Protein AF-A0A914G201-F1 (afdb_monomer_lite)

Foldseek 3Di:
DVVCVVVVVQQAAPAEAEQAAAFADCPDALQQAFPVRHHFAQAEAEPPCLQKWFQQDKDAADPQCWDQAPLRFIARDDPPQFFPVSIKRKTKDQQCSVFVLPPPPPPPVPVVPPPPPDDDDPPPPVVVVVVVVVVVVVVVVVVVLVLLLVLQFLFKKKKFQADQPPDDPVLVQVVLVVQAAWLKKKDFANGRIIITGGALRAPNSLVSSQCVQQVHPDPPDPPQWDWHADPNTIMIMGGDHDPRSVVVSCCLQVVVPDPPRQLGIQMDGPVDRPPPPDDDDVVVVVVCVVVPPDDRNVVSVVVSCSNSSSQMWMKIWHDSVPFIKIWTPLVSHDSYCPPTDIATRCSPPVDWDDNVVPKIWHWYADDNNRMIRIRIDDDCPSNVVSQQAARDDPPCRVSHHSRSNYHYHYYHPRD

pLDDT: mean 70.23, std 22.64, range [26.36, 98.56]

Sequence (415 aa):
AKFIKENPKFDGRGLIIAILDDVVDVSCPGMQKTSTGIPKILDCFDFTGAGNVDTSTIKEADKNNTVIGLSGRTLKIPSTWRNPSGQWHLGKKSFHELIQTYKRDEHCIMLNNKNWAKRDIVKNKERKDAEKALEEKDKWHNDYIHVATDLFKDHIMHVTGLPTNDFSSDLFEKYFNKYSPVAYIVYKQNLTEAYIRFHLTEKNVAIKVLNKMNGSLFENAKKRYGRIQFQGQEIQCKVLEGEEEDKFWAEVLEGEKEENYCANLIINNNNNKLAMGIQNNETFLKSLKGISENTNSKCCEDLMKAGLNNLFVDCIVWFDGNKWQACIDLSFSKEDLENAKVLTNFRDEHEYAFIKDKISYCITVHENGNLLEIFISYVEHGTLIAHIAAGNFPEEPERNGLAPGAQIISMNVIS

Secondary structure (DSSP, 8-state):
-HHHHH-TT-S-TT-EEEEEES---TTSTTSSB-TTSSBSEEEEEETT-TTEEE--EEEE--TTSEEE-TTS-EEE--TTS--TT-EEEEEEEEHHHHH-TTTT-TTHHHHSTTS-----S-TTHHHHHHHHHHHHHHHHHHHHHHHHHHHSTT-EEEEE---SSS--HHHHHHHHTTTS-EEEEEEETTSSEEEEEEPSSSTTHHHHHHHHHTT---TT----EEEEEETTEEEEEEE--HHHHHHHHHHHHHTTS-TTTGGGEEEEBTTB---------HHHHHHHTTSTTSSSHHHHHHHHHHHHHT-EEEEEEEE-SSSEEEEE---SS-SB-TTPPEEE-HHHH---EEETTTEEEEEEEEGGGTEEEEEEE--SHHHHHHHHHH---SS-GGG--S-TT-EEEEEE---

Radius of gyration: 25.64 Å; chains: 1; bounding box: 74×37×77 Å

Structure (mmCIF, N/CA/C/O backbone):
data_AF-A0A914G201-F1
#
_entry.id   AF-A0A914G201-F1
#
loop_
_atom_site.group_PDB
_atom_site.id
_atom_site.type_symbol
_atom_site.label_atom_id
_atom_site.label_alt_id
_atom_site.label_comp_id
_atom_site.label_asym_id
_atom_site.label_entity_id
_atom_site.label_seq_id
_atom_site.pdbx_PDB_ins_code
_atom_site.Cartn_x
_atom_site.Cartn_y
_atom_site.Cartn_z
_atom_site.occupancy
_atom_site.B_iso_or_equiv
_atom_site.auth_seq_id
_atom_site.auth_comp_id
_atom_site.auth_asym_id
_atom_site.auth_atom_id
_atom_site.pdbx_PDB_model_num
ATOM 1 N N . ALA A 1 1 ? 29.584 5.974 -19.068 1.00 58.50 1 ALA A N 1
ATOM 2 C CA . ALA A 1 1 ? 29.233 7.180 -19.857 1.00 58.50 1 ALA A CA 1
ATOM 3 C C . ALA A 1 1 ? 29.843 7.230 -21.273 1.00 58.50 1 ALA A C 1
ATOM 5 O O . ALA A 1 1 ? 29.083 7.417 -22.213 1.00 58.50 1 ALA A O 1
ATOM 6 N N . LYS A 1 2 ? 31.168 7.070 -21.478 1.00 68.31 2 LYS A N 1
ATOM 7 C CA . LYS A 1 2 ? 31.800 7.227 -22.815 1.00 68.31 2 LYS A CA 1
ATOM 8 C C . LYS A 1 2 ? 31.254 6.264 -23.891 1.00 68.31 2 LYS A C 1
ATOM 10 O O . LYS A 1 2 ? 30.917 6.710 -24.978 1.00 68.31 2 LYS A O 1
ATOM 15 N N . PHE A 1 3 ? 31.061 4.988 -23.544 1.00 74.06 3 PHE A N 1
ATOM 16 C CA . PHE A 1 3 ? 30.558 3.962 -24.468 1.00 74.06 3 PHE A CA 1
ATOM 17 C C . PHE A 1 3 ? 29.167 4.269 -25.049 1.00 74.06 3 PHE A C 1
ATOM 19 O O . PHE A 1 3 ? 28.991 4.181 -26.258 1.00 74.06 3 PHE A O 1
ATOM 26 N N . ILE A 1 4 ? 28.196 4.674 -24.217 1.00 72.88 4 ILE A N 1
ATOM 27 C CA . ILE A 1 4 ? 26.833 5.004 -24.677 1.00 72.88 4 ILE A CA 1
ATOM 28 C C . ILE A 1 4 ? 26.821 6.264 -25.546 1.00 72.88 4 ILE A C 1
ATOM 30 O O . ILE A 1 4 ? 26.088 6.312 -26.527 1.00 72.88 4 ILE A O 1
ATOM 34 N N . LYS A 1 5 ? 27.659 7.267 -25.240 1.00 74.56 5 LYS A N 1
ATOM 35 C CA . LYS A 1 5 ? 27.792 8.453 -26.105 1.00 74.56 5 LYS A CA 1
ATOM 36 C C . LYS A 1 5 ? 28.283 8.082 -27.508 1.00 74.56 5 LYS A C 1
ATOM 38 O O . LYS A 1 5 ? 27.818 8.658 -28.483 1.00 74.56 5 LYS A O 1
ATOM 43 N N . GLU A 1 6 ? 29.194 7.117 -27.603 1.00 84.50 6 GLU A N 1
ATOM 44 C CA . GLU A 1 6 ? 29.730 6.614 -28.876 1.00 84.50 6 GLU A CA 1
ATOM 45 C C . GLU A 1 6 ? 28.786 5.606 -29.557 1.00 84.50 6 GLU A C 1
ATOM 47 O O . GLU A 1 6 ? 28.799 5.472 -30.778 1.00 84.50 6 GLU A O 1
ATOM 52 N N . ASN A 1 7 ? 27.924 4.935 -28.786 1.00 85.62 7 ASN A N 1
ATOM 53 C CA . ASN A 1 7 ? 27.006 3.894 -29.247 1.00 85.62 7 ASN A CA 1
ATOM 54 C C . ASN A 1 7 ? 25.581 4.146 -28.717 1.00 85.62 7 ASN A C 1
ATOM 56 O O . ASN A 1 7 ? 25.066 3.356 -27.924 1.00 85.62 7 ASN A O 1
ATOM 60 N N . PRO A 1 8 ? 24.889 5.209 -29.166 1.00 82.88 8 PRO A N 1
ATOM 61 C CA . PRO A 1 8 ? 23.622 5.660 -28.573 1.00 82.88 8 PRO A CA 1
ATOM 62 C C . PRO A 1 8 ? 22.457 4.670 -28.725 1.00 82.88 8 PRO A C 1
ATOM 64 O O . PRO A 1 8 ? 21.420 4.831 -28.093 1.00 82.88 8 PRO A O 1
ATOM 67 N N . LYS A 1 9 ? 22.606 3.642 -29.571 1.00 87.50 9 LYS A N 1
ATOM 68 C CA . LYS A 1 9 ? 21.628 2.552 -29.731 1.00 87.50 9 LYS A CA 1
ATOM 69 C C . LYS A 1 9 ? 21.899 1.344 -28.824 1.00 87.50 9 LYS A C 1
ATOM 71 O O . LYS A 1 9 ? 21.073 0.442 -28.774 1.00 87.50 9 LYS A O 1
ATOM 76 N N . PHE A 1 10 ? 23.039 1.321 -28.136 1.00 90.19 10 PHE A N 1
ATOM 77 C CA . PHE A 1 10 ? 23.509 0.222 -27.289 1.00 90.19 10 PHE A CA 1
ATOM 78 C C . PHE A 1 10 ? 23.349 0.611 -25.815 1.00 90.19 10 PHE A C 1
ATOM 80 O O . PHE A 1 10 ? 24.289 0.575 -25.028 1.00 90.19 10 PHE A O 1
ATOM 87 N N . ASP A 1 11 ? 22.138 1.039 -25.468 1.00 91.62 11 ASP A N 1
ATOM 88 C CA . ASP A 1 11 ? 21.742 1.532 -24.147 1.00 91.62 11 ASP A CA 1
ATOM 89 C C . ASP A 1 11 ? 20.891 0.516 -23.366 1.00 91.62 11 ASP A C 1
ATOM 91 O O . ASP A 1 11 ? 20.321 0.855 -22.335 1.00 91.62 11 ASP A O 1
ATOM 95 N N . GLY A 1 12 ? 20.787 -0.723 -23.856 1.00 94.25 12 GLY A N 1
ATOM 96 C CA . GLY A 1 12 ? 20.001 -1.794 -23.240 1.00 94.25 12 GLY A CA 1
ATOM 97 C C . GLY A 1 12 ? 18.538 -1.864 -23.679 1.00 94.25 12 GLY A C 1
ATOM 98 O O . GLY A 1 12 ? 17.783 -2.650 -23.114 1.00 94.25 12 GLY A O 1
ATOM 99 N N . ARG A 1 13 ? 18.114 -1.084 -24.684 1.00 95.50 13 ARG A N 1
ATOM 100 C CA . ARG A 1 13 ? 16.765 -1.202 -25.267 1.00 95.50 13 ARG A CA 1
ATOM 101 C C . ARG A 1 13 ? 16.429 -2.643 -25.669 1.00 95.50 13 ARG A C 1
ATOM 103 O O . ARG A 1 13 ? 17.237 -3.321 -26.301 1.00 95.50 13 ARG A O 1
ATOM 110 N N . GLY A 1 14 ? 15.222 -3.087 -25.322 1.00 93.62 14 GLY A N 1
ATOM 111 C CA . GLY A 1 14 ? 14.757 -4.455 -25.572 1.00 93.62 14 GLY A CA 1
ATOM 112 C C . GLY A 1 14 ? 15.288 -5.506 -24.589 1.00 93.62 14 GLY A C 1
ATOM 113 O O . GLY A 1 14 ? 14.969 -6.680 -24.752 1.00 93.62 14 GLY A O 1
ATOM 114 N N . LEU A 1 15 ? 16.073 -5.111 -23.579 1.00 96.00 15 LEU A N 1
ATOM 115 C CA . LEU A 1 15 ? 16.475 -5.984 -22.477 1.00 96.00 15 LEU A CA 1
ATOM 116 C C . LEU A 1 15 ? 15.577 -5.770 -21.258 1.00 96.00 15 LEU A C 1
ATOM 118 O O . LEU A 1 15 ? 15.143 -4.651 -20.979 1.00 96.00 15 LEU A O 1
ATOM 122 N N . ILE A 1 16 ? 15.362 -6.851 -20.513 1.00 97.25 16 ILE A N 1
ATOM 123 C CA . ILE A 1 16 ? 14.688 -6.850 -19.215 1.00 97.25 16 ILE A CA 1
ATOM 124 C C . ILE A 1 16 ? 15.701 -7.320 -18.172 1.00 97.25 16 ILE A C 1
ATOM 126 O O . ILE A 1 16 ? 16.353 -8.348 -18.358 1.00 97.25 16 ILE A O 1
ATOM 130 N N . ILE A 1 17 ? 15.838 -6.561 -17.091 1.00 94.75 17 ILE A N 1
ATOM 131 C CA . ILE A 1 17 ? 16.701 -6.859 -15.950 1.00 94.75 17 ILE A CA 1
ATOM 132 C C . ILE A 1 17 ? 15.800 -7.226 -14.773 1.00 94.75 17 ILE A C 1
ATOM 134 O O . ILE A 1 17 ? 14.921 -6.454 -14.407 1.00 94.75 17 ILE A O 1
ATOM 138 N N . ALA A 1 18 ? 16.014 -8.391 -14.169 1.00 94.19 18 ALA A N 1
ATOM 139 C CA . ALA A 1 18 ? 15.379 -8.725 -12.900 1.00 94.19 18 ALA A CA 1
ATOM 140 C C . ALA A 1 18 ? 16.281 -8.259 -11.750 1.00 94.19 18 ALA A C 1
ATOM 142 O O . ALA A 1 18 ? 17.464 -8.604 -11.722 1.00 94.19 18 ALA A O 1
ATOM 143 N N . ILE A 1 19 ? 15.729 -7.474 -10.828 1.00 87.19 19 ILE A N 1
ATOM 144 C CA . ILE A 1 19 ? 16.397 -7.066 -9.590 1.00 87.19 19 ILE A CA 1
ATOM 145 C C . ILE A 1 19 ? 15.857 -7.959 -8.478 1.00 87.19 19 ILE A C 1
ATOM 147 O O . ILE A 1 19 ? 14.699 -7.821 -8.094 1.00 87.19 19 ILE A O 1
ATOM 151 N N . LEU A 1 20 ? 16.688 -8.905 -8.038 1.00 90.25 20 LEU A N 1
ATOM 152 C CA . LEU A 1 20 ? 16.410 -9.799 -6.915 1.00 90.25 20 LEU A CA 1
ATOM 153 C C . LEU A 1 20 ? 17.118 -9.219 -5.696 1.00 90.25 20 LEU A C 1
ATOM 155 O O . LEU A 1 20 ? 18.304 -9.480 -5.492 1.00 90.25 20 LEU A O 1
ATOM 159 N N . ASP A 1 21 ? 16.410 -8.386 -4.953 1.00 83.44 21 ASP A N 1
ATOM 160 C CA . ASP A 1 21 ? 16.930 -7.681 -3.783 1.00 83.44 21 ASP A CA 1
ATOM 161 C C . ASP A 1 21 ? 15.751 -7.371 -2.847 1.00 83.44 21 ASP A C 1
ATOM 163 O O . ASP A 1 21 ? 14.759 -8.105 -2.853 1.00 83.44 21 ASP A O 1
ATOM 167 N N . ASP A 1 22 ? 15.839 -6.305 -2.061 1.00 75.44 22 ASP A N 1
ATOM 168 C CA . ASP A 1 22 ? 14.660 -5.636 -1.535 1.00 75.44 22 ASP A CA 1
ATOM 169 C C . ASP A 1 22 ? 13.845 -4.958 -2.667 1.00 75.44 22 ASP A C 1
ATOM 171 O O . ASP A 1 22 ? 14.020 -5.181 -3.873 1.00 75.44 22 ASP A O 1
ATOM 175 N N . VAL A 1 23 ? 12.884 -4.137 -2.266 1.00 78.50 23 VAL A N 1
ATOM 176 C CA . VAL A 1 23 ? 11.958 -3.456 -3.161 1.00 78.50 23 VAL A CA 1
ATOM 177 C C . VAL A 1 23 ? 12.625 -2.313 -3.953 1.00 78.50 23 VAL A C 1
ATOM 179 O O . VAL A 1 23 ? 13.241 -1.414 -3.387 1.00 78.50 23 VAL A O 1
ATOM 182 N N . VAL A 1 24 ? 12.372 -2.249 -5.269 1.00 83.75 24 VAL A N 1
ATOM 183 C CA . VAL A 1 24 ? 12.660 -1.053 -6.084 1.00 83.75 24 VAL A CA 1
ATOM 184 C C . VAL A 1 24 ? 11.523 -0.034 -5.946 1.00 83.75 24 VAL A C 1
ATOM 186 O O . VAL A 1 24 ? 10.371 -0.337 -6.258 1.00 83.75 24 VAL A O 1
ATOM 189 N N . ASP A 1 25 ? 11.849 1.195 -5.544 1.00 84.19 25 ASP A N 1
ATOM 190 C CA . ASP A 1 25 ? 10.903 2.308 -5.469 1.00 84.19 25 ASP A CA 1
ATOM 191 C C . ASP A 1 25 ? 10.484 2.794 -6.859 1.00 84.19 25 ASP A C 1
ATOM 193 O O . ASP A 1 25 ? 11.224 3.472 -7.579 1.00 84.19 25 ASP A O 1
ATOM 197 N N . VAL A 1 26 ? 9.237 2.475 -7.205 1.00 87.69 26 VAL A N 1
ATOM 198 C CA . VAL A 1 26 ? 8.596 2.847 -8.472 1.00 87.69 26 VAL A CA 1
ATOM 199 C C . VAL A 1 26 ? 8.418 4.357 -8.642 1.00 87.69 26 VAL A C 1
ATOM 201 O O . VAL A 1 26 ? 8.333 4.861 -9.767 1.00 87.69 26 VAL A O 1
ATOM 204 N N . SER A 1 27 ? 8.399 5.099 -7.535 1.00 85.00 27 SER A N 1
ATOM 205 C CA . SER A 1 27 ? 8.248 6.551 -7.525 1.00 85.00 27 SER A CA 1
ATOM 206 C C . SER A 1 27 ? 9.573 7.300 -7.671 1.00 85.00 27 SER A C 1
ATOM 208 O O . SER A 1 27 ? 9.574 8.490 -7.998 1.00 85.00 27 SER A O 1
ATOM 210 N N . CYS A 1 28 ? 10.705 6.613 -7.487 1.00 81.62 28 CYS A N 1
ATOM 211 C CA . CYS A 1 28 ? 12.008 7.257 -7.430 1.00 81.62 28 CYS A CA 1
ATOM 212 C C . CYS A 1 28 ? 12.407 7.853 -8.796 1.00 81.62 28 CYS A C 1
ATOM 214 O O . CYS A 1 28 ? 12.282 7.173 -9.823 1.00 81.62 28 CYS A O 1
ATOM 216 N N . PRO A 1 29 ? 12.907 9.103 -8.868 1.00 81.44 29 PRO A N 1
ATOM 217 C CA . PRO A 1 29 ? 13.283 9.730 -10.132 1.00 81.44 29 PRO A CA 1
ATOM 218 C C . PRO A 1 29 ? 14.230 8.868 -10.968 1.00 81.44 29 PRO A C 1
ATOM 220 O O . PRO A 1 29 ? 15.251 8.395 -10.480 1.00 81.44 29 PRO A O 1
ATOM 223 N N . GLY A 1 30 ? 13.909 8.682 -12.244 1.00 80.62 30 GLY A N 1
ATOM 224 C CA . GLY A 1 30 ? 14.689 7.855 -13.168 1.00 80.62 30 GLY A CA 1
ATOM 225 C C . GLY A 1 30 ? 14.231 6.397 -13.258 1.00 80.62 30 GLY A C 1
ATOM 226 O O . GLY A 1 30 ? 14.746 5.659 -14.105 1.00 80.62 30 GLY A O 1
ATOM 227 N N . MET A 1 31 ? 13.228 6.014 -12.458 1.00 87.19 31 MET A N 1
ATOM 228 C CA . MET A 1 31 ? 12.526 4.725 -12.519 1.00 87.19 31 MET A CA 1
ATOM 229 C C . MET A 1 31 ? 11.192 4.776 -13.276 1.00 87.19 31 MET A C 1
ATOM 231 O O . MET A 1 31 ? 10.458 3.795 -13.305 1.00 87.19 31 MET A O 1
ATOM 235 N N . GLN A 1 32 ? 10.870 5.891 -13.940 1.00 90.38 32 GLN A N 1
ATOM 236 C CA . GLN A 1 32 ? 9.574 6.054 -14.613 1.00 90.38 32 GLN A CA 1
ATOM 237 C C . GLN A 1 32 ? 9.595 5.496 -16.040 1.00 90.38 32 GLN A C 1
ATOM 239 O O . GLN A 1 32 ? 8.723 4.725 -16.437 1.00 90.38 32 GLN A O 1
ATOM 244 N N . LYS A 1 33 ? 10.591 5.887 -16.844 1.00 95.62 33 LYS A N 1
ATOM 245 C CA . LYS A 1 33 ? 10.643 5.570 -18.280 1.00 95.62 33 LYS A CA 1
ATOM 246 C C . LYS A 1 33 ? 12.042 5.179 -18.721 1.00 95.62 33 LYS A C 1
ATOM 248 O O . LYS A 1 33 ? 13.028 5.695 -18.206 1.00 95.62 33 LYS A O 1
ATOM 253 N N . THR A 1 34 ? 12.137 4.293 -19.703 1.00 96.38 34 THR A N 1
ATOM 254 C CA . THR A 1 34 ? 13.392 4.011 -20.413 1.00 96.38 34 THR A CA 1
ATOM 255 C C . THR A 1 34 ? 13.790 5.173 -21.326 1.00 96.38 34 THR A C 1
ATOM 257 O O . THR A 1 34 ? 12.987 6.071 -21.592 1.00 96.38 34 THR A O 1
ATOM 260 N N . SER A 1 35 ? 15.003 5.126 -21.880 1.00 94.31 35 SER A N 1
ATOM 261 C CA . SER A 1 35 ? 15.483 6.068 -22.905 1.00 94.31 35 SER A CA 1
ATOM 262 C C . SER A 1 35 ? 14.599 6.124 -24.162 1.00 94.31 35 SER A C 1
ATOM 264 O O . SER A 1 35 ? 14.694 7.068 -24.942 1.00 94.31 35 SER A O 1
ATOM 266 N N . THR A 1 36 ? 13.724 5.131 -24.362 1.00 94.31 36 THR A N 1
ATOM 267 C CA . THR A 1 36 ? 12.764 5.070 -25.478 1.00 94.31 36 THR A CA 1
ATOM 268 C C . THR A 1 36 ? 11.346 5.507 -25.095 1.00 94.31 36 THR A C 1
ATOM 270 O O . THR A 1 36 ? 10.450 5.487 -25.933 1.00 94.31 36 THR A O 1
ATOM 273 N N . GLY A 1 37 ? 11.128 5.918 -23.842 1.00 95.19 37 GLY A N 1
ATOM 274 C CA . GLY A 1 37 ? 9.854 6.461 -23.363 1.00 95.19 37 GLY A CA 1
ATOM 275 C C . GLY A 1 37 ? 8.838 5.427 -22.867 1.00 95.19 37 GLY A C 1
ATOM 276 O O . GLY A 1 37 ? 7.813 5.831 -22.321 1.00 95.19 37 GLY A O 1
ATOM 277 N N . ILE A 1 38 ? 9.116 4.126 -23.006 1.00 95.88 38 ILE A N 1
ATOM 278 C CA . ILE A 1 38 ? 8.281 3.052 -22.432 1.00 95.88 38 ILE A CA 1
ATOM 279 C C . ILE A 1 38 ? 8.515 2.911 -20.915 1.00 95.88 38 ILE A C 1
ATOM 281 O O . ILE A 1 38 ? 9.581 3.335 -20.450 1.00 95.88 38 ILE A O 1
ATOM 285 N N . PRO A 1 39 ? 7.579 2.313 -20.147 1.00 97.06 39 PRO A N 1
ATOM 286 C CA . PRO A 1 39 ? 7.732 2.117 -18.704 1.00 97.06 39 PRO A CA 1
ATOM 287 C C . PRO A 1 39 ? 9.048 1.430 -18.338 1.00 97.06 39 PRO A C 1
ATOM 289 O O . PRO A 1 39 ? 9.450 0.454 -18.976 1.00 97.06 39 PRO A O 1
ATOM 292 N N . LYS A 1 40 ? 9.744 1.973 -17.335 1.00 95.69 40 LYS A N 1
ATOM 293 C CA . LYS A 1 40 ? 11.032 1.442 -16.871 1.00 95.69 40 LYS A CA 1
ATOM 294 C C . LYS A 1 40 ? 10.840 0.183 -16.039 1.00 95.69 40 LYS A C 1
ATOM 296 O O . LYS A 1 40 ? 11.474 -0.815 -16.348 1.00 95.69 40 LYS A O 1
ATOM 301 N N . ILE A 1 41 ? 9.991 0.233 -15.019 1.00 95.50 41 ILE A N 1
ATOM 302 C CA . ILE A 1 41 ? 9.630 -0.938 -14.220 1.00 95.50 41 ILE A CA 1
ATOM 303 C C . ILE A 1 41 ? 8.406 -1.563 -14.875 1.00 95.50 41 ILE A C 1
ATOM 305 O O . ILE A 1 41 ? 7.425 -0.872 -15.112 1.00 95.50 41 ILE A O 1
ATOM 309 N N . LEU A 1 42 ? 8.510 -2.838 -15.228 1.00 96.12 42 LEU A N 1
ATOM 310 C CA . LEU A 1 42 ? 7.466 -3.606 -15.894 1.00 96.12 42 LEU A CA 1
ATOM 311 C C . LEU A 1 42 ? 6.486 -4.202 -14.883 1.00 96.12 42 LEU A C 1
ATOM 313 O O . LEU A 1 42 ? 5.284 -4.202 -15.119 1.00 96.12 42 LEU A O 1
ATOM 317 N N . ASP A 1 43 ? 7.016 -4.755 -13.794 1.00 95.00 43 ASP A N 1
ATOM 318 C CA . ASP A 1 43 ? 6.223 -5.398 -12.754 1.00 95.00 43 ASP A CA 1
ATOM 319 C C . ASP A 1 43 ? 7.007 -5.479 -11.439 1.00 95.00 43 ASP A C 1
ATOM 321 O O . ASP A 1 43 ? 8.245 -5.381 -11.437 1.00 95.00 43 ASP A O 1
ATOM 325 N N . CYS A 1 44 ? 6.277 -5.689 -10.347 1.00 92.12 44 CYS A N 1
ATOM 326 C CA . CYS A 1 44 ? 6.810 -5.840 -8.999 1.00 92.12 44 CYS A CA 1
ATOM 327 C C . CYS A 1 44 ? 6.224 -7.093 -8.343 1.00 92.12 44 CYS A C 1
ATOM 329 O O . CYS A 1 44 ? 5.010 -7.278 -8.339 1.00 92.12 44 CYS A O 1
ATOM 331 N N . PHE A 1 45 ? 7.084 -7.926 -7.762 1.00 89.62 45 PHE A N 1
ATOM 332 C CA . PHE A 1 45 ? 6.694 -9.148 -7.059 1.00 89.62 45 PHE A CA 1
ATOM 333 C C . PHE A 1 45 ? 7.299 -9.169 -5.660 1.00 89.62 45 PHE A C 1
ATOM 335 O O . PHE A 1 45 ? 8.489 -8.884 -5.509 1.00 89.62 45 PHE A O 1
ATOM 342 N N . ASP A 1 46 ? 6.515 -9.550 -4.657 1.00 87.69 46 ASP A N 1
ATOM 343 C CA . ASP A 1 46 ? 6.971 -9.791 -3.293 1.00 87.69 46 ASP A CA 1
ATOM 344 C C . ASP A 1 46 ? 6.929 -11.285 -2.951 1.00 87.69 46 ASP A C 1
ATOM 346 O O . ASP A 1 46 ? 5.918 -11.847 -2.529 1.00 87.69 46 ASP A O 1
ATOM 350 N N . PHE A 1 47 ? 8.079 -11.950 -3.070 1.00 86.81 47 PHE A N 1
ATOM 351 C CA . PHE A 1 47 ? 8.198 -13.372 -2.741 1.00 86.81 47 PHE A CA 1
ATOM 352 C C . PHE A 1 47 ? 8.282 -13.642 -1.236 1.00 86.81 47 PHE A C 1
ATOM 354 O O . PHE A 1 47 ? 8.268 -14.804 -0.824 1.00 86.81 47 PHE A O 1
ATOM 361 N N . THR A 1 48 ? 8.353 -12.602 -0.403 1.00 82.50 48 THR A N 1
ATOM 362 C CA . THR A 1 48 ? 8.359 -12.750 1.060 1.00 82.50 48 THR A CA 1
ATOM 363 C C . THR A 1 48 ? 6.950 -12.921 1.622 1.00 82.50 48 THR A C 1
ATOM 365 O O . THR A 1 48 ? 6.770 -13.488 2.702 1.00 82.50 48 THR A O 1
ATOM 368 N N . GLY A 1 49 ? 5.943 -12.436 0.888 1.00 85.06 49 GLY A N 1
ATOM 369 C CA . GLY A 1 49 ? 4.557 -12.364 1.331 1.00 85.06 49 GLY A CA 1
ATOM 370 C C . GLY A 1 49 ? 4.303 -11.318 2.420 1.00 85.06 49 GLY A C 1
ATOM 371 O O . GLY A 1 49 ? 3.210 -11.303 2.994 1.00 85.06 49 GLY A O 1
ATOM 372 N N . ALA A 1 50 ? 5.265 -10.436 2.714 1.00 80.00 50 ALA A N 1
ATOM 373 C CA . ALA A 1 50 ? 5.096 -9.358 3.684 1.00 80.00 50 ALA A CA 1
ATOM 374 C C . ALA A 1 50 ? 3.927 -8.441 3.292 1.00 80.00 50 ALA A C 1
ATOM 376 O O . ALA A 1 50 ? 3.120 -8.068 4.151 1.00 80.00 50 ALA A O 1
ATOM 377 N N . GLY A 1 51 ? 3.775 -8.169 1.994 1.00 85.75 51 GLY A N 1
ATOM 378 C CA . GLY A 1 51 ? 2.690 -7.380 1.415 1.00 85.75 51 GLY A CA 1
ATOM 379 C C . GLY A 1 51 ? 1.340 -8.091 1.287 1.00 85.75 51 GLY A C 1
ATOM 380 O O . GLY A 1 51 ? 0.350 -7.444 0.946 1.00 85.75 51 GLY A O 1
ATOM 381 N N . ASN A 1 52 ? 1.261 -9.399 1.556 1.00 92.50 52 ASN A N 1
ATOM 382 C CA . ASN A 1 52 ? 0.051 -10.174 1.289 1.00 92.50 52 ASN A CA 1
ATOM 383 C C . ASN A 1 52 ? -1.081 -9.852 2.271 1.00 92.50 52 ASN A C 1
ATOM 385 O O . ASN A 1 52 ? -0.886 -9.757 3.493 1.00 92.50 52 ASN A O 1
ATOM 389 N N . VAL A 1 53 ? -2.284 -9.747 1.710 1.00 95.25 53 VAL A N 1
ATOM 390 C CA . VAL A 1 53 ? -3.551 -9.535 2.400 1.00 95.25 53 VAL A CA 1
ATOM 391 C C . VAL A 1 53 ? -4.576 -10.529 1.863 1.00 95.25 53 VAL A C 1
ATOM 393 O O . VAL A 1 53 ? -4.971 -10.479 0.696 1.00 95.25 53 VAL A O 1
ATOM 396 N N . ASP A 1 54 ? -5.038 -11.417 2.741 1.00 97.06 54 ASP A N 1
ATOM 397 C CA . ASP A 1 54 ? -6.190 -12.270 2.458 1.00 97.06 54 ASP A CA 1
ATOM 398 C C . ASP A 1 54 ? -7.435 -11.389 2.291 1.00 97.06 54 ASP A C 1
ATOM 400 O O . ASP A 1 54 ? -7.808 -10.636 3.194 1.00 97.06 54 ASP A O 1
ATOM 404 N N . THR A 1 55 ? -8.039 -11.465 1.109 1.00 98.19 55 THR A N 1
ATOM 405 C CA . THR A 1 55 ? -9.227 -10.706 0.693 1.00 98.19 55 THR A CA 1
ATOM 406 C C . THR A 1 55 ? -10.384 -11.635 0.311 1.00 98.19 55 THR A C 1
ATOM 408 O O . THR A 1 55 ? -11.380 -11.211 -0.268 1.00 98.19 55 THR A O 1
ATOM 411 N N . SER A 1 56 ? -10.310 -12.913 0.694 1.00 98.00 56 SER A N 1
ATOM 412 C CA . SER A 1 56 ? -11.324 -13.934 0.394 1.00 98.00 56 SER A CA 1
ATOM 413 C C . SER A 1 56 ? -12.681 -13.711 1.079 1.00 98.00 56 SER A C 1
ATOM 415 O O . SER A 1 56 ? -13.672 -14.355 0.727 1.00 98.00 56 SER A O 1
ATOM 417 N N . THR A 1 57 ? -12.770 -12.795 2.052 1.00 98.12 57 THR A N 1
ATOM 418 C CA . THR A 1 57 ? -14.042 -12.472 2.708 1.00 98.12 57 THR A CA 1
ATOM 419 C C . THR A 1 57 ? -14.869 -11.529 1.844 1.00 98.12 57 THR A C 1
ATOM 421 O O . THR A 1 57 ? -14.575 -10.342 1.755 1.00 98.12 57 THR A O 1
ATOM 424 N N . ILE A 1 58 ? -15.956 -12.035 1.267 1.00 98.06 58 ILE A N 1
ATOM 425 C CA . ILE A 1 58 ? -16.832 -11.260 0.384 1.00 98.06 58 ILE A CA 1
ATOM 426 C C . ILE A 1 58 ? -18.038 -10.710 1.155 1.00 98.06 58 ILE A C 1
ATOM 428 O O . ILE A 1 58 ? -18.695 -11.440 1.902 1.00 98.06 58 ILE A O 1
ATOM 432 N N . LYS A 1 59 ? -18.363 -9.430 0.945 1.00 97.19 59 LYS A N 1
ATOM 433 C CA . LYS A 1 59 ? -19.605 -8.798 1.418 1.00 97.19 59 LYS A CA 1
ATOM 434 C C . LYS A 1 59 ? -20.275 -7.984 0.316 1.00 97.19 59 LYS A C 1
ATOM 436 O O . LYS A 1 59 ? -19.617 -7.471 -0.582 1.00 97.19 59 LYS A O 1
ATOM 441 N N . GLU A 1 60 ? -21.587 -7.828 0.423 1.00 96.75 60 GLU A N 1
ATOM 442 C CA . GLU A 1 60 ? -22.354 -6.868 -0.375 1.00 96.75 60 GLU A CA 1
ATOM 443 C C . GLU A 1 60 ? -22.534 -5.567 0.414 1.00 96.75 60 GLU A C 1
ATOM 445 O O . GLU A 1 60 ? -22.567 -5.577 1.650 1.00 96.75 60 GLU A O 1
ATOM 450 N N . ALA A 1 61 ? -22.640 -4.446 -0.300 1.00 94.44 61 ALA A N 1
ATOM 451 C CA . ALA A 1 61 ? -22.958 -3.169 0.324 1.00 94.44 61 ALA A CA 1
ATOM 452 C C . ALA A 1 61 ? -24.434 -3.119 0.744 1.00 94.44 61 ALA A C 1
ATOM 454 O O . ALA A 1 61 ? -25.308 -3.685 0.085 1.00 94.44 61 ALA A O 1
ATOM 455 N N . ASP A 1 62 ? -24.721 -2.431 1.846 1.00 92.81 62 ASP A N 1
ATOM 456 C CA . ASP A 1 62 ? -26.090 -2.217 2.299 1.00 92.81 62 ASP A CA 1
ATOM 457 C C . ASP A 1 62 ? -26.835 -1.176 1.437 1.00 92.81 62 ASP A C 1
ATOM 459 O O . ASP A 1 62 ? -26.307 -0.604 0.482 1.00 92.81 62 ASP A O 1
ATOM 463 N N . LYS A 1 63 ? -28.089 -0.877 1.802 1.00 90.81 63 LYS A N 1
ATOM 464 C CA . LYS A 1 63 ? -28.932 0.105 1.093 1.00 90.81 63 LYS A CA 1
ATOM 465 C C . LYS A 1 63 ? -28.346 1.524 1.061 1.00 90.81 63 LYS A C 1
ATOM 467 O O . LYS A 1 63 ? -28.812 2.340 0.270 1.00 90.81 63 LYS A O 1
ATOM 472 N N . ASN A 1 64 ? -27.368 1.819 1.917 1.00 88.81 64 ASN A N 1
ATOM 473 C CA . ASN A 1 64 ? -26.692 3.107 2.005 1.00 88.81 64 ASN A CA 1
ATOM 474 C C . ASN A 1 64 ? -25.318 3.095 1.306 1.00 88.81 64 ASN A C 1
ATOM 476 O O . ASN A 1 64 ? -24.547 4.038 1.488 1.00 88.81 64 ASN A O 1
ATOM 480 N N . ASN A 1 65 ? -25.008 2.058 0.514 1.00 91.12 65 ASN A N 1
ATOM 481 C CA . ASN A 1 65 ? -23.693 1.817 -0.089 1.00 91.12 65 ASN A CA 1
ATOM 482 C C . ASN A 1 65 ? -22.569 1.728 0.954 1.00 91.12 65 ASN A C 1
ATOM 484 O O . ASN A 1 65 ? -21.469 2.235 0.739 1.00 91.12 65 ASN A O 1
ATOM 488 N N . THR A 1 66 ? -22.832 1.098 2.098 1.00 92.56 66 THR A N 1
ATOM 489 C CA . THR A 1 66 ? -21.822 0.882 3.139 1.00 92.56 66 THR A CA 1
ATOM 490 C C . THR A 1 66 ? -21.486 -0.594 3.310 1.00 92.56 66 THR A C 1
ATOM 492 O O . THR A 1 66 ? -22.333 -1.469 3.129 1.00 92.56 66 THR A O 1
ATOM 495 N N . VAL A 1 67 ? -20.234 -0.876 3.667 1.00 93.12 67 VAL A N 1
ATOM 496 C CA . VAL A 1 67 ? -19.724 -2.214 3.976 1.00 93.12 67 VAL A CA 1
ATOM 497 C C . VAL A 1 67 ? -18.985 -2.160 5.309 1.00 93.12 67 VAL A C 1
ATOM 499 O O . VAL A 1 67 ? -18.211 -1.243 5.559 1.00 93.12 67 VAL A O 1
ATOM 502 N N . ILE A 1 68 ? -19.188 -3.151 6.177 1.00 89.56 68 ILE A N 1
ATOM 503 C CA . ILE A 1 68 ? -18.404 -3.270 7.415 1.00 89.56 68 ILE A CA 1
ATOM 504 C C . ILE A 1 68 ? -17.077 -3.962 7.085 1.00 89.56 68 ILE A C 1
ATOM 506 O O . ILE A 1 68 ? -17.078 -5.158 6.764 1.00 89.56 68 ILE A O 1
ATOM 510 N N . GLY A 1 69 ? -15.968 -3.232 7.194 1.00 88.88 69 GLY A N 1
ATOM 511 C CA . GLY A 1 69 ? -14.604 -3.739 7.046 1.00 88.88 69 GLY A CA 1
ATOM 512 C C . GLY A 1 69 ? -14.256 -4.830 8.064 1.00 88.88 69 GLY A C 1
ATOM 513 O O . GLY A 1 69 ? -14.952 -5.044 9.061 1.00 88.88 69 GLY A O 1
ATOM 514 N N . LEU A 1 70 ? -13.158 -5.542 7.829 1.00 87.75 70 LEU A N 1
ATOM 515 C CA . LEU A 1 70 ? -12.665 -6.593 8.727 1.00 87.75 70 LEU A CA 1
ATOM 516 C C . LEU A 1 70 ? -12.016 -6.035 10.001 1.00 87.75 70 LEU A C 1
ATOM 518 O O . LEU A 1 70 ? -11.815 -6.774 10.973 1.00 87.75 70 LEU A O 1
ATOM 522 N N . SER A 1 71 ? -11.698 -4.741 10.027 1.00 80.50 71 SER A N 1
ATOM 523 C CA . SER A 1 71 ? -11.363 -4.029 11.259 1.00 80.50 71 SER A CA 1
ATOM 524 C C . SER A 1 71 ? -12.604 -3.711 12.116 1.00 80.50 71 SER A C 1
ATOM 526 O O . SER A 1 71 ? -12.452 -3.232 13.237 1.00 80.50 71 SER A O 1
ATOM 528 N N . GLY A 1 72 ? -13.819 -3.918 11.590 1.00 80.94 72 GLY A N 1
ATOM 529 C CA . GLY A 1 72 ? -15.087 -3.532 12.215 1.00 80.94 72 GLY A CA 1
ATOM 530 C C . GLY A 1 72 ? -15.557 -2.110 11.890 1.00 80.94 72 GLY A C 1
ATOM 531 O O . GLY A 1 72 ? -16.629 -1.717 12.347 1.00 80.94 72 GLY A O 1
ATOM 532 N N . ARG A 1 73 ? -14.790 -1.340 11.108 1.00 79.44 73 ARG A N 1
ATOM 533 C CA . ARG A 1 73 ? -15.165 0.017 10.682 1.00 79.44 73 ARG A CA 1
ATOM 534 C C . ARG A 1 73 ? -16.221 -0.022 9.581 1.00 79.44 73 ARG A C 1
ATOM 536 O O . ARG A 1 73 ? -16.213 -0.917 8.737 1.00 79.44 73 ARG A O 1
ATOM 543 N N . THR A 1 74 ? -17.113 0.961 9.576 1.00 85.44 74 THR A N 1
ATOM 544 C CA . THR A 1 74 ? -18.061 1.169 8.477 1.00 85.44 74 THR A CA 1
ATOM 545 C C . THR A 1 74 ? -17.352 1.909 7.350 1.00 85.44 74 THR A C 1
ATOM 547 O O . THR A 1 74 ? -16.765 2.962 7.574 1.00 85.44 74 THR A O 1
ATOM 550 N N . LEU A 1 75 ? -17.394 1.351 6.145 1.00 89.00 75 LEU A N 1
ATOM 551 C CA . LEU A 1 75 ? -16.759 1.890 4.948 1.00 89.00 75 LEU A CA 1
ATOM 552 C C . LEU A 1 75 ? -17.857 2.277 3.963 1.00 89.00 75 LEU A C 1
ATOM 554 O O . LEU A 1 75 ? -18.577 1.421 3.447 1.00 89.00 75 LEU A O 1
ATOM 558 N N . LYS A 1 76 ? -18.015 3.573 3.721 1.00 91.50 76 LYS A N 1
ATOM 559 C CA . LYS A 1 76 ? -18.945 4.110 2.736 1.00 91.50 76 LYS A CA 1
ATOM 560 C C . LYS A 1 76 ? -18.287 4.081 1.365 1.00 91.50 76 LYS A C 1
ATOM 562 O O . LYS A 1 76 ? -17.286 4.756 1.120 1.00 91.50 76 LYS A O 1
ATOM 567 N N . ILE A 1 77 ? -18.868 3.281 0.483 1.00 93.56 77 ILE A N 1
ATOM 568 C CA . ILE A 1 77 ? -18.376 3.055 -0.865 1.00 93.56 77 ILE A CA 1
ATOM 569 C C . ILE A 1 77 ? -18.821 4.213 -1.770 1.00 93.56 77 ILE A C 1
ATOM 571 O O . ILE A 1 77 ? -20.019 4.521 -1.833 1.00 93.56 77 ILE A O 1
ATOM 575 N N . PRO A 1 78 ? -17.898 4.849 -2.509 1.00 92.94 78 PRO A N 1
ATOM 576 C CA . PRO A 1 78 ? -18.242 5.885 -3.464 1.00 92.94 78 PRO A CA 1
ATOM 577 C C . PRO A 1 78 ? -19.117 5.316 -4.578 1.00 92.94 78 PRO A C 1
ATOM 579 O O . PRO A 1 78 ? -18.783 4.315 -5.206 1.00 92.94 78 PRO A O 1
ATOM 582 N N . SER A 1 79 ? -20.217 6.002 -4.886 1.00 90.94 79 SER A N 1
ATOM 583 C CA . SER A 1 79 ? -21.108 5.609 -5.993 1.00 90.94 79 SER A CA 1
ATOM 584 C C . SER A 1 79 ? -20.431 5.629 -7.373 1.00 90.94 79 SER A C 1
ATOM 586 O O . SER A 1 79 ? -20.949 5.051 -8.324 1.00 90.94 79 SER A O 1
ATOM 588 N N . THR A 1 80 ? -19.271 6.282 -7.482 1.00 93.44 80 THR A N 1
ATOM 589 C CA . THR A 1 80 ? -18.431 6.316 -8.684 1.00 93.44 80 THR A CA 1
ATOM 590 C C . THR A 1 80 ? -17.679 5.008 -8.924 1.00 93.44 80 THR A C 1
ATOM 592 O O . THR A 1 80 ? -17.237 4.768 -10.048 1.00 93.44 80 THR A O 1
ATOM 595 N N . TRP A 1 81 ? -17.527 4.150 -7.910 1.00 95.19 81 TRP A N 1
ATOM 596 C CA . TRP A 1 81 ? -16.849 2.868 -8.063 1.00 95.19 81 TRP A CA 1
ATOM 597 C C . TRP A 1 81 ? -17.772 1.872 -8.751 1.00 95.19 81 TRP A C 1
ATOM 599 O O . TRP A 1 81 ? -18.770 1.408 -8.199 1.00 95.19 81 TRP A O 1
ATOM 609 N N . ARG A 1 82 ? -17.425 1.527 -9.989 1.00 96.31 82 ARG A N 1
ATOM 610 C CA . ARG A 1 82 ? -18.144 0.509 -10.744 1.00 96.31 82 ARG A CA 1
ATOM 611 C C . ARG A 1 82 ? -17.813 -0.865 -10.168 1.00 96.31 82 ARG A C 1
ATOM 613 O O . ARG A 1 82 ? -16.647 -1.225 -10.097 1.00 96.31 82 ARG A O 1
ATOM 620 N N . ASN A 1 83 ? -18.839 -1.628 -9.808 1.00 97.00 83 ASN A N 1
ATOM 621 C CA . ASN A 1 83 ? -18.722 -3.017 -9.372 1.00 97.00 83 ASN A CA 1
ATOM 622 C C . ASN A 1 83 ? -19.946 -3.809 -9.870 1.00 97.00 83 ASN A C 1
ATOM 624 O O . ASN A 1 83 ? -20.974 -3.837 -9.191 1.00 97.00 83 ASN A O 1
ATOM 628 N N . PRO A 1 84 ? -19.890 -4.411 -11.073 1.00 97.06 84 PRO A N 1
ATOM 629 C CA . PRO A 1 84 ? -21.046 -5.078 -11.668 1.00 97.06 84 PRO A CA 1
ATOM 630 C C . PRO A 1 84 ? -21.536 -6.309 -10.898 1.00 97.06 84 PRO A C 1
ATOM 632 O O . PRO A 1 84 ? -22.704 -6.663 -11.035 1.00 97.06 84 PRO A O 1
ATOM 635 N N . SER A 1 85 ? -20.672 -6.972 -10.119 1.00 96.38 85 SER A N 1
ATOM 636 C CA . SER A 1 85 ? -21.070 -8.138 -9.320 1.00 96.38 85 SER A CA 1
ATOM 637 C C . SER A 1 85 ? -21.760 -7.748 -8.013 1.00 96.38 85 SER A C 1
ATOM 639 O O . SER A 1 85 ? -22.452 -8.576 -7.430 1.00 96.38 85 SER A O 1
ATOM 641 N N . GLY A 1 86 ? -21.556 -6.514 -7.534 1.00 95.81 86 GLY A N 1
ATOM 642 C CA . GLY A 1 86 ? -21.988 -6.068 -6.206 1.00 95.81 86 GLY A CA 1
ATOM 643 C C . GLY A 1 86 ? -21.182 -6.673 -5.049 1.00 95.81 86 GLY A C 1
ATOM 644 O O . GLY A 1 86 ? -21.459 -6.370 -3.889 1.00 95.81 86 GLY A O 1
ATOM 645 N N . GLN A 1 87 ? -20.180 -7.503 -5.355 1.00 96.69 87 GLN A N 1
ATOM 646 C CA . GLN A 1 87 ? -19.364 -8.221 -4.380 1.00 96.69 87 GLN A CA 1
ATOM 647 C C . GLN A 1 87 ? -18.091 -7.438 -4.062 1.00 96.69 87 GLN A C 1
ATOM 649 O O . GLN A 1 87 ? -17.327 -7.086 -4.962 1.00 96.69 87 GLN A O 1
ATOM 654 N N . TRP A 1 88 ? -17.857 -7.183 -2.778 1.00 97.94 88 TRP A N 1
ATOM 655 C CA . TRP A 1 88 ? -16.665 -6.519 -2.258 1.00 97.94 88 TRP A CA 1
ATOM 656 C C . TRP A 1 88 ? -15.818 -7.530 -1.497 1.00 97.94 88 TRP A C 1
ATOM 658 O O . TRP A 1 88 ? -16.266 -8.088 -0.496 1.00 97.94 88 TRP A O 1
ATOM 668 N N . HIS A 1 89 ? -14.602 -7.757 -1.974 1.00 98.50 89 HIS A N 1
ATOM 669 C CA . HIS A 1 89 ? -13.599 -8.593 -1.329 1.00 98.50 89 HIS A CA 1
ATOM 670 C C . HIS A 1 89 ? -12.901 -7.767 -0.251 1.00 98.50 89 HIS A C 1
ATOM 672 O O . HIS A 1 89 ? -12.405 -6.673 -0.520 1.00 98.50 89 HIS A O 1
ATOM 678 N N . LEU A 1 90 ? -12.910 -8.250 0.985 1.00 97.88 90 LEU A N 1
ATOM 679 C CA . LEU A 1 90 ? -12.436 -7.512 2.147 1.00 97.88 90 LEU A CA 1
ATOM 680 C C . LEU A 1 90 ? -11.225 -8.195 2.750 1.00 97.88 90 LEU A C 1
ATOM 682 O O . LEU A 1 90 ? -11.258 -9.389 3.044 1.00 97.88 90 LEU A O 1
ATOM 686 N N . GLY A 1 91 ? -10.198 -7.396 3.006 1.00 96.19 91 GLY A N 1
ATOM 687 C CA . GLY A 1 91 ? -8.986 -7.805 3.689 1.00 96.19 91 GLY A CA 1
ATOM 688 C C . GLY A 1 91 ? -8.637 -6.874 4.837 1.00 96.19 91 GLY A C 1
ATOM 689 O O . GLY A 1 91 ? -9.148 -5.758 4.950 1.00 96.19 91 GLY A O 1
ATOM 690 N N . LYS A 1 92 ? -7.749 -7.350 5.706 1.00 91.50 92 LYS A N 1
ATOM 691 C CA . LYS A 1 92 ? -7.215 -6.583 6.830 1.00 91.50 92 LYS A CA 1
ATOM 692 C C . LYS A 1 92 ? -5.718 -6.787 6.915 1.00 91.50 92 LYS A C 1
ATOM 694 O O . LYS A 1 92 ? -5.266 -7.928 6.965 1.00 91.50 92 LYS A O 1
ATOM 699 N N . LYS A 1 93 ? -4.967 -5.695 7.026 1.00 86.31 93 LYS A N 1
ATOM 700 C CA . LYS A 1 93 ? -3.521 -5.748 7.245 1.00 86.31 93 LYS A CA 1
ATOM 701 C C . LYS A 1 93 ? -3.140 -4.897 8.443 1.00 86.31 93 LYS A C 1
ATOM 703 O O . LYS A 1 93 ? -3.709 -3.827 8.659 1.00 86.31 93 LYS A O 1
ATOM 708 N N . SER A 1 94 ? -2.207 -5.394 9.246 1.00 78.25 94 SER A N 1
ATOM 709 C CA . SER A 1 94 ? -1.585 -4.590 10.293 1.00 78.25 94 SER A CA 1
ATOM 710 C C . SER A 1 94 ? -0.814 -3.456 9.626 1.00 78.25 94 SER A C 1
ATOM 712 O O . SER A 1 94 ? 0.056 -3.709 8.795 1.00 78.25 94 SER A O 1
ATOM 714 N N . PHE A 1 95 ? -1.134 -2.208 9.965 1.00 74.00 95 PHE A N 1
ATOM 715 C CA . PHE A 1 95 ? -0.418 -1.053 9.431 1.00 74.00 95 PHE A CA 1
ATOM 716 C C . PHE A 1 95 ? 1.050 -1.089 9.845 1.00 74.00 95 PHE A C 1
ATOM 718 O O . PHE A 1 95 ? 1.911 -0.704 9.070 1.00 74.00 95 PHE A O 1
ATOM 725 N N . HIS A 1 96 ? 1.340 -1.618 11.035 1.00 66.31 96 HIS A N 1
ATOM 726 C CA . HIS A 1 96 ? 2.699 -1.906 11.455 1.00 66.31 96 HIS A CA 1
ATOM 727 C C . HIS A 1 96 ? 3.404 -2.870 10.507 1.00 66.31 96 HIS A C 1
ATOM 729 O O . HIS A 1 96 ? 4.463 -2.536 10.006 1.00 66.31 96 HIS A O 1
ATOM 735 N N . GLU A 1 97 ? 2.836 -4.047 10.236 1.00 69.38 97 GLU A N 1
ATOM 736 C CA . GLU A 1 97 ? 3.457 -5.017 9.319 1.00 69.38 97 GLU A CA 1
ATOM 737 C C . GLU A 1 97 ? 3.635 -4.430 7.919 1.00 69.38 97 GLU A C 1
ATOM 739 O O . GLU A 1 97 ? 4.627 -4.709 7.261 1.00 69.38 97 GLU A O 1
ATOM 744 N N . LEU A 1 98 ? 2.700 -3.573 7.505 1.00 71.38 98 LEU A N 1
ATOM 745 C CA . LEU A 1 98 ? 2.745 -2.847 6.244 1.00 71.38 98 LEU A CA 1
ATOM 746 C C . LEU A 1 98 ? 3.953 -1.885 6.161 1.00 71.38 98 LEU A C 1
ATOM 748 O O . LEU A 1 98 ? 4.465 -1.651 5.074 1.00 71.38 98 LEU A O 1
ATOM 752 N N . ILE A 1 99 ? 4.425 -1.340 7.289 1.00 64.75 99 ILE A N 1
ATOM 753 C CA . ILE A 1 99 ? 5.536 -0.367 7.342 1.00 64.75 99 ILE A CA 1
ATOM 754 C C . ILE A 1 99 ? 6.822 -0.894 8.018 1.00 64.75 99 ILE A C 1
ATOM 756 O O . ILE A 1 99 ? 7.830 -0.192 8.017 1.00 64.75 99 ILE A O 1
ATOM 760 N N . GLN A 1 100 ? 6.807 -2.079 8.649 1.00 55.09 100 GLN A N 1
ATOM 761 C CA . GLN A 1 100 ? 7.888 -2.593 9.517 1.00 55.09 100 GLN A CA 1
ATOM 762 C C . GLN A 1 100 ? 8.808 -3.635 8.892 1.00 55.09 100 GLN A C 1
ATOM 764 O O . GLN A 1 100 ? 9.692 -4.150 9.582 1.00 55.09 100 GLN A O 1
ATOM 769 N N . THR A 1 101 ? 8.710 -3.882 7.594 1.00 48.47 101 THR A N 1
ATOM 770 C CA . THR A 1 101 ? 9.579 -4.833 6.883 1.00 48.47 101 THR A CA 1
ATOM 771 C C . THR A 1 101 ? 11.073 -4.407 6.865 1.00 48.47 101 THR A C 1
ATOM 773 O O . THR A 1 101 ? 11.909 -5.027 6.225 1.00 48.47 101 THR A O 1
ATOM 776 N N . TYR A 1 102 ? 11.463 -3.367 7.619 1.00 41.78 102 TYR A N 1
ATOM 777 C CA . TYR A 1 102 ? 12.846 -2.913 7.816 1.00 41.78 102 TYR A CA 1
ATOM 778 C C . TYR A 1 102 ? 13.564 -3.509 9.045 1.00 41.78 102 TYR A C 1
ATOM 780 O O . TYR A 1 102 ? 14.790 -3.471 9.118 1.00 41.78 102 TYR A O 1
ATOM 788 N N . LYS A 1 103 ? 12.865 -4.061 10.051 1.00 40.97 103 LYS A N 1
ATOM 789 C CA . LYS A 1 103 ? 13.516 -4.375 11.347 1.00 40.97 103 LYS A CA 1
ATOM 790 C C . LYS A 1 103 ? 14.323 -5.678 11.427 1.00 40.97 103 LYS A C 1
ATOM 792 O O . LYS A 1 103 ? 14.823 -5.977 12.513 1.00 40.97 103 LYS A O 1
ATOM 797 N N . ARG A 1 104 ? 14.486 -6.455 10.350 1.00 38.00 104 ARG A N 1
ATOM 798 C CA . ARG A 1 104 ? 15.210 -7.741 10.427 1.00 38.00 104 ARG A CA 1
ATOM 799 C C . ARG A 1 104 ? 16.629 -7.784 9.869 1.00 38.00 104 ARG A C 1
ATOM 801 O O . ARG A 1 104 ? 17.391 -8.613 10.359 1.00 38.00 104 ARG A O 1
ATOM 808 N N . ASP A 1 105 ? 17.051 -6.834 9.038 1.00 37.12 105 ASP A N 1
ATOM 809 C CA . ASP A 1 105 ? 18.318 -6.976 8.302 1.00 37.12 105 ASP A CA 1
ATOM 810 C C . ASP A 1 105 ? 19.411 -5.938 8.617 1.00 37.12 105 ASP A C 1
ATOM 812 O O . ASP A 1 105 ? 20.324 -5.708 7.824 1.00 37.12 105 ASP A O 1
ATOM 816 N N . GLU A 1 106 ? 19.477 -5.446 9.862 1.00 41.09 106 GLU A N 1
ATOM 817 C CA . GLU A 1 106 ? 20.730 -4.851 10.382 1.00 41.09 106 GLU A CA 1
ATOM 818 C C . GLU A 1 106 ? 21.887 -5.883 10.485 1.00 41.09 106 GLU A C 1
ATOM 820 O O . GLU A 1 106 ? 23.030 -5.529 10.782 1.00 41.09 106 GLU A O 1
ATOM 825 N N . HIS A 1 107 ? 21.641 -7.166 10.187 1.00 33.03 107 HIS A N 1
ATOM 826 C CA . HIS A 1 107 ? 22.668 -8.210 10.185 1.00 33.03 107 HIS A CA 1
ATOM 827 C C . HIS A 1 107 ? 23.402 -8.364 8.833 1.00 33.03 107 HIS A C 1
ATOM 829 O O . HIS A 1 107 ? 24.570 -8.768 8.818 1.00 33.03 107 HIS A O 1
ATOM 835 N N . CYS A 1 108 ? 22.792 -7.980 7.705 1.00 31.14 108 CYS A N 1
ATOM 836 C CA . CYS A 1 108 ? 23.370 -8.206 6.369 1.00 31.14 108 CYS A CA 1
ATOM 837 C C . CYS A 1 108 ? 24.305 -7.079 5.893 1.00 31.14 108 CYS A C 1
ATOM 839 O O . CYS A 1 108 ? 25.257 -7.348 5.158 1.00 31.14 108 CYS A O 1
ATOM 841 N N . ILE A 1 109 ? 24.157 -5.853 6.406 1.00 35.28 109 ILE A N 1
ATOM 842 C CA . ILE A 1 109 ? 25.102 -4.751 6.125 1.00 35.28 109 ILE A CA 1
ATOM 843 C C . ILE A 1 109 ? 26.336 -4.813 7.056 1.00 35.28 109 ILE A C 1
ATOM 845 O O . ILE A 1 109 ? 27.431 -4.374 6.696 1.00 35.28 109 ILE A O 1
ATOM 849 N N . MET A 1 110 ? 26.219 -5.457 8.224 1.00 30.28 110 MET A N 1
ATOM 850 C CA . MET A 1 110 ? 27.310 -5.567 9.204 1.00 30.28 110 MET A CA 1
ATOM 851 C C . MET A 1 110 ? 28.186 -6.824 9.052 1.00 30.28 110 MET A C 1
ATOM 853 O O . MET A 1 110 ? 29.365 -6.784 9.422 1.00 30.28 110 MET A O 1
ATOM 857 N N . LEU A 1 111 ? 27.687 -7.930 8.480 1.00 30.56 111 LEU A N 1
ATOM 858 C CA . LEU A 1 111 ? 28.484 -9.163 8.345 1.00 30.56 111 LEU A CA 1
ATOM 859 C C . LEU A 1 111 ? 29.409 -9.226 7.122 1.00 30.56 111 LEU A C 1
ATOM 861 O O . LEU A 1 111 ? 30.350 -10.020 7.140 1.00 30.56 111 LEU A O 1
ATOM 865 N N . ASN A 1 112 ? 29.251 -8.362 6.116 1.00 32.59 112 ASN A N 1
ATOM 866 C CA . ASN A 1 112 ? 30.185 -8.328 4.980 1.00 32.59 112 ASN A CA 1
ATOM 867 C C . ASN A 1 112 ? 31.396 -7.396 5.197 1.00 32.59 112 ASN A C 1
ATOM 869 O O . ASN A 1 112 ? 32.393 -7.478 4.479 1.00 32.59 112 ASN A O 1
ATOM 873 N N . ASN A 1 113 ? 31.374 -6.566 6.246 1.00 37.94 113 ASN A N 1
ATOM 874 C CA . ASN A 1 113 ? 32.460 -5.630 6.558 1.00 37.94 113 ASN A CA 1
ATOM 875 C C . ASN A 1 113 ? 33.555 -6.191 7.480 1.00 37.94 113 ASN A C 1
ATOM 877 O O . ASN A 1 113 ? 34.547 -5.508 7.731 1.00 37.94 113 ASN A O 1
ATOM 881 N N . LYS A 1 114 ? 33.450 -7.443 7.950 1.00 33.56 114 LYS A N 1
ATOM 882 C CA . LYS A 1 114 ? 34.500 -8.053 8.790 1.00 33.56 114 LYS A CA 1
ATOM 883 C C . LYS A 1 114 ? 35.567 -8.866 8.052 1.00 33.56 114 LYS A C 1
ATOM 885 O O . LYS A 1 114 ? 36.496 -9.303 8.719 1.00 33.56 114 LYS A O 1
ATOM 890 N N . ASN A 1 115 ? 35.525 -9.014 6.721 1.00 35.38 115 ASN A N 1
ATOM 891 C CA . ASN A 1 115 ? 36.516 -9.846 6.009 1.00 35.38 115 ASN A CA 1
ATOM 892 C C . ASN A 1 115 ? 37.182 -9.260 4.751 1.00 35.38 115 ASN A C 1
ATOM 894 O O . ASN A 1 115 ? 37.915 -9.984 4.081 1.00 35.38 115 ASN A O 1
ATOM 898 N N . TRP A 1 116 ? 37.068 -7.960 4.462 1.00 30.75 116 TRP A N 1
ATOM 899 C CA . TRP A 1 116 ? 37.874 -7.334 3.396 1.00 30.75 116 TRP A CA 1
ATOM 900 C C . TRP A 1 116 ? 38.914 -6.326 3.913 1.00 30.75 116 TRP A C 1
ATOM 902 O O . TRP A 1 116 ? 39.364 -5.429 3.209 1.00 30.75 116 TRP A O 1
ATOM 912 N N . ALA A 1 117 ? 39.412 -6.525 5.134 1.00 33.91 117 ALA A N 1
ATOM 913 C CA . ALA A 1 117 ? 40.606 -5.829 5.600 1.00 33.91 117 ALA A CA 1
ATOM 914 C C . ALA A 1 117 ? 41.866 -6.394 4.915 1.00 33.91 117 ALA A C 1
ATOM 916 O O . ALA A 1 117 ? 42.493 -7.319 5.432 1.00 33.91 117 ALA A O 1
ATOM 917 N N . LYS A 1 118 ? 42.255 -5.818 3.766 1.00 38.25 118 LYS A N 1
ATOM 918 C CA . LYS A 1 118 ? 43.666 -5.667 3.352 1.00 38.25 118 LYS A CA 1
ATOM 919 C C . LYS A 1 118 ? 43.830 -4.631 2.222 1.00 38.25 118 LYS A C 1
ATOM 921 O O . LYS A 1 118 ? 43.687 -4.974 1.052 1.00 38.25 118 LYS A O 1
ATOM 926 N N . ARG A 1 119 ? 44.279 -3.427 2.633 1.00 34.16 119 ARG A N 1
ATOM 927 C CA . ARG A 1 119 ? 45.149 -2.420 1.952 1.00 34.16 119 ARG A CA 1
ATOM 928 C C . ARG A 1 119 ? 44.607 -0.971 1.879 1.00 34.16 119 ARG A C 1
ATOM 930 O O . ARG A 1 119 ? 44.223 -0.469 0.834 1.00 34.16 119 ARG A O 1
ATOM 937 N N . ASP A 1 120 ? 44.649 -0.298 3.031 1.00 41.84 120 ASP A N 1
ATOM 938 C CA . ASP A 1 120 ? 45.323 0.988 3.344 1.00 41.84 120 ASP A CA 1
ATOM 939 C C . ASP A 1 120 ? 45.271 2.258 2.448 1.00 41.84 120 ASP A C 1
ATOM 941 O O . ASP A 1 120 ? 46.134 3.116 2.619 1.00 41.84 120 ASP A O 1
ATOM 945 N N . ILE A 1 121 ? 44.276 2.508 1.581 1.00 42.78 121 ILE A N 1
ATOM 946 C CA . ILE A 1 121 ? 44.192 3.824 0.870 1.00 42.78 121 ILE A CA 1
ATOM 947 C C . ILE A 1 121 ? 42.855 4.596 1.048 1.00 42.78 121 ILE A C 1
ATOM 949 O O . ILE A 1 121 ? 42.781 5.776 0.714 1.00 42.78 121 ILE A O 1
ATOM 953 N N . VAL A 1 122 ? 41.810 4.035 1.673 1.00 40.56 122 VAL A N 1
ATOM 954 C CA . VAL A 1 122 ? 40.424 4.565 1.536 1.00 40.56 122 VAL A CA 1
ATOM 955 C C . VAL A 1 122 ? 39.835 5.260 2.793 1.00 40.56 122 VAL A C 1
ATOM 957 O O . VAL A 1 122 ? 38.641 5.506 2.892 1.00 40.56 122 VAL A O 1
ATOM 960 N N . LYS A 1 123 ? 40.651 5.694 3.764 1.00 42.47 123 LYS A N 1
ATOM 961 C CA . LYS A 1 123 ? 40.141 6.115 5.096 1.00 42.47 123 LYS A CA 1
ATOM 962 C C . LYS A 1 123 ? 39.286 7.400 5.185 1.00 42.47 123 LYS A C 1
ATOM 964 O O . LYS A 1 123 ? 38.631 7.585 6.204 1.00 42.47 123 LYS A O 1
ATOM 969 N N . ASN A 1 124 ? 39.257 8.290 4.185 1.00 43.97 124 ASN A N 1
ATOM 970 C CA . ASN A 1 124 ? 38.549 9.586 4.307 1.00 43.97 124 ASN A CA 1
ATOM 971 C C . ASN A 1 124 ? 37.213 9.688 3.561 1.00 43.97 124 ASN A C 1
ATOM 973 O O . ASN A 1 124 ? 36.402 10.548 3.900 1.00 43.97 124 ASN A O 1
ATOM 977 N N . LYS A 1 125 ? 36.976 8.847 2.551 1.00 44.91 125 LYS A N 1
ATOM 978 C CA . LYS A 1 125 ? 35.706 8.841 1.812 1.00 44.91 125 LYS A CA 1
ATOM 979 C C . LYS A 1 125 ? 34.679 7.957 2.522 1.00 44.91 125 LYS A C 1
ATOM 981 O O . LYS A 1 125 ? 33.584 8.411 2.809 1.00 44.91 125 LYS A O 1
ATOM 986 N N . GLU A 1 126 ? 35.116 6.777 2.957 1.00 43.19 126 GLU A N 1
ATOM 987 C CA . GLU A 1 126 ? 34.292 5.788 3.666 1.00 43.19 126 GLU A CA 1
ATOM 988 C C . GLU A 1 126 ? 33.750 6.303 5.006 1.00 43.19 126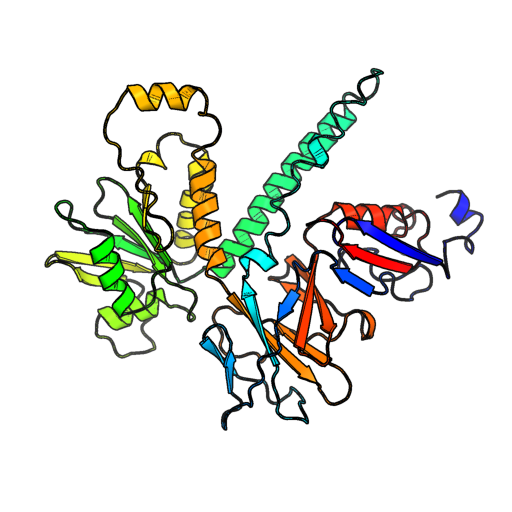 GLU A C 1
ATOM 990 O O . GLU A 1 126 ? 32.632 5.980 5.385 1.00 43.19 126 GLU A O 1
ATOM 995 N N . ARG A 1 127 ? 34.509 7.156 5.708 1.00 39.91 127 ARG A N 1
ATOM 996 C CA . ARG A 1 127 ? 34.052 7.784 6.954 1.00 39.91 127 ARG A CA 1
ATOM 997 C C . ARG A 1 127 ? 32.963 8.835 6.717 1.00 39.91 127 ARG A C 1
ATOM 999 O O . ARG A 1 127 ? 32.018 8.893 7.489 1.00 39.91 127 ARG A O 1
ATOM 1006 N N . LYS A 1 128 ? 33.070 9.612 5.633 1.00 47.75 128 LYS A N 1
ATOM 1007 C CA . LYS A 1 128 ? 32.026 10.564 5.224 1.00 47.75 128 LYS A CA 1
ATOM 1008 C C . LYS A 1 128 ? 30.776 9.855 4.723 1.00 47.75 128 LYS A C 1
ATOM 1010 O O . LYS A 1 128 ? 29.683 10.302 5.030 1.00 47.75 128 LYS A O 1
ATOM 1015 N N . ASP A 1 129 ? 30.941 8.762 3.985 1.00 45.28 129 ASP A N 1
ATOM 1016 C CA . ASP A 1 129 ? 29.819 7.957 3.504 1.00 45.28 129 ASP A CA 1
ATOM 1017 C C . ASP A 1 129 ? 29.094 7.281 4.688 1.00 45.28 129 ASP A C 1
ATOM 1019 O O . ASP A 1 129 ? 27.869 7.251 4.715 1.00 45.28 129 ASP A O 1
ATOM 1023 N N . ALA A 1 130 ? 29.826 6.843 5.723 1.00 38.41 130 ALA A N 1
ATOM 1024 C CA . ALA A 1 130 ? 29.248 6.313 6.962 1.00 38.41 130 ALA A CA 1
ATOM 1025 C C . ALA A 1 130 ? 28.574 7.385 7.843 1.00 38.41 130 ALA A C 1
ATOM 1027 O O . ALA A 1 130 ? 27.506 7.132 8.390 1.00 38.41 130 ALA A O 1
ATOM 1028 N N . GLU A 1 131 ? 29.166 8.578 7.981 1.00 44.66 131 GLU A N 1
ATOM 1029 C CA . GLU A 1 131 ? 28.553 9.715 8.693 1.00 44.66 131 GLU A CA 1
ATOM 1030 C C . GLU A 1 131 ? 27.283 10.194 7.972 1.00 44.66 131 GLU A C 1
ATOM 1032 O O . GLU A 1 131 ? 26.265 10.435 8.614 1.00 44.66 131 GLU A O 1
ATOM 1037 N N . LYS A 1 132 ? 27.301 10.225 6.635 1.00 46.91 132 LYS A N 1
ATOM 1038 C CA . LYS A 1 132 ? 26.137 10.566 5.816 1.00 46.91 132 LYS A CA 1
ATOM 1039 C C . LYS A 1 132 ? 25.026 9.517 5.918 1.00 46.91 132 LYS A C 1
ATOM 1041 O O . LYS A 1 132 ? 23.873 9.892 6.078 1.00 46.91 132 LYS A O 1
ATOM 1046 N N . ALA A 1 133 ? 25.371 8.228 5.920 1.00 40.59 133 ALA A N 1
ATOM 1047 C CA . ALA A 1 133 ? 24.410 7.151 6.161 1.00 40.59 133 ALA A CA 1
ATOM 1048 C C . ALA A 1 133 ? 23.795 7.220 7.576 1.00 40.59 133 ALA A C 1
ATOM 1050 O O . ALA A 1 133 ? 22.634 6.862 7.766 1.00 40.59 133 ALA A O 1
ATOM 1051 N N . LEU A 1 134 ? 24.548 7.704 8.573 1.00 36.22 134 LEU A N 1
ATOM 1052 C CA . LEU A 1 134 ? 24.050 7.928 9.934 1.00 36.22 134 LEU A CA 1
ATOM 1053 C C . LEU A 1 134 ? 23.108 9.147 10.010 1.00 36.22 134 LEU A C 1
ATOM 1055 O O . LEU A 1 134 ? 22.064 9.071 10.651 1.00 36.22 134 LEU A O 1
ATOM 1059 N N . GLU A 1 135 ? 23.425 10.240 9.311 1.00 42.62 135 GLU A N 1
ATOM 1060 C CA . GLU A 1 135 ? 22.541 11.410 9.183 1.00 42.62 135 GLU A CA 1
ATOM 1061 C C . GLU A 1 135 ? 21.258 11.087 8.391 1.00 42.62 135 GLU A C 1
ATOM 1063 O O . GLU A 1 135 ? 20.171 11.544 8.749 1.00 42.62 135 GLU A O 1
ATOM 1068 N N . GLU A 1 136 ? 21.358 10.272 7.337 1.00 43.19 136 GLU A N 1
ATOM 1069 C CA . GLU A 1 136 ? 20.217 9.765 6.559 1.00 43.19 136 GLU A CA 1
ATOM 1070 C C . GLU A 1 136 ? 19.336 8.832 7.416 1.00 43.19 136 GLU A C 1
ATOM 1072 O O . GLU A 1 136 ? 18.108 8.953 7.384 1.00 43.19 136 GLU A O 1
ATOM 1077 N N . LYS A 1 137 ? 19.945 8.003 8.282 1.00 33.59 137 LYS A N 1
ATOM 1078 C CA . LYS A 1 137 ? 19.253 7.199 9.308 1.00 33.59 137 LYS A CA 1
ATOM 1079 C C . LYS A 1 137 ? 18.480 8.066 10.307 1.00 33.59 137 LYS A C 1
ATOM 1081 O O . LYS A 1 137 ? 17.303 7.794 10.545 1.00 33.59 137 LYS A O 1
ATOM 1086 N N . ASP A 1 138 ? 19.104 9.096 10.878 1.00 36.19 138 ASP A N 1
ATOM 1087 C CA . ASP A 1 138 ? 18.449 9.986 11.848 1.00 36.19 138 ASP A CA 1
ATOM 1088 C C . ASP A 1 138 ? 17.301 10.764 11.196 1.00 36.19 138 ASP A C 1
ATOM 1090 O O . ASP A 1 138 ? 16.219 10.905 11.769 1.00 36.19 138 ASP A O 1
ATOM 1094 N N . LYS A 1 139 ? 17.493 11.227 9.959 1.00 40.19 139 LYS A N 1
ATOM 1095 C CA . LYS A 1 139 ? 16.455 11.915 9.188 1.00 40.19 139 LYS A CA 1
ATOM 1096 C C . LYS A 1 139 ? 15.245 11.012 8.925 1.00 40.19 139 LYS A C 1
ATOM 1098 O O . LYS A 1 139 ? 14.112 11.450 9.114 1.00 40.19 139 LYS A O 1
ATOM 1103 N N . TRP A 1 140 ? 15.468 9.752 8.554 1.00 40.31 140 TRP A N 1
ATOM 1104 C CA . TRP A 1 140 ? 14.380 8.823 8.249 1.00 40.31 140 TRP A CA 1
ATOM 1105 C C . TRP A 1 140 ? 13.685 8.268 9.498 1.00 40.31 140 TRP A C 1
ATOM 1107 O O . TRP A 1 140 ? 12.461 8.146 9.510 1.00 40.31 140 TRP A O 1
ATOM 1117 N N . HIS A 1 141 ? 14.423 7.993 10.582 1.00 39.00 141 HIS A N 1
ATOM 1118 C CA . HIS A 1 141 ? 13.825 7.634 11.875 1.00 39.00 141 HIS A CA 1
ATOM 1119 C C . HIS A 1 141 ? 12.847 8.722 12.337 1.00 39.00 141 HIS A C 1
ATOM 1121 O O . HIS A 1 141 ? 11.724 8.419 12.743 1.00 39.00 141 HIS A O 1
ATOM 1127 N N . ASN A 1 142 ? 13.235 9.988 12.159 1.00 40.91 142 ASN A N 1
ATOM 1128 C CA . ASN A 1 142 ? 12.362 11.130 12.390 1.00 40.91 142 ASN A CA 1
ATOM 1129 C C . ASN A 1 142 ? 11.164 11.161 11.427 1.00 40.91 142 ASN A C 1
ATOM 1131 O O . ASN A 1 142 ? 10.066 11.464 11.877 1.00 40.91 142 ASN A O 1
ATOM 1135 N N . ASP A 1 143 ? 11.315 10.802 10.147 1.00 43.97 143 ASP A N 1
ATOM 1136 C CA . ASP A 1 143 ? 10.205 10.751 9.182 1.00 43.97 143 ASP A CA 1
ATOM 1137 C C . ASP A 1 143 ? 9.192 9.627 9.452 1.00 43.97 143 ASP A C 1
ATOM 1139 O O . ASP A 1 143 ? 7.988 9.877 9.334 1.00 43.97 143 ASP A O 1
ATOM 1143 N N . TYR A 1 144 ? 9.654 8.430 9.834 1.00 44.56 144 TYR A N 1
ATOM 1144 C CA . TYR A 1 144 ? 8.824 7.301 10.280 1.00 44.56 144 TYR A CA 1
ATOM 1145 C C . TYR A 1 144 ? 8.047 7.668 11.541 1.00 44.56 144 TYR A C 1
ATOM 1147 O O . TYR A 1 144 ? 6.829 7.479 11.603 1.00 44.56 144 TYR A O 1
ATOM 1155 N N . ILE A 1 145 ? 8.746 8.247 12.521 1.00 43.53 145 ILE A N 1
ATOM 1156 C CA . ILE A 1 145 ? 8.131 8.804 13.720 1.00 43.53 145 ILE A CA 1
ATOM 1157 C C . ILE A 1 145 ? 7.094 9.847 13.322 1.00 43.53 145 ILE A C 1
ATOM 1159 O O . ILE A 1 145 ? 5.977 9.757 13.803 1.00 43.53 145 ILE A O 1
ATOM 1163 N N . HIS A 1 146 ? 7.403 10.765 12.403 1.00 44.06 146 HIS A N 1
ATOM 1164 C CA . HIS A 1 146 ? 6.469 11.811 11.986 1.00 44.06 146 HIS A CA 1
ATOM 1165 C C . HIS A 1 146 ? 5.207 11.242 11.332 1.00 44.06 146 HIS A C 1
ATOM 1167 O O . HIS A 1 146 ? 4.103 11.688 11.628 1.00 44.06 146 HIS A O 1
ATOM 1173 N N . VAL A 1 147 ? 5.350 10.230 10.466 1.00 45.00 147 VAL A N 1
ATOM 1174 C CA . VAL A 1 147 ? 4.208 9.536 9.846 1.00 45.00 147 VAL A CA 1
ATOM 1175 C C . VAL A 1 147 ? 3.371 8.845 10.914 1.00 45.00 147 VAL A C 1
ATOM 1177 O O . VAL A 1 147 ? 2.150 8.986 10.909 1.00 45.00 147 VAL A O 1
ATOM 1180 N N . ALA A 1 148 ? 4.009 8.139 11.848 1.00 44.34 148 ALA A N 1
ATOM 1181 C CA . ALA A 1 148 ? 3.334 7.511 12.971 1.00 44.34 148 ALA A CA 1
ATOM 1182 C C . ALA A 1 148 ? 2.613 8.566 13.836 1.00 44.34 148 ALA A C 1
ATOM 1184 O O . ALA A 1 148 ? 1.403 8.476 14.017 1.00 44.34 148 ALA A O 1
ATOM 1185 N N . THR A 1 149 ? 3.284 9.623 14.292 1.00 46.91 149 THR A N 1
ATOM 1186 C CA . THR A 1 149 ? 2.697 10.673 15.143 1.00 46.91 149 THR A CA 1
ATOM 1187 C C . THR A 1 149 ? 1.576 11.444 14.443 1.00 46.91 149 THR A C 1
ATOM 1189 O O . THR A 1 149 ? 0.543 11.693 15.062 1.00 46.91 149 THR A O 1
ATOM 1192 N N . ASP A 1 150 ? 1.689 11.736 13.142 1.00 48.34 150 ASP A N 1
ATOM 1193 C CA . ASP A 1 150 ? 0.625 12.372 12.344 1.00 48.34 150 ASP A CA 1
ATOM 1194 C C . ASP A 1 150 ? -0.608 11.480 12.135 1.00 48.34 150 ASP A C 1
ATOM 1196 O O . ASP A 1 150 ? -1.708 11.981 11.876 1.00 48.34 150 ASP A O 1
ATOM 1200 N N . LEU A 1 151 ? -0.452 10.158 12.211 1.00 49.66 151 LEU A N 1
ATOM 1201 C CA . LEU A 1 151 ? -1.567 9.208 12.196 1.00 49.66 151 LEU A CA 1
ATOM 1202 C C . LEU A 1 151 ? -2.298 9.148 13.538 1.00 49.66 151 LEU A C 1
ATOM 1204 O O . LEU A 1 151 ? -3.446 8.704 13.596 1.00 49.66 151 LEU A O 1
ATOM 1208 N N . PHE A 1 152 ? -1.647 9.607 14.607 1.00 52.81 152 PHE A N 1
ATOM 1209 C CA . PHE A 1 152 ? -2.098 9.414 15.975 1.00 52.81 152 PHE A CA 1
ATOM 1210 C C . PHE A 1 152 ? -2.706 10.648 16.649 1.00 52.81 152 PHE A C 1
ATOM 1212 O O . PHE A 1 152 ? -3.021 10.538 17.835 1.00 52.81 152 PHE A O 1
ATOM 1219 N N . LYS A 1 153 ? -2.896 11.753 15.915 1.00 60.06 153 LYS A N 1
ATOM 1220 C CA . LYS A 1 153 ? -3.423 13.025 16.438 1.00 60.06 153 LYS A CA 1
ATOM 1221 C C . LYS A 1 153 ? -4.885 12.936 16.895 1.00 60.06 153 LYS A C 1
ATOM 1223 O O . LYS A 1 153 ? -5.717 12.372 16.184 1.00 60.06 153 LYS A O 1
ATOM 1228 N N . ASP A 1 154 ? -5.202 13.575 18.025 1.00 62.81 154 ASP A N 1
ATOM 1229 C CA . ASP A 1 154 ? -6.520 13.653 18.691 1.00 62.81 154 ASP A CA 1
ATOM 1230 C C . ASP A 1 154 ? -6.996 12.384 19.438 1.00 62.81 154 ASP A C 1
ATOM 1232 O O . ASP A 1 154 ? -8.201 12.194 19.680 1.00 62.81 154 ASP A O 1
ATOM 1236 N N . HIS A 1 155 ? -6.082 11.506 19.854 1.00 68.94 155 HIS A N 1
ATOM 1237 C CA . HIS A 1 155 ? -6.450 10.266 20.563 1.00 68.94 155 HIS A CA 1
ATOM 1238 C C . HIS A 1 155 ? -5.747 10.068 21.904 1.00 68.94 155 HIS A C 1
ATOM 1240 O O . HIS A 1 155 ? -5.963 9.037 22.553 1.00 68.94 155 HIS A O 1
ATOM 1246 N N . ILE A 1 156 ? -4.920 11.025 22.317 1.00 75.81 156 ILE A N 1
ATOM 1247 C CA . ILE A 1 156 ? -4.281 11.011 23.629 1.00 75.81 156 ILE A CA 1
ATOM 1248 C C . ILE A 1 156 ? -5.077 11.882 24.593 1.00 75.81 156 ILE A C 1
ATOM 1250 O O . ILE A 1 156 ? -5.352 13.058 24.342 1.00 75.81 156 ILE A O 1
ATOM 1254 N N . MET A 1 157 ? -5.431 11.293 25.730 1.00 84.00 157 MET A N 1
ATOM 1255 C CA . MET A 1 157 ? -6.030 12.000 26.851 1.00 84.00 157 MET A CA 1
ATOM 1256 C C . MET A 1 157 ? -5.045 12.048 28.013 1.00 84.00 157 MET A C 1
ATOM 1258 O O . MET A 1 157 ? -4.682 11.016 28.567 1.00 84.00 157 MET A O 1
ATOM 1262 N N . HIS A 1 158 ? -4.645 13.252 28.396 1.00 86.88 158 HIS A N 1
ATOM 1263 C CA . HIS A 1 158 ? -3.925 13.520 29.628 1.00 86.88 158 HIS A CA 1
ATOM 1264 C C . HIS A 1 158 ? -4.919 13.613 30.791 1.00 86.88 158 HIS A C 1
ATOM 1266 O O . HIS A 1 158 ? -5.910 14.341 30.727 1.00 86.88 158 HIS A O 1
ATOM 1272 N N . VAL A 1 159 ? -4.672 12.862 31.852 1.00 86.12 159 VAL A N 1
ATOM 1273 C CA . VAL A 1 159 ? -5.477 12.817 33.067 1.00 86.12 159 VAL A CA 1
ATOM 1274 C C . VAL A 1 159 ? -4.617 13.266 34.234 1.00 86.12 159 VAL A C 1
ATOM 1276 O O . VAL A 1 159 ? -3.527 12.738 34.409 1.00 86.12 159 VAL A O 1
ATOM 1279 N N . THR A 1 160 ? -5.115 14.193 35.047 1.00 86.06 160 THR A N 1
ATOM 1280 C CA . THR A 1 160 ? -4.442 14.672 36.261 1.00 86.06 160 THR A CA 1
ATOM 1281 C C . THR A 1 160 ? -5.360 14.575 37.482 1.00 86.06 160 THR A C 1
ATOM 1283 O O . THR A 1 160 ? -6.580 14.436 37.364 1.00 86.06 160 THR A O 1
ATOM 1286 N N . GLY A 1 161 ? -4.780 14.634 38.680 1.00 81.12 161 GLY A N 1
ATOM 1287 C CA . GLY A 1 161 ? -5.507 14.486 39.942 1.00 81.12 161 GLY A CA 1
ATOM 1288 C C . GLY A 1 161 ? -5.809 13.039 40.342 1.00 81.12 161 GLY A C 1
ATOM 1289 O O . GLY A 1 161 ? -6.703 12.835 41.157 1.00 81.12 161 GLY A O 1
ATOM 1290 N N . LEU A 1 162 ? -5.094 12.048 39.797 1.00 82.06 162 LEU A N 1
ATOM 1291 C CA . LEU A 1 162 ? -5.239 10.637 40.175 1.00 82.06 162 LEU A CA 1
ATOM 1292 C C . LEU A 1 162 ? -4.964 10.409 41.675 1.00 82.06 162 LEU A C 1
ATOM 1294 O O . LEU A 1 162 ? -4.140 11.119 42.258 1.00 82.06 162 LEU A O 1
ATOM 1298 N N . PRO A 1 163 ? -5.629 9.425 42.307 1.00 73.06 163 PRO A N 1
ATOM 1299 C CA . PRO A 1 163 ? -5.377 9.084 43.703 1.00 73.06 163 PRO A CA 1
ATOM 1300 C C . PRO A 1 163 ? -3.935 8.594 43.889 1.00 73.06 163 PRO A C 1
ATOM 1302 O O . PRO A 1 163 ? -3.441 7.778 43.117 1.00 73.06 163 PRO A O 1
ATOM 1305 N N . THR A 1 164 ? -3.245 9.095 44.915 1.00 67.56 164 THR A N 1
ATOM 1306 C CA . THR A 1 164 ? -1.851 8.716 45.214 1.00 67.56 164 THR A CA 1
ATOM 1307 C C . THR A 1 164 ? -1.741 7.390 45.968 1.00 67.56 164 THR A C 1
ATOM 1309 O O . THR A 1 164 ? -0.748 6.684 45.818 1.00 67.56 164 THR A O 1
ATOM 1312 N N . ASN A 1 165 ? -2.771 7.035 46.741 1.00 62.69 165 ASN A N 1
ATOM 1313 C CA . ASN A 1 165 ? -2.892 5.766 47.455 1.00 62.69 165 ASN A CA 1
ATOM 1314 C C . ASN A 1 165 ? -3.961 4.906 46.754 1.00 62.69 165 ASN A C 1
ATOM 1316 O O . ASN A 1 165 ? -4.995 5.432 46.353 1.00 62.69 165 ASN A O 1
ATOM 1320 N N . ASP A 1 166 ? -3.720 3.601 46.601 1.00 64.62 166 ASP A N 1
ATOM 1321 C CA . ASP A 1 166 ? -4.658 2.616 46.022 1.00 64.62 166 ASP A CA 1
ATOM 1322 C C . ASP A 1 166 ? -5.017 2.771 44.524 1.00 64.62 166 ASP A C 1
ATOM 1324 O O . ASP A 1 166 ? -5.989 2.175 44.042 1.00 64.62 166 ASP A O 1
ATOM 1328 N N . PHE A 1 167 ? -4.214 3.507 43.743 1.00 71.56 167 PHE A N 1
ATOM 1329 C CA . PHE A 1 167 ? -4.367 3.543 42.285 1.00 71.56 167 PHE A CA 1
ATOM 1330 C C . PHE A 1 167 ? -4.069 2.172 41.661 1.00 71.56 167 PHE A C 1
ATOM 1332 O O . PHE A 1 167 ? -2.979 1.617 41.805 1.00 71.56 167 PHE A O 1
ATOM 1339 N N . SER A 1 168 ? -5.039 1.636 40.919 1.00 73.50 168 SER A N 1
ATOM 1340 C CA . SER A 1 168 ? -4.899 0.389 40.165 1.00 73.50 168 SER A CA 1
ATOM 1341 C C . SER A 1 168 ? -5.040 0.670 38.674 1.00 73.50 168 SER A C 1
ATOM 1343 O O . SER A 1 168 ? -6.118 1.055 38.215 1.00 73.50 168 SER A O 1
ATOM 1345 N N . SER A 1 169 ? -3.971 0.417 37.911 1.00 68.38 169 SER A N 1
ATOM 1346 C CA . SER A 1 169 ? -3.984 0.533 36.448 1.00 68.38 169 SER A CA 1
ATOM 1347 C C . SER A 1 169 ? -5.055 -0.359 35.820 1.00 68.38 169 SER A C 1
ATOM 1349 O O . SER A 1 169 ? -5.744 0.077 34.906 1.00 68.38 169 SER A O 1
ATOM 1351 N N . ASP A 1 170 ? -5.264 -1.565 36.356 1.00 69.75 170 ASP A N 1
ATOM 1352 C CA . ASP A 1 170 ? -6.277 -2.512 35.874 1.00 69.75 170 ASP A CA 1
ATOM 1353 C C . ASP A 1 170 ? -7.709 -1.974 36.081 1.00 69.75 170 ASP A C 1
ATOM 1355 O O . ASP A 1 170 ? -8.580 -2.153 35.227 1.00 69.75 170 ASP A O 1
ATOM 1359 N N . LEU A 1 171 ? -7.985 -1.300 37.207 1.00 78.56 171 LEU A N 1
ATOM 1360 C CA . LEU A 1 171 ? -9.288 -0.660 37.444 1.00 78.56 171 LEU A CA 1
ATOM 1361 C C . LEU A 1 171 ? -9.467 0.601 36.597 1.00 78.56 171 LEU A C 1
ATOM 1363 O O . LEU A 1 171 ? -10.567 0.851 36.100 1.00 78.56 171 LEU A O 1
ATOM 1367 N N . PHE A 1 172 ? -8.397 1.376 36.428 1.00 80.94 172 PHE A N 1
ATOM 1368 C CA . PHE A 1 172 ? -8.387 2.584 35.613 1.00 80.94 172 PHE A CA 1
ATOM 1369 C C . PHE A 1 172 ? -8.641 2.249 34.139 1.00 80.94 172 PHE A C 1
ATOM 1371 O O . PHE A 1 172 ? -9.540 2.807 33.515 1.00 80.94 172 PHE A O 1
ATOM 1378 N N . GLU A 1 173 ? -7.969 1.233 33.607 1.00 76.06 173 GLU A N 1
ATOM 1379 C CA . GLU A 1 173 ? -8.195 0.742 32.251 1.00 76.06 173 GLU A CA 1
ATOM 1380 C C . GLU A 1 173 ? -9.624 0.219 32.058 1.00 76.06 173 GLU A C 1
ATOM 1382 O O . GLU A 1 173 ? -10.323 0.631 31.129 1.00 76.06 173 GLU A O 1
ATOM 1387 N N . LYS A 1 174 ? -10.117 -0.619 32.982 1.00 81.19 174 LYS A N 1
ATOM 1388 C CA . LYS A 1 174 ? -11.510 -1.103 32.968 1.00 81.19 174 LYS A CA 1
ATOM 1389 C C . LYS A 1 174 ? -12.530 0.028 33.009 1.00 81.19 174 LYS A C 1
ATOM 1391 O O . LYS A 1 174 ? -13.629 -0.135 32.483 1.00 81.19 174 LYS A O 1
ATOM 1396 N N . TYR A 1 175 ? -12.213 1.149 33.650 1.00 85.31 175 TYR A N 1
ATOM 1397 C CA . TYR A 1 175 ? -13.091 2.312 33.685 1.00 85.31 175 TYR A CA 1
ATOM 1398 C C . TYR A 1 175 ? -13.210 2.962 32.301 1.00 85.31 175 TYR A C 1
ATOM 1400 O O . TYR A 1 175 ? -14.327 3.173 31.828 1.00 85.31 175 TYR A O 1
ATOM 1408 N N . PHE A 1 176 ? -12.086 3.219 31.628 1.00 84.69 176 PHE A N 1
ATOM 1409 C CA . PHE A 1 176 ? -12.064 3.861 30.309 1.00 84.69 176 PHE A CA 1
ATOM 1410 C C . PHE A 1 176 ? -12.558 2.943 29.182 1.00 84.69 176 PHE A C 1
ATOM 1412 O O . PHE A 1 176 ? -13.293 3.408 28.307 1.00 84.69 176 PHE A O 1
ATOM 1419 N N . ASN A 1 177 ? -12.287 1.636 29.271 1.00 78.88 177 ASN A N 1
ATOM 1420 C CA . ASN A 1 177 ? -12.781 0.624 28.329 1.00 78.88 177 ASN A CA 1
ATOM 1421 C C . ASN A 1 177 ? -14.319 0.566 28.226 1.00 78.88 177 ASN A C 1
ATOM 1423 O O . ASN A 1 177 ? -14.842 0.091 27.221 1.00 78.88 177 ASN A O 1
ATOM 1427 N N . LYS A 1 178 ? -15.067 1.088 29.213 1.00 83.38 178 LYS A N 1
ATOM 1428 C CA . LYS A 1 178 ? -16.538 1.221 29.131 1.00 83.38 178 LYS A CA 1
ATOM 1429 C C . LYS A 1 178 ? -16.997 2.229 28.074 1.00 83.38 178 LYS A C 1
ATOM 1431 O O . LYS A 1 178 ? -18.130 2.143 27.612 1.00 83.38 178 LYS A O 1
ATOM 1436 N N . TYR A 1 179 ? -16.151 3.201 27.735 1.00 83.25 179 TYR A N 1
ATOM 1437 C CA . TYR A 1 179 ? -16.493 4.308 26.841 1.00 83.25 179 TYR A CA 1
ATOM 1438 C C . TYR A 1 179 ? -15.867 4.159 25.453 1.00 83.25 179 TYR A C 1
ATOM 1440 O O . TYR A 1 179 ? -16.496 4.535 24.460 1.00 83.25 179 TYR A O 1
ATOM 1448 N N . SER A 1 180 ? -14.641 3.636 25.395 1.00 77.12 180 SER A N 1
ATOM 1449 C CA . SER A 1 180 ? -13.933 3.268 24.168 1.00 77.12 180 SER A CA 1
ATOM 1450 C C . SER A 1 180 ? -12.777 2.320 24.501 1.00 77.12 180 SER A C 1
ATOM 1452 O O . SER A 1 180 ? -12.162 2.505 25.554 1.00 77.12 180 SER A O 1
ATOM 1454 N N . PRO A 1 181 ? -12.425 1.366 23.618 1.00 69.75 181 PRO A N 1
ATOM 1455 C CA . PRO A 1 181 ? -11.254 0.519 23.808 1.00 69.75 181 PRO A CA 1
ATOM 1456 C C . PRO A 1 181 ? -9.975 1.339 24.033 1.00 69.75 181 PRO A C 1
ATOM 1458 O O . PRO A 1 181 ? -9.665 2.257 23.264 1.00 69.75 181 PRO A O 1
ATOM 1461 N N . VAL A 1 182 ? -9.227 0.989 25.075 1.00 66.31 182 VAL A N 1
ATOM 1462 C CA . VAL A 1 182 ? -7.940 1.580 25.454 1.00 66.31 182 VAL A CA 1
ATOM 1463 C C . VAL A 1 182 ? -6.813 0.748 24.852 1.00 66.31 182 VAL A C 1
ATOM 1465 O O . VAL A 1 182 ? -6.766 -0.460 25.052 1.00 66.31 182 VAL A O 1
ATOM 1468 N N . ALA A 1 183 ? -5.910 1.400 24.119 1.00 58.41 183 ALA A N 1
ATOM 1469 C CA . ALA A 1 183 ? -4.746 0.754 23.520 1.00 58.41 183 ALA A CA 1
ATOM 1470 C C . ALA A 1 183 ? -3.629 0.551 24.550 1.00 58.41 183 ALA A C 1
ATOM 1472 O O . ALA A 1 183 ? -3.077 -0.540 24.657 1.00 58.41 183 ALA A O 1
ATOM 1473 N N . TYR A 1 184 ? -3.297 1.600 25.304 1.00 60.00 184 TYR A N 1
ATOM 1474 C CA . TYR A 1 184 ? -2.371 1.539 26.433 1.00 60.00 184 TYR A CA 1
ATOM 1475 C C . TYR A 1 184 ? -2.540 2.769 27.329 1.00 60.00 184 TYR A C 1
ATOM 1477 O O . TYR A 1 184 ? -3.081 3.804 26.922 1.00 60.00 184 TYR A O 1
ATOM 1485 N N . ILE A 1 185 ? -2.048 2.656 28.560 1.00 67.31 185 ILE A N 1
ATOM 1486 C CA . ILE A 1 185 ? -1.993 3.751 29.530 1.00 67.31 185 ILE A CA 1
ATOM 1487 C C . ILE A 1 185 ? -0.542 3.935 29.941 1.00 67.31 185 ILE A C 1
ATOM 1489 O O . ILE A 1 185 ? 0.131 2.966 30.292 1.00 67.31 185 ILE A O 1
ATOM 1493 N N . VAL A 1 186 ? -0.087 5.181 29.909 1.00 65.94 186 VAL A N 1
ATOM 1494 C CA . VAL A 1 186 ? 1.222 5.608 30.392 1.00 65.94 186 VAL A CA 1
ATOM 1495 C C . VAL A 1 186 ? 1.015 6.345 31.710 1.00 65.94 186 VAL A C 1
ATOM 1497 O O . VAL A 1 186 ? 0.336 7.368 31.747 1.00 65.94 186 VAL A O 1
ATOM 1500 N N . TYR A 1 187 ? 1.584 5.837 32.797 1.00 66.69 187 TYR A N 1
ATOM 1501 C CA . TYR A 1 187 ? 1.503 6.453 34.123 1.00 66.69 187 TYR A CA 1
ATOM 1502 C C . TYR A 1 187 ? 2.885 6.915 34.583 1.00 66.69 187 TYR A C 1
ATOM 1504 O O . TYR A 1 187 ? 3.860 6.187 34.392 1.00 66.69 187 TYR A O 1
ATOM 1512 N N . LYS A 1 188 ? 2.973 8.094 35.211 1.00 59.28 188 LYS A N 1
ATOM 1513 C CA . LYS A 1 188 ? 4.219 8.573 35.829 1.00 59.28 188 LYS A CA 1
ATOM 1514 C C . LYS A 1 188 ? 4.254 8.188 37.318 1.00 59.28 188 LYS A C 1
ATOM 1516 O O . LYS A 1 188 ? 3.370 8.543 38.091 1.00 59.28 188 LYS A O 1
ATOM 1521 N N . GLN A 1 189 ? 5.286 7.457 37.727 1.00 48.34 189 GLN A N 1
ATOM 1522 C CA . GLN A 1 189 ? 5.517 6.951 39.080 1.00 48.34 189 GLN A CA 1
ATOM 1523 C C . GLN A 1 189 ? 5.604 8.132 40.063 1.00 48.34 189 GLN A C 1
ATOM 1525 O O . GLN A 1 189 ? 6.276 9.124 39.792 1.00 48.34 189 GLN A O 1
ATOM 1530 N N . ASN A 1 190 ? 4.896 8.028 41.194 1.00 54.84 190 ASN A N 1
ATOM 1531 C CA . ASN A 1 190 ? 4.716 9.075 42.217 1.00 54.84 190 ASN A CA 1
ATOM 1532 C C . ASN A 1 190 ? 3.924 10.332 41.807 1.00 54.84 190 ASN A C 1
ATOM 1534 O O . ASN A 1 190 ? 3.926 11.305 42.563 1.00 54.84 190 ASN A O 1
ATOM 1538 N N . LEU A 1 191 ? 3.223 10.340 40.669 1.00 57.12 191 LEU A N 1
ATOM 1539 C CA . LEU A 1 191 ? 2.496 11.524 40.208 1.00 57.12 191 LEU A CA 1
ATOM 1540 C C . LEU A 1 191 ? 1.025 11.226 39.949 1.00 57.12 191 LEU A C 1
ATOM 1542 O O . LEU A 1 191 ? 0.645 10.174 39.454 1.00 57.12 191 LEU A O 1
ATOM 1546 N N . THR A 1 192 ? 0.191 12.204 40.273 1.00 71.62 192 THR A N 1
ATOM 1547 C CA . THR A 1 192 ? -1.264 12.212 40.117 1.00 71.62 192 THR A CA 1
ATOM 1548 C C . THR A 1 192 ? -1.693 12.287 38.642 1.00 71.62 192 THR A C 1
ATOM 1550 O O . THR A 1 192 ? -2.751 12.834 38.347 1.00 71.62 192 THR A O 1
ATOM 1553 N N . GLU A 1 193 ? -0.894 11.772 37.700 1.00 80.12 193 GLU A N 1
ATOM 1554 C CA . GLU A 1 193 ? -1.040 12.002 36.259 1.00 80.12 193 GLU A CA 1
ATOM 1555 C C . GLU A 1 193 ? -0.880 10.723 35.417 1.00 80.12 193 GLU A C 1
ATOM 1557 O O . GLU A 1 193 ? -0.019 9.881 35.680 1.00 80.12 193 GLU A O 1
ATOM 1562 N N . ALA A 1 194 ? -1.688 10.593 34.362 1.00 78.88 194 ALA A N 1
ATOM 1563 C CA . ALA A 1 194 ? -1.604 9.528 33.363 1.00 78.88 194 ALA A CA 1
ATOM 1564 C C . ALA A 1 194 ? -1.931 10.041 31.960 1.00 78.88 194 ALA A C 1
ATOM 1566 O O . ALA A 1 194 ? -2.704 10.977 31.791 1.00 78.88 194 ALA A O 1
ATOM 1567 N N . TYR A 1 195 ? -1.420 9.362 30.943 1.00 79.88 195 TYR A N 1
ATOM 1568 C CA . TYR A 1 195 ? -1.775 9.567 29.546 1.00 79.88 195 TYR A CA 1
ATOM 1569 C C . TYR A 1 195 ? -2.434 8.297 29.024 1.00 79.88 195 TYR A C 1
ATOM 1571 O O . TYR A 1 195 ? -1.901 7.197 29.160 1.00 79.88 195 TYR A O 1
ATOM 1579 N N . ILE A 1 196 ? -3.614 8.440 28.440 1.00 78.25 196 ILE A N 1
ATOM 1580 C CA . ILE A 1 196 ? -4.413 7.336 27.923 1.00 78.25 196 ILE A CA 1
ATOM 1581 C C . ILE A 1 196 ? -4.408 7.431 26.409 1.00 78.25 196 ILE A C 1
ATOM 1583 O O . ILE A 1 196 ? -4.817 8.453 25.852 1.00 78.25 196 ILE A O 1
ATOM 1587 N N . ARG A 1 197 ? -3.999 6.347 25.748 1.00 73.81 197 ARG A N 1
ATOM 1588 C CA . ARG A 1 197 ? -4.179 6.181 24.310 1.00 73.81 197 ARG A CA 1
ATOM 1589 C C . ARG A 1 197 ? -5.365 5.265 24.066 1.00 73.81 197 ARG A C 1
ATOM 1591 O O . ARG A 1 197 ? -5.357 4.105 24.469 1.00 73.81 197 ARG A O 1
ATOM 1598 N N . PHE A 1 198 ? -6.379 5.766 23.376 1.00 71.19 198 PHE A N 1
ATOM 1599 C CA . PHE A 1 198 ? -7.492 4.939 22.901 1.00 71.19 198 PHE A CA 1
ATOM 1600 C C . PHE A 1 198 ? -7.127 4.238 21.592 1.00 71.19 198 PHE A C 1
ATOM 1602 O O . PHE A 1 198 ? -6.223 4.684 20.890 1.00 71.19 198 PHE A O 1
ATOM 1609 N N . HIS A 1 199 ? -7.821 3.165 21.225 1.00 60.31 199 HIS A N 1
ATOM 1610 C CA . HIS A 1 199 ? -7.689 2.599 19.882 1.00 60.31 199 HIS A CA 1
ATOM 1611 C C . HIS A 1 199 ? -8.203 3.573 18.806 1.00 60.31 199 HIS A C 1
ATOM 1613 O O . HIS A 1 199 ? -9.091 4.392 19.050 1.00 60.31 199 HIS A O 1
ATOM 1619 N N . LEU A 1 200 ? -7.647 3.465 17.598 1.00 55.03 200 LEU A N 1
ATOM 1620 C CA . LEU A 1 200 ? -8.065 4.202 16.399 1.00 55.03 200 LEU A CA 1
ATOM 1621 C C . LEU A 1 200 ? -9.364 3.620 15.815 1.00 55.03 200 LEU A C 1
ATOM 1623 O O . LEU A 1 200 ? -9.388 3.094 14.707 1.00 55.03 200 LEU A O 1
ATOM 1627 N N . THR A 1 201 ? -10.449 3.662 16.584 1.00 54.22 201 THR A N 1
ATOM 1628 C CA . THR A 1 201 ? -11.766 3.204 16.115 1.00 54.22 201 THR A CA 1
ATOM 1629 C C . THR A 1 201 ? -12.477 4.268 15.282 1.00 54.22 201 THR A C 1
ATOM 1631 O O . THR A 1 201 ? -13.194 3.933 14.347 1.00 54.22 201 THR A O 1
ATOM 1634 N N . GLU A 1 202 ? -12.274 5.548 15.607 1.00 56.00 202 GLU A N 1
ATOM 1635 C CA . GLU A 1 202 ? -12.944 6.691 14.981 1.00 56.00 202 GLU A CA 1
ATOM 1636 C C . GLU A 1 202 ? -12.142 7.996 15.165 1.00 56.00 202 GLU A C 1
ATOM 1638 O O . GLU A 1 202 ? -11.265 8.100 16.032 1.00 56.00 202 GLU A O 1
ATOM 1643 N N . LYS A 1 203 ? -12.447 9.032 14.368 1.00 59.09 203 LYS A N 1
ATOM 1644 C CA . LYS A 1 203 ? -11.844 10.365 14.545 1.00 59.09 203 LYS A CA 1
ATOM 1645 C C . LYS A 1 203 ? -12.244 10.984 15.888 1.00 59.09 203 LYS A C 1
ATOM 1647 O O . LYS A 1 203 ? -13.408 10.891 16.290 1.00 59.09 203 LYS A O 1
ATOM 1652 N N . ASN A 1 204 ? -11.306 11.693 16.523 1.00 69.06 204 ASN A N 1
ATOM 1653 C CA . ASN A 1 204 ? -11.519 12.437 17.768 1.00 69.06 204 ASN A CA 1
ATOM 1654 C C . ASN A 1 204 ? -12.011 11.551 18.924 1.00 69.06 204 ASN A C 1
ATOM 1656 O O . ASN A 1 204 ? -12.807 12.000 19.754 1.00 69.06 204 ASN A O 1
ATOM 1660 N N . VAL A 1 205 ? -11.578 10.285 18.978 1.00 74.94 205 VAL A N 1
ATOM 1661 C CA . VAL A 1 205 ? -12.079 9.314 19.963 1.00 74.94 205 VAL A CA 1
ATOM 1662 C C . VAL A 1 205 ? -11.914 9.821 21.399 1.00 74.94 205 VAL A C 1
ATOM 1664 O O . VAL A 1 205 ? -12.828 9.678 22.204 1.00 74.94 205 VAL A O 1
ATOM 1667 N N . ALA A 1 206 ? -10.804 10.499 21.716 1.00 79.50 206 ALA A N 1
ATOM 1668 C CA . ALA A 1 206 ? -10.553 11.017 23.057 1.00 79.50 206 ALA A CA 1
ATOM 1669 C C . ALA A 1 206 ? -11.544 12.139 23.418 1.00 79.50 206 ALA A C 1
ATOM 1671 O O . ALA A 1 206 ? -12.061 12.172 24.534 1.00 79.50 206 ALA A O 1
ATOM 1672 N N . ILE A 1 207 ? -11.891 13.003 22.456 1.00 79.88 207 ILE A N 1
ATOM 1673 C CA . ILE A 1 207 ? -12.926 14.037 22.622 1.00 79.88 207 ILE A CA 1
ATOM 1674 C C . ILE A 1 207 ? -14.298 13.386 22.813 1.00 79.88 207 ILE A C 1
ATOM 1676 O O . ILE A 1 207 ? -15.056 13.783 23.697 1.00 79.88 207 ILE A O 1
ATOM 1680 N N . LYS A 1 208 ? -14.622 12.357 22.022 1.00 80.31 208 LYS A N 1
ATOM 1681 C CA . LYS A 1 208 ? -15.889 11.620 22.141 1.00 80.31 208 LYS A CA 1
ATOM 1682 C C . LYS A 1 208 ? -16.013 10.935 23.499 1.00 80.31 208 LYS A C 1
ATOM 1684 O O . LYS A 1 208 ? -17.063 11.037 24.130 1.00 80.31 208 LYS A O 1
ATOM 1689 N N . VAL A 1 209 ? -14.950 10.288 23.976 1.00 83.94 209 VAL A N 1
ATOM 1690 C CA . VAL A 1 209 ? -14.892 9.690 25.316 1.00 83.94 209 VAL A CA 1
ATOM 1691 C C . VAL A 1 209 ? -15.109 10.756 26.389 1.00 83.94 209 VAL A C 1
ATOM 1693 O O . VAL A 1 209 ? -15.966 10.577 27.253 1.00 83.94 209 VAL A O 1
ATOM 1696 N N . LEU A 1 210 ? -14.415 11.894 26.295 1.00 83.94 210 LEU A N 1
ATOM 1697 C CA . LEU A 1 210 ? -14.568 12.998 27.241 1.00 83.94 210 LEU A CA 1
ATOM 1698 C C . LEU A 1 210 ? -16.003 13.548 27.264 1.00 83.94 210 LEU A C 1
ATOM 1700 O O . LEU A 1 210 ? -16.565 13.790 28.332 1.00 83.94 210 LEU A O 1
ATOM 1704 N N . ASN A 1 211 ? -16.626 13.712 26.098 1.00 80.31 211 ASN A N 1
ATOM 1705 C CA . ASN A 1 211 ? -18.006 14.183 25.987 1.00 80.31 211 ASN A CA 1
ATOM 1706 C C . ASN A 1 211 ? -19.004 13.179 26.586 1.00 80.31 211 ASN A C 1
ATOM 1708 O O . ASN A 1 211 ? -19.885 13.588 27.348 1.00 80.31 211 ASN A O 1
ATOM 1712 N N . LYS A 1 212 ? -18.821 11.875 26.314 1.00 82.62 212 LYS A N 1
ATOM 1713 C CA . LYS A 1 212 ? -19.623 10.787 26.904 1.00 82.62 212 LYS A CA 1
ATOM 1714 C C . LYS A 1 212 ? -19.530 10.790 28.433 1.00 82.62 212 LYS A C 1
ATOM 1716 O O . LYS A 1 212 ? -20.552 10.664 29.100 1.00 82.62 212 LYS A O 1
ATOM 1721 N N . MET A 1 213 ? -18.333 10.978 28.990 1.00 79.38 213 MET A N 1
ATOM 1722 C CA . MET A 1 213 ? -18.125 10.997 30.444 1.00 79.38 213 MET A CA 1
ATOM 1723 C C . MET A 1 213 ? -18.738 12.218 31.132 1.00 79.38 213 MET A C 1
ATOM 1725 O O . MET A 1 213 ? -19.241 12.102 32.245 1.00 79.38 213 MET A O 1
ATOM 1729 N N . ASN A 1 214 ? -18.735 13.380 30.475 1.00 74.06 214 ASN A N 1
ATOM 1730 C CA . ASN A 1 214 ? -19.320 14.607 31.023 1.00 74.06 214 ASN A CA 1
ATOM 1731 C C . ASN A 1 214 ? -20.853 14.689 30.848 1.00 74.06 214 ASN A C 1
ATOM 1733 O O . ASN A 1 214 ? -21.440 15.732 31.131 1.00 74.06 214 ASN A O 1
ATOM 1737 N N . GLY A 1 215 ? -21.513 13.633 30.355 1.00 64.62 215 GLY A N 1
ATOM 1738 C CA . GLY A 1 215 ? -22.972 13.594 30.184 1.00 64.62 215 GLY A CA 1
ATOM 1739 C C . GLY A 1 215 ? -23.517 14.533 29.099 1.00 64.62 215 GLY A C 1
ATOM 1740 O O . GLY A 1 215 ? -24.712 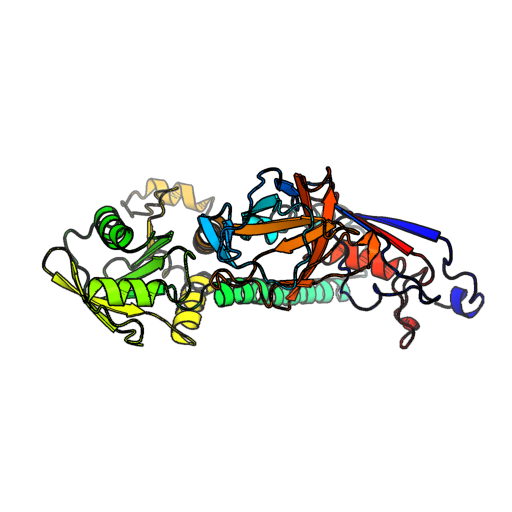14.825 29.083 1.00 64.62 215 GLY A O 1
ATOM 1741 N N . SER A 1 216 ? -22.666 15.026 28.193 1.00 55.88 216 SER A N 1
ATOM 1742 C CA . SER A 1 216 ? -23.065 15.949 27.125 1.00 55.88 216 SER A CA 1
ATOM 1743 C C . SER A 1 216 ? -23.424 15.184 25.848 1.00 55.88 216 SER A C 1
ATOM 1745 O O . SER A 1 216 ? -22.547 14.646 25.178 1.00 55.88 216 SER A O 1
ATOM 1747 N N . LEU A 1 217 ? -24.708 15.207 25.474 1.00 42.53 217 LEU A N 1
ATOM 1748 C CA . LEU A 1 217 ? -25.252 14.663 24.216 1.00 42.53 217 LEU A CA 1
ATOM 1749 C C . LEU A 1 217 ? -25.031 15.575 22.987 1.00 42.53 217 LEU A C 1
ATOM 1751 O O . LEU A 1 217 ? -25.541 15.286 21.910 1.00 42.53 217 LEU A O 1
ATOM 1755 N N . PHE A 1 218 ? -24.296 16.685 23.116 1.00 40.00 218 PHE A N 1
ATOM 1756 C CA . PHE A 1 218 ? -24.068 17.605 21.998 1.00 40.00 218 PHE A CA 1
ATOM 1757 C C . PHE A 1 218 ? -22.816 17.231 21.191 1.00 40.00 218 PHE A C 1
ATOM 1759 O O . PHE A 1 218 ? -21.688 17.440 21.641 1.00 40.00 218 PHE A O 1
ATOM 1766 N N . GLU A 1 219 ? -23.031 16.766 19.958 1.00 42.31 219 GLU A N 1
ATOM 1767 C CA . GLU A 1 219 ? -22.018 16.363 18.962 1.00 42.31 219 GLU A CA 1
ATOM 1768 C C . GLU A 1 219 ? -21.048 17.485 18.523 1.00 42.31 219 GLU A C 1
ATOM 1770 O O . GLU A 1 219 ? -20.068 17.214 17.836 1.00 42.31 219 GLU A O 1
ATOM 1775 N N . ASN A 1 220 ? -21.252 18.734 18.968 1.00 40.03 220 ASN A N 1
ATOM 1776 C CA . ASN A 1 220 ? -20.480 19.912 18.540 1.00 40.03 220 ASN A CA 1
ATOM 1777 C C . ASN A 1 220 ? -19.633 20.586 19.640 1.00 40.03 220 ASN A C 1
ATOM 1779 O O . ASN A 1 220 ? -19.057 21.654 19.414 1.00 40.03 220 ASN A O 1
ATOM 1783 N N . ALA A 1 221 ? -19.517 20.003 20.836 1.00 45.31 221 ALA A N 1
ATOM 1784 C CA . ALA A 1 221 ? -18.656 20.569 21.873 1.00 45.31 221 ALA A CA 1
ATOM 1785 C C . ALA A 1 221 ? -17.176 20.237 21.599 1.00 45.31 221 ALA A C 1
ATOM 1787 O O . ALA A 1 221 ? -16.696 19.161 21.949 1.00 45.31 221 ALA A O 1
ATOM 1788 N N . LYS A 1 222 ? -16.414 21.199 21.056 1.00 54.09 222 LYS A N 1
ATOM 1789 C CA . LYS A 1 222 ? -14.931 21.202 21.031 1.00 54.09 222 LYS A CA 1
ATOM 1790 C C . LYS A 1 222 ? -14.312 21.351 22.438 1.00 54.09 222 LYS A C 1
ATOM 1792 O O . LYS A 1 222 ? -13.266 21.975 22.604 1.00 54.09 222 LYS A O 1
ATOM 1797 N N . LYS A 1 223 ? -14.971 20.863 23.493 1.00 60.97 223 LYS A N 1
ATOM 1798 C CA . LYS A 1 223 ? -14.422 20.924 24.850 1.00 60.97 223 LYS A CA 1
ATOM 1799 C C . LYS A 1 223 ? -13.383 19.819 24.988 1.00 60.97 223 LYS A C 1
ATOM 1801 O O . LYS A 1 223 ? -13.724 18.656 25.147 1.00 60.97 223 LYS A O 1
ATOM 1806 N N . ARG A 1 224 ? -12.110 20.205 24.946 1.00 72.31 224 ARG A N 1
ATOM 1807 C CA . ARG A 1 224 ? -10.963 19.313 25.177 1.00 72.31 224 ARG A CA 1
ATOM 1808 C C . ARG A 1 224 ? -10.616 19.147 26.655 1.00 72.31 224 ARG A C 1
ATOM 1810 O O . ARG A 1 224 ? -9.592 18.560 26.959 1.00 72.31 224 ARG A O 1
ATOM 1817 N N . TYR A 1 225 ? -11.450 19.659 27.560 1.00 81.06 225 TYR A N 1
ATOM 1818 C CA . TYR A 1 225 ? -11.231 19.624 29.003 1.00 81.06 225 TYR A CA 1
ATOM 1819 C C . TYR A 1 225 ? -12.514 19.213 29.722 1.00 81.06 225 TYR A C 1
ATOM 1821 O O . TYR A 1 225 ? -13.600 19.688 29.377 1.00 81.06 225 TYR A O 1
ATOM 1829 N N . GLY A 1 226 ? -12.390 18.360 30.732 1.00 81.25 226 GLY A N 1
ATOM 1830 C CA . GLY A 1 226 ? -13.503 17.918 31.565 1.00 81.25 226 GLY A CA 1
ATOM 1831 C C . GLY A 1 226 ? -13.039 17.417 32.925 1.00 81.25 226 GLY A C 1
ATOM 1832 O O . GLY A 1 226 ? -11.842 17.283 33.178 1.00 81.25 226 GLY A O 1
ATOM 1833 N N . ARG A 1 227 ? -14.002 17.172 33.810 1.00 83.00 227 ARG A N 1
ATOM 1834 C CA . ARG A 1 227 ? -13.768 16.662 35.163 1.00 83.00 227 ARG A CA 1
ATOM 1835 C C . ARG A 1 227 ? -14.664 15.460 35.371 1.00 83.00 227 ARG A C 1
ATOM 1837 O O . ARG A 1 227 ? -15.859 15.542 35.103 1.00 83.00 227 ARG A O 1
ATOM 1844 N N . ILE A 1 228 ? -14.090 14.360 35.829 1.00 84.00 228 ILE A N 1
ATOM 1845 C CA . ILE A 1 228 ? -14.816 13.105 36.015 1.00 84.00 228 ILE A CA 1
ATOM 1846 C C . ILE A 1 228 ? -14.537 12.553 37.408 1.00 84.00 228 ILE A C 1
ATOM 1848 O O . ILE A 1 228 ? -13.532 12.877 38.033 1.00 84.00 228 ILE A O 1
ATOM 1852 N N . GLN A 1 229 ? -15.444 11.718 37.901 1.00 83.00 229 GLN A N 1
ATOM 1853 C CA . GLN A 1 229 ? -15.281 11.037 39.181 1.00 83.00 229 GLN A CA 1
ATOM 1854 C C . GLN A 1 229 ? -14.687 9.646 38.946 1.00 83.00 229 GLN A C 1
ATOM 1856 O O . GLN A 1 229 ? -15.285 8.817 38.248 1.00 83.00 229 GLN A O 1
ATOM 1861 N N . PHE A 1 230 ? -13.531 9.380 39.550 1.00 82.31 230 PHE A N 1
ATOM 1862 C CA . PHE A 1 230 ? -12.872 8.076 39.547 1.00 82.31 230 PHE A CA 1
ATOM 1863 C C . PHE A 1 230 ? -12.495 7.694 40.982 1.00 82.31 230 PHE A C 1
ATOM 1865 O O . PHE A 1 230 ? -11.852 8.466 41.683 1.00 82.31 230 PHE A O 1
ATOM 1872 N N . GLN A 1 231 ? -12.952 6.523 41.441 1.00 79.88 231 GLN A N 1
ATOM 1873 C CA . GLN A 1 231 ? -12.763 6.042 42.824 1.00 79.88 231 GLN A CA 1
ATOM 1874 C C . GLN A 1 231 ? -13.155 7.064 43.920 1.00 79.88 231 GLN A C 1
ATOM 1876 O O . GLN A 1 231 ? -12.581 7.076 45.001 1.00 79.88 231 GLN A O 1
ATOM 1881 N N . GLY A 1 232 ? -14.159 7.911 43.661 1.00 75.50 232 GLY A N 1
ATOM 1882 C CA . GLY A 1 232 ? -14.622 8.930 44.614 1.00 75.50 232 GLY A CA 1
ATOM 1883 C C . GLY A 1 232 ? -13.770 10.205 44.660 1.00 75.50 232 GLY A C 1
ATOM 1884 O O . GLY A 1 232 ? -14.034 11.067 45.495 1.00 75.50 232 GLY A O 1
ATOM 1885 N N . GLN A 1 233 ? -12.784 10.336 43.769 1.00 81.94 233 GLN A N 1
ATOM 1886 C CA . GLN A 1 233 ? -11.971 11.533 43.588 1.00 81.94 233 GLN A CA 1
ATOM 1887 C C . GLN A 1 233 ? -12.285 12.200 42.244 1.00 81.94 233 GLN A C 1
ATOM 1889 O O . GLN A 1 233 ? -12.483 11.534 41.223 1.00 81.94 233 GLN A O 1
ATOM 1894 N N . GLU A 1 234 ? -12.316 13.534 42.243 1.00 83.94 234 GLU A N 1
ATOM 1895 C CA . GLU A 1 234 ? -12.414 14.314 41.013 1.00 83.94 234 GLU A CA 1
ATOM 1896 C C . GLU A 1 234 ? -11.058 14.318 40.303 1.00 83.94 234 GLU A C 1
ATOM 1898 O O . GLU A 1 234 ? -10.068 14.811 40.844 1.00 83.94 234 GLU A O 1
ATOM 1903 N N . ILE A 1 235 ? -11.032 13.789 39.084 1.00 87.44 235 ILE A N 1
ATOM 1904 C CA . ILE A 1 235 ? -9.867 13.804 38.199 1.00 87.44 235 ILE A CA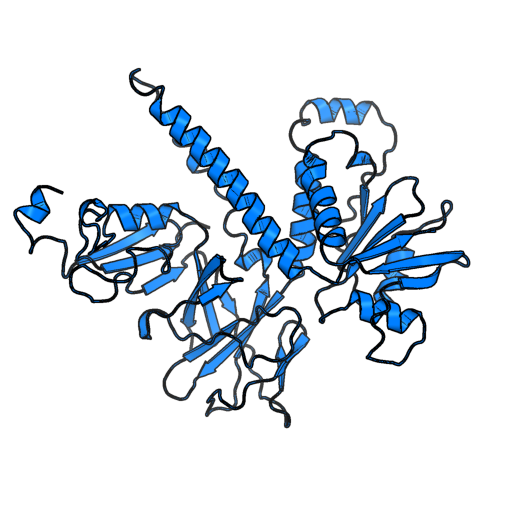 1
ATOM 1905 C C . ILE A 1 235 ? -10.151 14.726 37.012 1.00 87.44 235 ILE A C 1
ATOM 1907 O O . ILE A 1 235 ? -11.294 14.864 36.561 1.00 87.44 235 ILE A O 1
ATOM 1911 N N . GLN A 1 236 ? -9.114 15.385 36.510 1.00 87.56 236 GLN A N 1
ATOM 1912 C CA . GLN A 1 236 ? -9.204 16.280 35.362 1.00 87.56 236 GLN A CA 1
ATOM 1913 C C . GLN A 1 236 ? -8.743 15.541 34.114 1.00 87.56 236 GLN A C 1
ATOM 1915 O O . GLN A 1 236 ? -7.747 14.827 34.147 1.00 87.56 236 GLN A O 1
ATOM 1920 N N . CYS A 1 237 ? -9.448 15.727 33.006 1.00 87.81 237 CYS A N 1
ATOM 1921 C CA . CYS A 1 237 ? -9.115 15.114 31.728 1.00 87.81 237 CYS A CA 1
ATOM 1922 C C . CYS A 1 237 ? -8.944 16.202 30.671 1.00 87.81 237 CYS A C 1
ATOM 1924 O O . CYS A 1 237 ? -9.817 17.060 30.515 1.00 87.81 237 CYS A O 1
ATOM 1926 N N . LYS A 1 238 ? -7.841 16.138 29.930 1.00 87.19 238 LYS A N 1
ATOM 1927 C CA . LYS A 1 238 ? -7.494 17.014 28.815 1.00 87.19 238 LYS A CA 1
ATOM 1928 C C . LYS A 1 238 ? -7.164 16.169 27.586 1.00 87.19 238 LYS A C 1
ATOM 1930 O O . LYS A 1 238 ? -6.334 15.274 27.670 1.00 87.19 238 LYS A O 1
ATOM 1935 N N . VAL A 1 239 ? -7.770 16.454 26.439 1.00 84.44 239 VAL A N 1
ATOM 1936 C CA . VAL A 1 239 ? -7.366 15.849 25.158 1.00 84.44 239 VAL A CA 1
ATOM 1937 C C . VAL A 1 239 ? -6.246 16.687 24.557 1.00 84.44 239 VAL A C 1
ATOM 1939 O O . VAL A 1 239 ? -6.434 17.893 24.381 1.00 84.44 239 VAL A O 1
ATOM 1942 N N . LEU A 1 240 ? -5.104 16.064 24.265 1.00 80.19 240 LEU A N 1
ATOM 1943 C CA . LEU A 1 240 ? -3.962 16.755 23.662 1.00 80.19 240 LEU A CA 1
ATOM 1944 C C . LEU A 1 240 ? -4.239 17.085 22.185 1.00 80.19 240 LEU A C 1
ATOM 1946 O O . LEU A 1 240 ? -5.044 16.413 21.539 1.00 80.19 240 LEU A O 1
ATOM 1950 N N . GLU A 1 241 ? -3.621 18.155 21.680 1.00 76.06 241 GLU A N 1
ATOM 1951 C CA . GLU A 1 241 ? -3.624 18.517 20.256 1.00 76.06 241 GLU A CA 1
ATOM 1952 C C . GLU A 1 241 ? -2.371 19.296 19.865 1.00 76.06 241 GLU A C 1
ATOM 1954 O O . GLU A 1 241 ? -1.756 19.958 20.705 1.00 76.06 241 GLU A O 1
ATOM 1959 N N . GLY A 1 242 ? -2.048 19.268 18.570 1.00 68.06 242 GLY A N 1
ATOM 1960 C CA . GLY A 1 242 ? -0.997 20.097 17.978 1.00 68.06 242 GLY A CA 1
ATOM 1961 C C . GLY A 1 242 ? 0.336 19.950 18.709 1.00 68.06 242 GLY A C 1
ATOM 1962 O O . GLY A 1 242 ? 0.731 18.841 19.055 1.00 68.06 242 GLY A O 1
ATOM 1963 N N . GLU A 1 243 ? 0.982 21.079 19.003 1.00 63.12 243 GLU A N 1
ATOM 1964 C CA . GLU A 1 243 ? 2.305 21.119 19.639 1.00 63.12 243 GLU A CA 1
ATOM 1965 C C . GLU A 1 243 ? 2.363 20.399 20.997 1.00 63.12 243 GLU A C 1
ATOM 1967 O O . GLU A 1 243 ? 3.414 19.887 21.363 1.00 63.12 243 GLU A O 1
ATOM 1972 N N . GLU A 1 244 ? 1.263 20.319 21.756 1.00 68.38 244 GLU A N 1
ATOM 1973 C CA . GLU A 1 244 ? 1.250 19.603 23.041 1.00 68.38 244 GLU A CA 1
ATOM 1974 C C . GLU A 1 244 ? 1.251 18.081 22.858 1.00 68.38 244 GLU A C 1
ATOM 1976 O O . GLU A 1 244 ? 1.878 17.359 23.633 1.00 68.38 244 GLU A O 1
ATOM 1981 N N . GLU A 1 245 ? 0.542 17.591 21.840 1.00 68.44 245 GLU A N 1
ATOM 1982 C CA . GLU A 1 245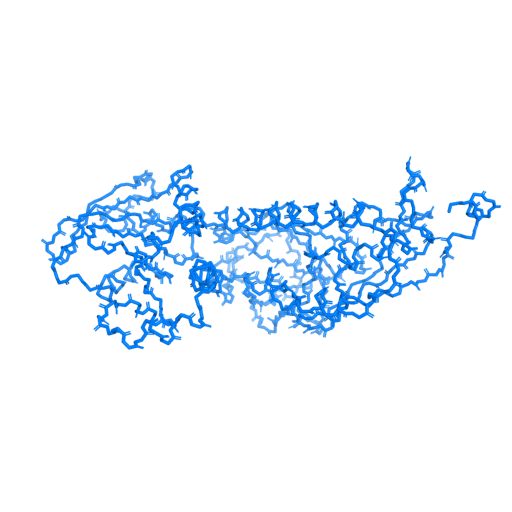 ? 0.538 16.174 21.476 1.00 68.44 245 GLU A CA 1
ATOM 1983 C C . GLU A 1 245 ? 1.862 15.789 20.811 1.00 68.44 245 GLU A C 1
ATOM 1985 O O . GLU A 1 245 ? 2.447 14.765 21.161 1.00 68.44 245 GLU A O 1
ATOM 1990 N N . ASP A 1 246 ? 2.382 16.654 19.938 1.00 59.22 246 ASP A N 1
ATOM 1991 C CA . ASP A 1 246 ? 3.700 16.502 19.325 1.00 59.22 246 ASP A CA 1
ATOM 1992 C C . ASP A 1 246 ? 4.798 16.499 20.398 1.00 59.22 246 ASP A C 1
ATOM 1994 O O . ASP A 1 246 ? 5.700 15.669 20.342 1.00 59.22 246 ASP A O 1
ATOM 1998 N N . LYS A 1 247 ? 4.688 17.348 21.430 1.00 64.81 247 LYS A N 1
ATOM 1999 C CA . LYS A 1 247 ? 5.601 17.354 22.579 1.00 64.81 247 LYS A CA 1
ATOM 2000 C C . LYS A 1 247 ? 5.464 16.102 23.438 1.00 64.81 247 LYS A C 1
ATOM 2002 O O . LYS A 1 247 ? 6.477 15.590 23.889 1.00 64.81 247 LYS A O 1
ATOM 2007 N N . PHE A 1 248 ? 4.256 15.584 23.664 1.00 65.81 248 PHE A N 1
ATOM 2008 C CA . PHE A 1 248 ? 4.088 14.303 24.358 1.00 65.81 248 PHE A CA 1
ATOM 2009 C C . PHE A 1 248 ? 4.791 13.178 23.599 1.00 65.81 248 PHE A C 1
ATOM 2011 O O . PHE A 1 248 ? 5.530 12.403 24.202 1.00 65.81 248 PHE A O 1
ATOM 2018 N N . TRP A 1 249 ? 4.595 13.105 22.280 1.00 58.78 249 TRP A N 1
ATOM 2019 C CA . TRP A 1 249 ? 5.296 12.130 21.457 1.00 58.78 249 TRP A CA 1
ATOM 2020 C C . TRP A 1 249 ? 6.799 12.369 21.501 1.00 58.78 249 TRP A C 1
ATOM 2022 O O . TRP A 1 249 ? 7.525 11.432 21.794 1.00 58.78 249 TRP A O 1
ATOM 2032 N N . ALA A 1 250 ? 7.266 13.605 21.326 1.00 55.75 250 ALA A N 1
ATOM 2033 C CA . ALA A 1 250 ? 8.676 13.947 21.442 1.00 55.75 250 ALA A CA 1
ATOM 2034 C C . ALA A 1 250 ? 9.244 13.557 22.812 1.00 55.75 250 ALA A C 1
ATOM 2036 O O . ALA A 1 250 ? 10.287 12.944 22.849 1.00 55.75 250 ALA A O 1
ATOM 2037 N N . GLU A 1 251 ? 8.561 13.783 23.933 1.00 57.31 251 GLU A N 1
ATOM 2038 C CA . GLU A 1 251 ? 9.034 13.372 25.265 1.00 57.31 251 GLU A CA 1
ATOM 2039 C C . GLU A 1 251 ? 9.052 11.844 25.444 1.00 57.31 251 GLU A C 1
ATOM 2041 O O . GLU A 1 251 ? 9.971 11.298 26.055 1.00 57.31 251 GLU A O 1
ATOM 2046 N N . VAL A 1 252 ? 8.051 11.137 24.911 1.00 52.66 252 VAL A N 1
ATOM 2047 C CA . VAL A 1 252 ? 8.018 9.665 24.897 1.00 52.66 252 VAL A CA 1
ATOM 2048 C C . VAL A 1 252 ? 9.136 9.101 24.012 1.00 52.66 252 VAL A C 1
ATOM 2050 O O . VAL A 1 252 ? 9.640 8.021 24.298 1.00 52.66 252 VAL A O 1
ATOM 2053 N N . LEU A 1 253 ? 9.549 9.822 22.970 1.00 44.75 253 LEU A N 1
ATOM 2054 C CA . LEU A 1 253 ? 10.551 9.395 21.989 1.00 44.75 253 LEU A CA 1
ATOM 2055 C C . LEU A 1 253 ? 11.982 9.833 22.355 1.00 44.75 253 LEU A C 1
ATOM 2057 O O . LEU A 1 253 ? 12.910 9.043 22.256 1.00 44.75 253 LEU A O 1
ATOM 2061 N N . GLU A 1 254 ? 12.170 11.062 22.831 1.00 41.00 254 GLU A N 1
ATOM 2062 C CA . GLU A 1 254 ? 13.440 11.678 23.248 1.00 41.00 254 GLU A CA 1
ATOM 2063 C C . GLU A 1 254 ? 13.886 11.247 24.651 1.00 41.00 254 GLU A C 1
ATOM 2065 O O . GLU A 1 254 ? 15.049 11.446 25.016 1.00 41.00 254 GLU A O 1
ATOM 2070 N N . GLY A 1 255 ? 13.009 10.591 25.424 1.00 43.97 255 GLY A N 1
ATOM 2071 C CA . GLY A 1 255 ? 13.340 9.925 26.691 1.00 43.97 255 GLY A CA 1
ATOM 2072 C C . GLY A 1 255 ? 14.455 8.867 26.589 1.00 43.97 255 GLY A C 1
ATOM 2073 O O . GLY A 1 255 ? 14.870 8.318 27.609 1.00 43.97 255 GLY A O 1
ATOM 2074 N N . GLU A 1 256 ? 14.972 8.612 25.383 1.00 36.19 256 GLU A N 1
ATOM 2075 C CA . GLU A 1 256 ? 16.211 7.884 25.100 1.00 36.19 256 GLU A CA 1
ATOM 2076 C C . GLU A 1 256 ? 17.486 8.568 25.638 1.00 36.19 256 GLU A C 1
ATOM 2078 O O . GLU A 1 256 ? 18.491 7.881 25.827 1.00 36.19 256 GLU A O 1
ATOM 2083 N N . LYS A 1 257 ? 17.484 9.886 25.905 1.00 35.75 257 LYS A N 1
ATOM 2084 C CA . LYS A 1 257 ? 18.720 10.641 26.219 1.00 35.75 257 LYS A CA 1
ATOM 2085 C C . LYS A 1 257 ? 19.030 10.855 27.704 1.00 35.75 257 LYS A C 1
ATOM 2087 O O . LYS A 1 257 ? 20.173 11.170 28.026 1.00 35.75 257 LYS A O 1
ATOM 2092 N N . GLU A 1 258 ? 18.075 10.661 28.614 1.00 34.09 258 GLU A N 1
ATOM 2093 C CA . GLU A 1 258 ? 18.309 10.806 30.060 1.00 34.09 258 GLU A CA 1
ATOM 2094 C C . GLU A 1 258 ? 18.016 9.498 30.808 1.00 34.09 258 GLU A C 1
ATOM 2096 O O . GLU A 1 258 ? 16.875 9.040 30.875 1.00 34.09 258 GLU A O 1
ATOM 2101 N N . GLU A 1 259 ? 19.049 8.917 31.433 1.00 36.28 259 GLU A N 1
ATOM 2102 C CA . GLU A 1 259 ? 19.029 7.616 32.133 1.00 36.28 259 GLU A CA 1
ATOM 2103 C C . GLU A 1 259 ? 17.934 7.466 33.217 1.00 36.28 259 GLU A C 1
ATOM 2105 O O . GLU A 1 259 ? 17.650 6.347 33.641 1.00 36.28 259 GLU A O 1
ATOM 2110 N N . ASN A 1 260 ? 17.281 8.554 33.647 1.00 33.31 260 ASN A N 1
ATOM 2111 C CA . ASN A 1 260 ? 16.354 8.576 34.786 1.00 33.31 260 ASN A CA 1
ATOM 2112 C C . ASN A 1 260 ? 14.865 8.780 34.443 1.00 33.31 260 ASN A C 1
ATOM 2114 O O . ASN A 1 260 ? 14.028 8.642 35.337 1.00 33.31 260 ASN A O 1
ATOM 2118 N N . TYR A 1 261 ? 14.489 9.101 33.199 1.00 35.56 261 TYR A N 1
ATOM 2119 C CA . TYR A 1 261 ? 13.090 9.457 32.891 1.00 35.56 261 TYR A CA 1
ATOM 2120 C C . TYR A 1 261 ? 12.190 8.223 32.704 1.00 35.56 261 TYR A C 1
ATOM 2122 O O . TYR A 1 261 ? 11.111 8.136 33.295 1.00 35.56 261 TYR A O 1
ATOM 2130 N N . CYS A 1 262 ? 12.673 7.211 31.973 1.00 34.09 262 CYS A N 1
ATOM 2131 C CA . CYS A 1 262 ? 11.948 5.952 31.747 1.00 34.09 262 CYS A CA 1
ATOM 2132 C C . CYS A 1 262 ? 11.766 5.105 33.016 1.00 34.09 262 CYS A C 1
ATOM 2134 O O . CYS A 1 262 ? 10.846 4.292 33.077 1.00 34.09 262 CYS A O 1
ATOM 2136 N N . ALA A 1 263 ? 12.589 5.318 34.049 1.00 35.66 263 ALA A N 1
ATOM 2137 C CA . ALA A 1 263 ? 12.476 4.608 35.323 1.00 35.66 263 ALA A CA 1
ATOM 2138 C C . ALA A 1 263 ? 11.130 4.857 36.029 1.00 35.66 263 ALA A C 1
ATOM 2140 O O . ALA A 1 263 ? 10.687 4.007 36.794 1.00 35.66 263 ALA A O 1
ATOM 2141 N N . ASN A 1 264 ? 10.467 5.983 35.730 1.00 36.47 264 ASN A N 1
ATOM 2142 C CA . ASN A 1 264 ? 9.191 6.368 36.327 1.00 36.47 264 ASN A CA 1
ATOM 2143 C C . ASN A 1 264 ? 7.979 6.110 35.411 1.00 36.47 264 ASN A C 1
ATOM 2145 O O . ASN A 1 264 ? 6.874 6.486 35.777 1.00 36.47 264 ASN A O 1
ATOM 2149 N N . LEU A 1 265 ? 8.119 5.523 34.221 1.00 40.22 265 LEU A N 1
ATOM 2150 C CA . LEU A 1 265 ? 6.979 5.291 33.322 1.00 40.22 265 LEU A CA 1
ATOM 2151 C C . LEU A 1 265 ? 6.474 3.848 33.470 1.00 40.22 265 LEU A C 1
ATOM 2153 O O . LEU A 1 265 ? 7.174 2.899 33.131 1.00 40.22 265 LEU A O 1
ATOM 2157 N N . ILE A 1 266 ? 5.250 3.675 33.978 1.00 50.94 266 ILE A N 1
ATOM 2158 C CA . ILE A 1 266 ? 4.580 2.367 34.074 1.00 50.94 266 ILE A CA 1
ATOM 2159 C C . ILE A 1 266 ? 3.566 2.252 32.932 1.00 50.94 266 ILE A C 1
ATOM 2161 O O . ILE A 1 266 ? 2.692 3.109 32.790 1.00 50.94 266 ILE A O 1
ATOM 2165 N N . ILE A 1 267 ? 3.669 1.181 32.140 1.00 49.56 267 ILE A N 1
ATOM 2166 C CA . ILE A 1 267 ? 2.820 0.927 30.969 1.00 49.56 267 ILE A CA 1
ATOM 2167 C C . ILE A 1 267 ? 2.017 -0.354 31.195 1.00 49.56 267 ILE A C 1
ATOM 2169 O O . ILE A 1 267 ? 2.593 -1.419 31.416 1.00 49.56 267 ILE A O 1
ATOM 2173 N N . ASN A 1 268 ? 0.689 -0.265 31.101 1.00 49.59 268 ASN A N 1
ATOM 2174 C CA . ASN A 1 268 ? -0.195 -1.434 31.122 1.00 49.59 268 ASN A CA 1
ATOM 2175 C C . ASN A 1 268 ? -0.716 -1.697 29.701 1.00 49.59 268 ASN A C 1
ATOM 2177 O O . ASN A 1 268 ? -1.355 -0.822 29.113 1.00 49.59 268 ASN A O 1
ATOM 2181 N N . ASN A 1 269 ? -0.419 -2.872 29.140 1.00 41.31 269 ASN A N 1
ATOM 2182 C CA . ASN A 1 269 ? -0.935 -3.320 27.845 1.00 41.31 269 ASN A CA 1
ATOM 2183 C C . ASN A 1 269 ? -1.423 -4.774 27.963 1.00 41.31 269 ASN A C 1
ATOM 2185 O O . ASN A 1 269 ? -0.728 -5.625 28.524 1.00 41.31 269 ASN A O 1
ATOM 2189 N N . ASN A 1 270 ? -2.598 -5.063 27.397 1.00 37.44 270 ASN A N 1
ATOM 2190 C CA . ASN A 1 270 ? -3.330 -6.329 27.523 1.00 37.44 270 ASN A CA 1
ATOM 2191 C C . ASN A 1 270 ? -2.563 -7.582 27.056 1.00 37.44 270 ASN A C 1
ATOM 2193 O O . ASN A 1 270 ? -2.943 -8.688 27.432 1.00 37.44 270 ASN A O 1
ATOM 2197 N N . ASN A 1 271 ? -1.464 -7.426 26.308 1.00 37.09 271 ASN A N 1
ATOM 2198 C CA . ASN A 1 271 ? -0.648 -8.546 25.822 1.00 37.09 271 ASN A CA 1
ATOM 2199 C C . ASN A 1 271 ? 0.715 -8.714 26.512 1.00 37.09 271 ASN A C 1
ATOM 2201 O O . ASN A 1 271 ? 1.401 -9.683 26.210 1.00 37.09 271 ASN A O 1
ATOM 2205 N N . ASN A 1 272 ? 1.120 -7.826 27.428 1.00 36.72 272 ASN A N 1
ATOM 2206 C CA . ASN A 1 272 ? 2.324 -8.002 28.246 1.00 36.72 272 ASN A CA 1
ATOM 2207 C C . ASN A 1 272 ? 2.272 -7.071 29.465 1.00 36.72 272 ASN A C 1
ATOM 2209 O O . ASN A 1 272 ? 2.439 -5.858 29.338 1.00 36.72 272 ASN A O 1
ATOM 2213 N N . LYS A 1 273 ? 2.114 -7.645 30.665 1.00 30.86 273 LYS A N 1
ATOM 2214 C CA . LYS A 1 273 ? 2.391 -6.948 31.929 1.00 30.86 273 LYS A CA 1
ATOM 2215 C C . LYS A 1 273 ? 3.900 -6.686 32.037 1.00 30.86 273 LYS A C 1
ATOM 2217 O O . LYS A 1 273 ? 4.612 -7.431 32.705 1.00 30.86 273 LYS A O 1
ATOM 2222 N N . LEU A 1 274 ? 4.402 -5.632 31.392 1.00 33.75 274 LEU A N 1
ATOM 2223 C CA . LEU A 1 274 ? 5.739 -5.084 31.649 1.00 33.75 274 LEU A CA 1
ATOM 2224 C C . LEU A 1 274 ? 5.697 -4.262 32.943 1.00 33.75 274 LEU A C 1
ATOM 2226 O O . LEU A 1 274 ? 5.785 -3.039 32.959 1.00 33.75 274 LEU A O 1
ATOM 2230 N N . ALA A 1 275 ? 5.533 -4.961 34.064 1.00 28.20 275 ALA A N 1
ATOM 2231 C CA . ALA A 1 275 ? 5.740 -4.382 35.378 1.00 28.20 275 ALA A CA 1
ATOM 2232 C C . ALA A 1 275 ? 7.249 -4.333 35.659 1.00 28.20 275 ALA A C 1
ATOM 2234 O O . ALA A 1 275 ? 7.796 -5.252 36.263 1.00 28.20 275 ALA A O 1
ATOM 2235 N N . MET A 1 276 ? 7.934 -3.253 35.274 1.00 29.12 276 MET A N 1
ATOM 2236 C CA . MET A 1 276 ? 9.187 -2.879 35.945 1.00 29.12 276 MET A CA 1
ATOM 2237 C C . MET A 1 276 ? 8.852 -2.130 37.239 1.00 29.12 276 MET A C 1
ATOM 2239 O O . MET A 1 276 ? 9.134 -0.950 37.416 1.00 29.12 276 MET A O 1
ATOM 2243 N N . GLY A 1 277 ? 8.185 -2.840 38.149 1.00 26.41 277 GLY A N 1
ATOM 2244 C CA . GLY A 1 277 ? 8.063 -2.437 39.540 1.00 26.41 277 GLY A CA 1
ATOM 2245 C C . GLY A 1 277 ? 9.360 -2.792 40.254 1.00 26.41 277 GLY A C 1
ATOM 2246 O O . GLY A 1 277 ? 9.655 -3.966 40.464 1.00 26.41 277 GLY A O 1
ATOM 2247 N N . ILE A 1 278 ? 10.139 -1.772 40.599 1.00 28.58 278 ILE A N 1
ATOM 2248 C CA . ILE A 1 278 ? 11.353 -1.863 41.407 1.00 28.58 278 ILE A CA 1
ATOM 2249 C C . ILE A 1 278 ? 11.011 -2.547 42.742 1.00 28.58 278 ILE A C 1
ATOM 2251 O O . ILE A 1 278 ? 10.392 -1.947 43.619 1.00 28.58 278 ILE A O 1
ATOM 2255 N N . GLN A 1 279 ? 11.436 -3.799 42.916 1.00 27.22 279 GLN A N 1
ATOM 2256 C CA . GLN A 1 279 ? 11.714 -4.351 44.239 1.00 27.22 279 GLN A CA 1
ATOM 2257 C C . GLN A 1 279 ? 13.220 -4.575 44.352 1.00 27.22 279 GLN A C 1
ATOM 2259 O O . GLN A 1 279 ? 13.811 -5.372 43.626 1.00 27.22 279 GLN A O 1
ATOM 2264 N N . ASN A 1 280 ? 13.819 -3.798 45.255 1.00 31.67 280 ASN A N 1
ATOM 2265 C CA . ASN A 1 280 ? 15.231 -3.783 45.617 1.00 31.67 280 ASN A CA 1
ATOM 2266 C C . ASN A 1 280 ? 15.798 -5.198 45.769 1.00 31.67 280 ASN A C 1
ATOM 2268 O O . ASN A 1 280 ? 15.560 -5.862 46.776 1.00 31.67 280 ASN A O 1
ATOM 2272 N N . ASN A 1 281 ? 16.592 -5.644 44.799 1.00 26.36 281 ASN A N 1
ATOM 2273 C CA . ASN A 1 281 ? 17.429 -6.820 44.978 1.00 26.36 281 ASN A CA 1
ATOM 2274 C C . ASN A 1 281 ? 18.760 -6.601 44.251 1.00 26.36 281 ASN A C 1
ATOM 2276 O O . ASN A 1 281 ? 18.859 -6.726 43.029 1.00 26.36 281 ASN A O 1
ATOM 2280 N N . GLU A 1 282 ? 19.797 -6.238 45.011 1.00 30.48 282 GLU A N 1
ATOM 2281 C CA . GLU A 1 282 ? 21.151 -5.933 44.513 1.00 30.48 282 GLU A CA 1
ATOM 2282 C C . GLU A 1 282 ? 21.777 -7.084 43.705 1.00 30.48 282 GLU A C 1
ATOM 2284 O O . GLU A 1 282 ? 22.702 -6.880 42.915 1.00 30.48 282 GLU A O 1
ATOM 2289 N N . THR A 1 283 ? 21.257 -8.303 43.854 1.00 28.72 283 THR A N 1
ATOM 2290 C CA . THR A 1 283 ? 21.691 -9.483 43.101 1.00 28.72 283 TH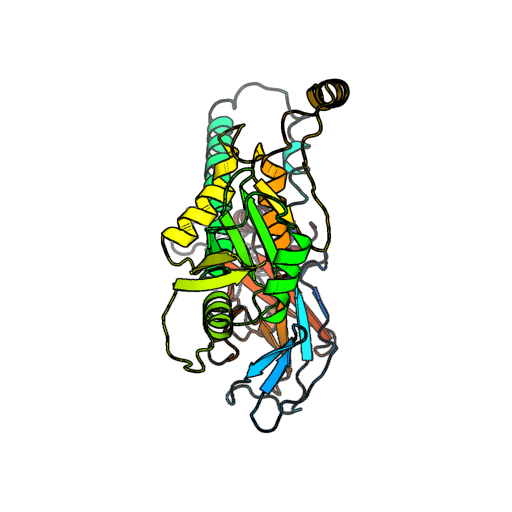R A CA 1
ATOM 2291 C C . THR A 1 283 ? 21.239 -9.443 41.633 1.00 28.72 283 THR A C 1
ATOM 2293 O O . THR A 1 283 ? 21.983 -9.892 40.763 1.00 28.72 283 THR A O 1
ATOM 2296 N N . PHE A 1 284 ? 20.086 -8.833 41.322 1.00 31.61 284 PHE A N 1
ATOM 2297 C CA . PHE A 1 284 ? 19.576 -8.686 39.948 1.00 31.61 284 PHE A CA 1
ATOM 2298 C C . PHE A 1 284 ? 20.331 -7.590 39.176 1.00 31.61 284 PHE A C 1
ATOM 2300 O O . PHE A 1 284 ? 20.731 -7.793 38.028 1.00 31.61 284 PHE A O 1
ATOM 2307 N N . LEU A 1 285 ? 20.668 -6.482 39.848 1.00 31.67 285 LEU A N 1
ATOM 2308 C CA . LEU A 1 285 ? 21.485 -5.395 39.287 1.00 31.67 285 LEU A CA 1
ATOM 2309 C C . LEU A 1 285 ? 22.900 -5.850 38.890 1.00 31.67 285 LEU A C 1
ATOM 2311 O O . LEU A 1 285 ? 23.453 -5.362 37.905 1.00 31.67 285 LEU A O 1
ATOM 2315 N N . LYS A 1 286 ? 23.490 -6.823 39.601 1.00 31.62 286 LYS A N 1
ATOM 2316 C CA . LYS A 1 286 ? 24.785 -7.409 39.207 1.00 31.62 286 LYS A CA 1
ATOM 2317 C C . LYS A 1 286 ? 24.683 -8.324 37.983 1.00 31.62 286 LYS A C 1
ATOM 2319 O O . LYS A 1 286 ? 25.635 -8.364 37.212 1.00 31.62 286 LYS A O 1
ATOM 2324 N N . SER A 1 287 ? 23.546 -8.990 37.763 1.00 32.41 287 SER A N 1
ATOM 2325 C CA . SER A 1 287 ? 23.306 -9.763 36.531 1.00 32.41 287 SER A CA 1
ATOM 2326 C C . SER A 1 287 ? 23.019 -8.878 35.308 1.00 32.41 287 SER A C 1
ATOM 2328 O O . SER A 1 287 ? 23.329 -9.263 34.184 1.00 32.41 287 SER A O 1
ATOM 2330 N N . LEU A 1 288 ? 22.518 -7.656 35.526 1.00 27.06 288 LEU A N 1
ATOM 2331 C CA . LEU A 1 288 ? 22.238 -6.674 34.474 1.00 27.06 288 LEU A CA 1
ATOM 2332 C C . LEU A 1 288 ? 23.453 -5.842 34.042 1.00 27.06 288 LEU A C 1
ATOM 2334 O O . LEU A 1 288 ? 23.434 -5.303 32.943 1.00 27.06 288 LEU A O 1
ATOM 2338 N N . LYS A 1 289 ? 24.545 -5.782 34.820 1.00 28.48 289 LYS A N 1
ATOM 2339 C CA . LYS A 1 289 ? 25.790 -5.102 34.391 1.00 28.48 289 LYS A CA 1
ATOM 2340 C C . LYS A 1 289 ? 26.500 -5.774 33.205 1.00 28.48 289 LYS A C 1
ATOM 2342 O O . LYS A 1 289 ? 27.392 -5.172 32.625 1.00 28.48 289 LYS A O 1
ATOM 2347 N N . GLY A 1 290 ? 26.106 -6.994 32.831 1.00 29.39 290 GLY A N 1
ATOM 2348 C CA . GLY A 1 290 ? 26.511 -7.634 31.570 1.00 29.39 290 GLY A CA 1
ATOM 2349 C C . GLY A 1 290 ? 25.541 -7.401 30.402 1.00 29.39 290 GLY A C 1
ATOM 2350 O O . GLY A 1 290 ? 25.788 -7.897 29.310 1.00 29.39 290 GLY A O 1
ATOM 2351 N N . ILE A 1 291 ? 24.429 -6.691 30.633 1.00 32.50 291 ILE A N 1
ATOM 2352 C CA . ILE A 1 291 ? 23.327 -6.450 29.679 1.00 32.50 291 ILE A CA 1
ATOM 2353 C C . ILE A 1 291 ? 22.994 -4.935 29.608 1.00 32.50 291 ILE A C 1
ATOM 2355 O O . ILE A 1 291 ? 22.027 -4.517 28.976 1.00 32.50 291 ILE A O 1
ATOM 2359 N N . SER A 1 292 ? 23.804 -4.069 30.226 1.00 32.34 292 SER A N 1
ATOM 2360 C CA . SER A 1 292 ? 23.523 -2.634 30.361 1.00 32.34 292 SER A CA 1
ATOM 2361 C C . SER A 1 292 ? 24.111 -1.782 29.232 1.00 32.34 292 SER A C 1
ATOM 2363 O O . SER A 1 292 ? 24.886 -0.868 29.497 1.00 32.34 292 SER A O 1
ATOM 2365 N N . GLU A 1 293 ? 23.719 -2.054 27.988 1.00 34.25 293 GLU A N 1
ATOM 2366 C CA . GLU A 1 293 ? 23.853 -1.061 26.906 1.00 34.25 293 GLU A CA 1
ATOM 2367 C C . GLU A 1 293 ? 22.572 -0.867 26.072 1.00 34.25 293 GLU A C 1
ATOM 2369 O O . GLU A 1 293 ? 22.581 -0.024 25.187 1.00 34.25 293 GLU A O 1
ATOM 2374 N N . ASN A 1 294 ? 21.450 -1.576 26.312 1.00 33.00 294 ASN A N 1
ATOM 2375 C CA . ASN A 1 294 ? 20.325 -1.474 25.358 1.00 33.00 294 ASN A CA 1
ATOM 2376 C C . ASN A 1 294 ? 18.894 -1.749 25.871 1.00 33.00 294 ASN A C 1
ATOM 2378 O O . ASN A 1 294 ? 18.043 -2.233 25.126 1.00 33.00 294 ASN A O 1
ATOM 2382 N N . THR A 1 295 ? 18.584 -1.469 27.140 1.00 35.12 295 THR A N 1
ATOM 2383 C CA . THR A 1 295 ? 17.240 -1.755 27.691 1.00 35.12 295 THR A CA 1
ATOM 2384 C C . THR A 1 295 ? 16.250 -0.586 27.648 1.00 35.12 295 THR A C 1
ATOM 2386 O O . THR A 1 295 ? 15.051 -0.845 27.669 1.00 35.12 295 THR A O 1
ATOM 2389 N N . ASN A 1 296 ? 16.693 0.672 27.528 1.00 37.16 296 ASN A N 1
ATOM 2390 C CA . ASN A 1 296 ? 15.779 1.828 27.579 1.00 37.16 296 ASN A CA 1
ATOM 2391 C C . ASN A 1 296 ? 15.149 2.191 26.217 1.00 37.16 296 ASN A C 1
ATOM 2393 O O . ASN A 1 296 ? 13.959 2.486 26.180 1.00 37.16 296 ASN A O 1
ATOM 2397 N N . SER A 1 297 ? 15.877 2.062 25.097 1.00 33.72 297 SER A N 1
ATOM 2398 C CA . SER A 1 297 ? 15.333 2.271 23.733 1.00 33.72 297 SER A CA 1
ATOM 2399 C C . SER A 1 297 ? 14.210 1.274 23.390 1.00 33.72 297 SER A C 1
ATOM 2401 O O . SER A 1 297 ? 13.213 1.598 22.742 1.00 33.72 297 SER A O 1
ATOM 2403 N N . LYS A 1 298 ? 14.293 0.055 23.937 1.00 36.34 298 LYS A N 1
ATOM 2404 C CA . LYS A 1 298 ? 13.322 -1.013 23.682 1.00 36.34 298 LYS A CA 1
ATOM 2405 C C . LYS A 1 298 ? 11.905 -0.684 24.171 1.00 36.34 298 LYS A C 1
ATOM 2407 O O . LYS A 1 298 ? 10.948 -1.097 23.533 1.00 36.34 298 LYS A O 1
ATOM 2412 N N . CYS A 1 299 ? 11.752 0.099 25.241 1.00 35.62 299 CYS A N 1
ATOM 2413 C CA . CYS A 1 299 ? 10.443 0.428 25.818 1.00 35.62 299 CYS A CA 1
ATOM 2414 C C . CYS A 1 299 ? 9.603 1.346 24.909 1.00 35.62 299 CYS A C 1
ATOM 2416 O O . CYS A 1 299 ? 8.430 1.070 24.656 1.00 35.62 299 CYS A O 1
ATOM 2418 N N . CYS A 1 300 ? 10.205 2.409 24.369 1.00 36.12 300 CYS A N 1
ATOM 2419 C CA . CYS A 1 300 ? 9.524 3.372 23.497 1.00 36.12 300 CYS A CA 1
ATOM 2420 C C . CYS A 1 300 ? 9.249 2.787 22.109 1.00 36.12 300 CYS A C 1
ATOM 2422 O O . CYS A 1 300 ? 8.172 2.990 21.540 1.00 36.12 300 CYS A O 1
ATOM 2424 N N . GLU A 1 301 ? 10.175 1.970 21.602 1.00 40.78 301 GLU A N 1
ATOM 2425 C CA . GLU A 1 301 ? 9.885 1.127 20.452 1.00 40.78 301 GLU A CA 1
ATOM 2426 C C . GLU A 1 301 ? 8.708 0.200 20.729 1.00 40.78 301 GLU A C 1
ATOM 2428 O O . GLU A 1 301 ? 7.784 0.158 19.930 1.00 40.78 301 GLU A O 1
ATOM 2433 N N . ASP A 1 302 ? 8.703 -0.529 21.843 1.00 42.09 302 ASP A N 1
ATOM 2434 C CA . ASP A 1 302 ? 7.638 -1.477 22.164 1.00 42.09 302 ASP A CA 1
ATOM 2435 C C . ASP A 1 302 ? 6.282 -0.776 22.383 1.00 42.09 302 ASP A C 1
ATOM 2437 O O . ASP A 1 302 ? 5.248 -1.363 22.068 1.00 42.09 302 ASP A O 1
ATOM 2441 N N . LEU A 1 303 ? 6.266 0.497 22.799 1.00 40.41 303 LEU A N 1
ATOM 2442 C CA . LEU A 1 303 ? 5.078 1.363 22.842 1.00 40.41 303 LEU A CA 1
ATOM 2443 C C . LEU A 1 303 ? 4.554 1.742 21.452 1.00 40.41 303 LEU A C 1
ATOM 2445 O O . LEU A 1 303 ? 3.359 1.593 21.184 1.00 40.41 303 LEU A O 1
ATOM 2449 N N . MET A 1 304 ? 5.426 2.198 20.549 1.00 43.28 304 MET A N 1
ATOM 2450 C CA . MET A 1 304 ? 5.041 2.467 19.159 1.00 43.28 304 MET A CA 1
ATOM 2451 C C . MET A 1 304 ? 4.622 1.185 18.451 1.00 43.28 304 MET A C 1
ATOM 2453 O O . MET A 1 304 ? 3.608 1.174 17.759 1.00 43.28 304 MET A O 1
ATOM 2457 N N . LYS A 1 305 ? 5.350 0.083 18.663 1.00 44.53 305 LYS A N 1
ATOM 2458 C CA . LYS A 1 305 ? 4.980 -1.239 18.160 1.00 44.53 305 LYS A CA 1
ATOM 2459 C C . LYS A 1 305 ? 3.628 -1.648 18.735 1.00 44.53 305 LYS A C 1
ATOM 2461 O O . LYS A 1 305 ? 2.787 -2.059 17.962 1.00 44.53 305 LYS A O 1
ATOM 2466 N N . ALA A 1 306 ? 3.350 -1.471 20.025 1.00 43.16 306 ALA A N 1
ATOM 2467 C CA . ALA A 1 306 ? 2.044 -1.773 20.615 1.00 43.16 306 ALA A CA 1
ATOM 2468 C C . ALA A 1 306 ? 0.896 -0.924 20.038 1.00 43.16 306 ALA A C 1
ATOM 2470 O O . ALA A 1 306 ? -0.178 -1.457 19.759 1.00 43.16 306 ALA A O 1
ATOM 2471 N N . GLY A 1 307 ? 1.112 0.380 19.838 1.00 46.41 307 GLY A N 1
ATOM 2472 C CA . GLY A 1 307 ? 0.129 1.280 19.228 1.00 46.41 307 GLY A CA 1
ATOM 2473 C C . GLY A 1 307 ? -0.118 0.985 17.744 1.00 46.41 307 GLY A C 1
ATOM 2474 O O . GLY A 1 307 ? -1.268 0.930 17.313 1.00 46.41 307 GLY A O 1
ATOM 2475 N N . LEU A 1 308 ? 0.949 0.736 16.978 1.00 45.22 308 LEU A N 1
ATOM 2476 C CA . LEU A 1 308 ? 0.905 0.415 15.546 1.00 45.22 308 LEU A CA 1
ATOM 2477 C C . LEU A 1 308 ? 0.440 -1.026 15.275 1.00 45.22 308 LEU A C 1
ATOM 2479 O O . LEU A 1 308 ? -0.269 -1.249 14.302 1.00 45.22 308 LEU A O 1
ATOM 2483 N N . ASN A 1 309 ? 0.786 -2.000 16.125 1.00 48.06 309 ASN A N 1
ATOM 2484 C CA . ASN A 1 309 ? 0.341 -3.401 16.007 1.00 48.06 309 ASN A CA 1
ATOM 2485 C C . ASN A 1 309 ? -1.172 -3.537 16.158 1.00 48.06 309 ASN A C 1
ATOM 2487 O O . ASN A 1 309 ? -1.767 -4.491 15.670 1.00 48.06 309 ASN A O 1
ATOM 2491 N N . ASN A 1 310 ? -1.789 -2.573 16.837 1.00 53.62 310 ASN A N 1
ATOM 2492 C CA . ASN A 1 310 ? -3.230 -2.489 17.006 1.00 53.62 310 ASN A CA 1
ATOM 2493 C C . ASN A 1 310 ? -3.896 -1.563 15.977 1.00 53.62 310 ASN A C 1
ATOM 2495 O O . ASN A 1 310 ? -5.102 -1.313 16.076 1.00 53.62 310 ASN A O 1
ATOM 2499 N N . LEU A 1 311 ? -3.131 -1.046 15.011 1.00 64.62 311 LEU A N 1
ATOM 2500 C CA . LEU A 1 311 ? -3.639 -0.266 13.897 1.00 64.62 311 LEU A CA 1
ATOM 2501 C C . LEU A 1 311 ? -3.777 -1.164 12.675 1.00 64.62 311 LEU A C 1
ATOM 2503 O O . LEU A 1 311 ? -2.795 -1.672 12.145 1.00 64.62 311 LEU A O 1
ATOM 2507 N N . PHE A 1 312 ? -5.009 -1.335 12.216 1.00 75.00 312 PHE A N 1
ATOM 2508 C CA . PHE A 1 312 ? -5.313 -2.122 11.031 1.00 75.00 312 PHE A CA 1
ATOM 2509 C C . PHE A 1 312 ? -5.843 -1.221 9.924 1.00 75.00 312 PHE A C 1
ATOM 2511 O O . PHE A 1 312 ? -6.630 -0.312 10.188 1.00 75.00 312 PHE A O 1
ATOM 2518 N N . VAL A 1 313 ? -5.435 -1.514 8.694 1.00 83.75 313 VAL A N 1
ATOM 2519 C CA . VAL A 1 313 ? -6.051 -0.973 7.482 1.00 83.75 313 VAL A CA 1
ATOM 2520 C C . VAL A 1 313 ? -7.025 -2.001 6.922 1.00 83.75 313 VAL A C 1
ATOM 2522 O O . VAL A 1 313 ? -6.738 -3.202 6.915 1.00 83.75 313 VAL A O 1
ATOM 2525 N N . ASP A 1 314 ? -8.173 -1.527 6.451 1.00 90.19 314 ASP A N 1
ATOM 2526 C CA . ASP A 1 314 ? -9.075 -2.336 5.640 1.00 90.19 314 ASP A CA 1
ATOM 2527 C C . ASP A 1 314 ? -8.663 -2.208 4.177 1.00 90.19 314 ASP A C 1
ATOM 2529 O O . ASP A 1 314 ? -8.399 -1.111 3.683 1.00 90.19 314 ASP A O 1
ATOM 2533 N N . CYS A 1 315 ? -8.616 -3.341 3.492 1.00 95.44 315 CYS A N 1
ATOM 2534 C CA . CYS A 1 315 ? -8.417 -3.412 2.054 1.00 95.44 315 CYS A CA 1
ATOM 2535 C C . CYS A 1 315 ? -9.740 -3.827 1.417 1.00 95.44 315 CYS A C 1
ATOM 2537 O O . CYS A 1 315 ? -10.359 -4.796 1.859 1.00 95.44 315 CYS A O 1
ATOM 2539 N N . ILE A 1 316 ? -10.167 -3.102 0.392 1.00 97.06 316 ILE A N 1
ATOM 2540 C CA . ILE A 1 316 ? -11.336 -3.441 -0.416 1.00 97.06 316 ILE A CA 1
ATOM 2541 C C . ILE A 1 316 ? -10.852 -3.753 -1.824 1.00 97.06 316 ILE A C 1
ATOM 2543 O O . ILE A 1 316 ? -10.175 -2.925 -2.426 1.00 97.06 316 ILE A O 1
ATOM 2547 N N . VAL A 1 317 ? -11.230 -4.913 -2.349 1.00 98.56 317 VAL A N 1
ATOM 2548 C CA . VAL A 1 317 ? -10.923 -5.378 -3.703 1.00 98.56 317 VAL A CA 1
ATOM 2549 C C . VAL A 1 317 ? -12.232 -5.671 -4.438 1.00 98.56 317 VAL A C 1
ATOM 2551 O O . VAL A 1 317 ? -13.203 -6.154 -3.851 1.00 98.56 317 VAL A O 1
ATOM 2554 N N . TRP A 1 318 ? -12.305 -5.339 -5.722 1.00 98.31 318 TRP A N 1
ATOM 2555 C CA . TRP A 1 318 ? -13.467 -5.643 -6.557 1.00 98.31 318 TRP A CA 1
ATOM 2556 C C . TRP A 1 318 ? -13.090 -5.672 -8.033 1.00 98.31 318 TRP A C 1
ATOM 2558 O O . TRP A 1 318 ? -12.066 -5.130 -8.443 1.00 98.31 318 TRP A O 1
ATOM 2568 N N . PHE A 1 319 ? -13.936 -6.289 -8.849 1.00 98.25 319 PHE A N 1
ATOM 2569 C CA . PHE A 1 319 ? -13.790 -6.248 -10.297 1.00 98.25 319 PHE A CA 1
ATOM 2570 C C . PHE A 1 319 ? -14.703 -5.164 -10.868 1.00 98.25 319 PHE A C 1
ATOM 2572 O O . PHE A 1 319 ? -15.922 -5.212 -10.687 1.00 98.25 319 PHE A O 1
ATOM 2579 N N . ASP A 1 320 ? -14.144 -4.193 -11.588 1.00 97.19 320 ASP A N 1
ATOM 2580 C CA . ASP A 1 320 ? -14.929 -3.076 -12.131 1.00 97.19 320 ASP A CA 1
ATOM 2581 C C . ASP A 1 320 ? -15.682 -3.415 -13.428 1.00 97.19 320 ASP A C 1
ATOM 2583 O O . ASP A 1 320 ? -16.393 -2.577 -13.989 1.00 97.19 320 ASP A O 1
ATOM 2587 N N . GLY A 1 321 ? -15.550 -4.656 -13.902 1.00 97.00 321 GLY A N 1
ATOM 2588 C CA . GLY A 1 321 ? -16.052 -5.145 -15.185 1.00 97.00 321 GLY A CA 1
ATOM 2589 C C . GLY A 1 321 ? -15.006 -5.158 -16.304 1.00 97.00 321 GLY A C 1
ATOM 2590 O O . GLY A 1 321 ? -15.319 -5.632 -17.394 1.00 97.00 321 GLY A O 1
ATOM 2591 N N . ASN A 1 322 ? -13.803 -4.644 -16.054 1.00 96.69 322 ASN A N 1
ATOM 2592 C CA . ASN A 1 322 ? -12.654 -4.672 -16.956 1.00 96.69 322 ASN A CA 1
ATOM 2593 C C . ASN A 1 322 ? -11.378 -5.122 -16.225 1.00 96.69 322 ASN A C 1
ATOM 2595 O O . ASN A 1 322 ? -10.690 -6.023 -16.700 1.00 96.69 322 ASN A O 1
ATOM 2599 N N . LYS A 1 323 ? -11.080 -4.527 -15.066 1.00 97.56 323 LYS A N 1
ATOM 2600 C CA . LYS A 1 323 ? -9.881 -4.793 -14.263 1.00 97.56 323 LYS A CA 1
ATOM 2601 C C . LYS A 1 323 ? -10.228 -5.007 -12.793 1.00 97.56 323 LYS A C 1
ATOM 2603 O O . LYS A 1 323 ? -11.273 -4.573 -12.301 1.00 97.56 323 LYS A O 1
ATOM 2608 N N . TRP A 1 324 ? -9.332 -5.700 -12.098 1.00 98.19 324 TRP A N 1
ATOM 2609 C CA . TRP A 1 324 ? -9.362 -5.761 -10.644 1.00 98.19 324 TRP A CA 1
ATOM 2610 C C . TRP A 1 324 ? -8.877 -4.437 -10.073 1.00 98.19 324 TRP A C 1
ATOM 2612 O O . TRP A 1 324 ? -7.835 -3.927 -10.468 1.00 98.19 324 TRP A O 1
ATOM 2622 N N . GLN A 1 325 ? -9.649 -3.900 -9.145 1.00 98.25 325 GLN A N 1
ATOM 2623 C CA . GLN A 1 325 ? -9.377 -2.661 -8.445 1.00 98.25 325 GLN A CA 1
ATOM 2624 C C . GLN A 1 325 ? -9.186 -2.975 -6.967 1.00 98.25 325 GLN A C 1
ATOM 2626 O O . GLN A 1 325 ? -9.854 -3.862 -6.427 1.00 98.25 325 GLN A O 1
ATOM 2631 N N . ALA A 1 326 ? -8.313 -2.227 -6.305 1.00 98.12 326 ALA A N 1
ATOM 2632 C CA . ALA A 1 326 ? -8.219 -2.237 -4.860 1.00 98.12 326 ALA A CA 1
ATOM 2633 C C . ALA A 1 326 ? -8.074 -0.831 -4.284 1.00 98.12 326 ALA A C 1
ATOM 2635 O O . ALA A 1 326 ? -7.518 0.083 -4.897 1.00 98.12 326 ALA A O 1
ATOM 2636 N N . CYS A 1 327 ? -8.559 -0.689 -3.059 1.00 95.75 327 CYS A N 1
ATOM 2637 C CA . CYS A 1 327 ? -8.407 0.487 -2.227 1.00 95.75 327 CYS A CA 1
ATOM 2638 C C . CYS A 1 327 ? -7.935 0.053 -0.839 1.00 95.75 327 CYS A C 1
ATOM 2640 O O . CYS A 1 327 ? -8.536 -0.827 -0.220 1.00 95.75 327 CYS A O 1
ATOM 2642 N N . ILE A 1 328 ? -6.900 0.716 -0.330 1.00 92.12 328 ILE A N 1
ATOM 2643 C CA . ILE A 1 328 ? -6.433 0.565 1.050 1.00 92.12 328 ILE A CA 1
ATOM 2644 C C . ILE A 1 328 ? -6.935 1.776 1.838 1.00 92.12 328 ILE A C 1
ATOM 2646 O O . ILE A 1 328 ? -6.594 2.917 1.517 1.00 92.12 328 ILE A O 1
ATOM 2650 N N . ASP A 1 329 ? -7.745 1.552 2.871 1.00 87.56 329 ASP A N 1
ATOM 2651 C CA . ASP A 1 329 ? -8.212 2.634 3.736 1.00 87.56 329 ASP A CA 1
ATOM 2652 C C . ASP A 1 329 ? -7.103 3.093 4.694 1.00 87.56 329 ASP A C 1
ATOM 2654 O O . ASP A 1 329 ? -6.926 2.564 5.795 1.00 87.56 329 ASP A O 1
ATOM 2658 N N . LEU A 1 330 ? -6.387 4.129 4.259 1.00 77.19 330 LEU A N 1
ATOM 2659 C CA . LEU A 1 330 ? -5.343 4.831 5.009 1.00 77.19 330 LEU A CA 1
ATOM 2660 C C . LEU A 1 330 ? -5.874 6.059 5.768 1.00 77.19 330 LEU A C 1
ATOM 2662 O O . LEU A 1 330 ? -5.095 6.906 6.212 1.00 77.19 330 LEU A O 1
ATOM 2666 N N . SER A 1 331 ? -7.194 6.229 5.883 1.00 67.56 331 SER A N 1
ATOM 2667 C CA . SER A 1 331 ? -7.765 7.391 6.571 1.00 67.56 331 SER A CA 1
ATOM 2668 C C . SER A 1 331 ? -7.776 7.233 8.095 1.00 67.56 331 SER A C 1
ATOM 2670 O O . SER A 1 331 ? -7.842 8.239 8.812 1.00 67.56 331 SER A O 1
ATOM 2672 N N . PHE A 1 332 ? -7.759 5.981 8.579 1.00 60.38 332 PHE A N 1
ATOM 2673 C CA . PHE A 1 332 ? -7.781 5.542 9.988 1.00 60.38 332 PHE A CA 1
ATOM 2674 C C . PHE A 1 332 ? -8.892 6.139 10.865 1.00 60.38 332 PHE A C 1
ATOM 2676 O O . PHE A 1 332 ? -8.923 5.936 12.076 1.00 60.38 332 PHE A O 1
ATOM 2683 N N . SER A 1 333 ? -9.787 6.930 10.279 1.00 50.78 333 SER A N 1
ATOM 2684 C CA . SER A 1 333 ? -10.671 7.824 11.026 1.00 50.78 333 SER A CA 1
ATOM 2685 C C . SER A 1 333 ? -11.839 8.369 10.207 1.00 50.78 333 SER A C 1
ATOM 2687 O O . SER A 1 333 ? -12.806 8.843 10.806 1.00 50.78 333 SER A O 1
ATOM 2689 N N . LYS A 1 334 ? -11.771 8.329 8.866 1.00 55.25 334 LYS A N 1
ATOM 2690 C CA . LYS A 1 334 ? -12.877 8.723 7.991 1.00 55.25 334 LYS A CA 1
ATOM 2691 C C . LYS A 1 334 ? -13.520 7.467 7.418 1.00 55.25 334 LYS A C 1
ATOM 2693 O O . LYS A 1 334 ? -12.900 6.718 6.686 1.00 55.25 334 LYS A O 1
ATOM 2698 N N . GLU A 1 335 ? -14.796 7.288 7.712 1.00 66.44 335 GLU A N 1
ATOM 2699 C CA . GLU A 1 335 ? -15.618 6.198 7.173 1.00 66.44 335 GLU A CA 1
ATOM 2700 C C . GLU A 1 335 ? -15.929 6.372 5.670 1.00 66.44 335 GLU A C 1
ATOM 2702 O O . GLU A 1 335 ? -16.574 5.517 5.077 1.00 66.44 335 GLU A O 1
ATOM 2707 N N . ASP A 1 336 ? -15.494 7.474 5.042 1.00 71.81 336 ASP A N 1
ATOM 2708 C CA . ASP A 1 336 ? -15.787 7.814 3.646 1.00 71.81 336 ASP A CA 1
ATOM 2709 C C . ASP A 1 336 ? -14.554 7.635 2.747 1.00 71.81 336 ASP A C 1
ATOM 2711 O O . ASP A 1 336 ? -13.522 8.289 2.947 1.00 71.81 336 ASP A O 1
ATOM 2715 N N . LEU A 1 337 ? -14.683 6.759 1.748 1.00 84.94 337 LEU A N 1
ATOM 2716 C CA . LEU A 1 337 ? -13.632 6.428 0.785 1.00 84.94 337 LEU A CA 1
ATOM 2717 C C . LEU A 1 337 ? -13.651 7.328 -0.463 1.00 84.94 337 LEU A C 1
ATOM 2719 O O . LEU A 1 337 ? -12.918 7.062 -1.411 1.00 84.94 337 LEU A O 1
ATOM 2723 N N . GLU A 1 338 ? -14.442 8.406 -0.486 1.00 82.69 338 GLU A N 1
ATOM 2724 C CA . GLU A 1 338 ? -14.582 9.308 -1.645 1.00 82.69 338 GLU A CA 1
ATOM 2725 C C . GLU A 1 338 ? -13.246 9.845 -2.187 1.00 82.69 338 GLU A C 1
ATOM 2727 O O . GLU A 1 338 ? -13.098 10.025 -3.392 1.00 82.69 338 GLU A O 1
ATOM 2732 N N . ASN A 1 339 ? -12.257 10.053 -1.312 1.00 77.88 339 ASN A N 1
ATOM 2733 C CA . ASN A 1 339 ? -10.922 10.538 -1.687 1.00 77.88 339 ASN A CA 1
ATOM 2734 C C . ASN A 1 339 ? -9.840 9.453 -1.606 1.00 77.88 339 ASN A C 1
ATOM 2736 O O . ASN A 1 339 ? -8.649 9.764 -1.670 1.00 77.88 339 ASN A O 1
ATOM 2740 N N . ALA A 1 340 ? -10.226 8.194 -1.395 1.00 85.38 340 ALA A N 1
ATOM 2741 C CA . ALA A 1 340 ? -9.268 7.110 -1.306 1.00 85.38 340 ALA A CA 1
ATOM 2742 C C . ALA A 1 340 ? -8.697 6.796 -2.695 1.00 85.38 340 ALA A C 1
ATOM 2744 O O . ALA A 1 340 ? -9.411 6.792 -3.702 1.00 85.38 340 ALA A O 1
ATOM 2745 N N . LYS A 1 341 ? -7.387 6.549 -2.756 1.00 92.44 341 LYS A N 1
ATOM 2746 C CA . LYS A 1 341 ? -6.724 6.203 -4.010 1.00 92.44 341 LYS A CA 1
ATOM 2747 C C . LYS A 1 341 ? -7.064 4.757 -4.364 1.00 92.44 341 LYS A C 1
ATOM 2749 O O . LYS A 1 341 ? -6.783 3.838 -3.601 1.00 92.44 341 LYS A O 1
ATOM 2754 N N . VAL A 1 342 ? -7.670 4.594 -5.534 1.00 96.31 342 VAL A N 1
ATOM 2755 C CA . VAL A 1 342 ? -7.926 3.295 -6.155 1.00 96.31 342 VAL A CA 1
ATOM 2756 C C . VAL A 1 342 ? -6.774 2.981 -7.098 1.00 96.31 342 VAL A C 1
ATOM 2758 O O . VAL A 1 342 ? -6.336 3.858 -7.851 1.00 96.31 342 VAL A O 1
ATOM 2761 N N . LEU A 1 343 ? -6.283 1.750 -7.025 1.00 97.69 343 LEU A N 1
ATOM 2762 C CA . LEU A 1 343 ? -5.254 1.209 -7.903 1.00 97.69 343 LEU A CA 1
ATOM 2763 C C . LEU A 1 343 ? -5.757 -0.083 -8.555 1.00 97.69 343 LEU A C 1
ATOM 2765 O O . LEU A 1 343 ? -6.592 -0.788 -7.995 1.00 97.69 343 LEU A O 1
ATOM 2769 N N . THR A 1 344 ? -5.186 -0.403 -9.710 1.00 97.94 344 THR A N 1
ATOM 2770 C CA . THR A 1 344 ? -5.250 -1.723 -10.357 1.00 97.94 344 THR A CA 1
ATOM 2771 C C . THR A 1 344 ? -3.868 -2.375 -10.279 1.00 97.94 344 THR A C 1
ATOM 2773 O O . THR A 1 344 ? -2.919 -1.753 -9.797 1.00 97.94 344 THR A O 1
ATOM 2776 N N . ASN A 1 345 ? -3.732 -3.604 -10.779 1.00 97.50 345 ASN A N 1
ATOM 2777 C CA . ASN A 1 345 ? -2.435 -4.269 -10.920 1.00 97.50 345 ASN A CA 1
ATOM 2778 C C . ASN A 1 345 ? -1.392 -3.339 -11.551 1.00 97.50 345 ASN A C 1
ATOM 2780 O O . ASN A 1 345 ? -1.632 -2.771 -12.623 1.00 97.50 345 ASN A O 1
ATOM 2784 N N . PHE A 1 346 ? -0.221 -3.235 -10.920 1.00 96.62 346 PHE A N 1
ATOM 2785 C CA . PHE A 1 346 ? 0.843 -2.338 -11.368 1.00 96.62 346 PHE A CA 1
ATOM 2786 C C . PHE A 1 346 ? 1.218 -2.575 -12.835 1.00 96.62 346 PHE A C 1
ATOM 2788 O O . PHE A 1 346 ? 1.280 -1.626 -13.607 1.00 96.62 346 PHE A O 1
ATOM 2795 N N . ARG A 1 347 ? 1.349 -3.834 -13.264 1.00 95.62 347 ARG A N 1
ATOM 2796 C CA . ARG A 1 347 ? 1.647 -4.192 -14.663 1.00 95.62 347 ARG A CA 1
ATOM 2797 C C . ARG A 1 347 ? 0.680 -3.636 -15.714 1.00 95.62 347 ARG A C 1
ATOM 2799 O O . ARG A 1 347 ? 1.034 -3.576 -16.891 1.00 95.62 347 ARG A O 1
ATOM 2806 N N . ASP A 1 348 ? -0.550 -3.300 -15.323 1.00 95.19 348 ASP A N 1
ATOM 2807 C CA . ASP A 1 348 ? -1.601 -2.914 -16.264 1.00 95.19 348 ASP A CA 1
ATOM 2808 C C . ASP A 1 348 ? -1.589 -1.412 -16.564 1.00 95.19 348 ASP A C 1
ATOM 2810 O O . ASP A 1 348 ? -1.862 -1.027 -17.698 1.00 95.19 348 ASP A O 1
ATOM 2814 N N . GLU A 1 349 ? -1.300 -0.569 -15.568 1.00 95.81 349 GLU A N 1
ATOM 2815 C CA . GLU A 1 349 ? -1.362 0.903 -15.693 1.00 95.81 349 GLU A CA 1
ATOM 2816 C C . GLU A 1 349 ? -0.112 1.622 -15.160 1.00 95.81 349 GLU A C 1
ATOM 2818 O O . GLU A 1 349 ? 0.051 2.821 -15.369 1.00 95.81 349 GLU A O 1
ATOM 2823 N N . HIS A 1 350 ? 0.807 0.900 -14.515 1.00 95.69 350 HIS A N 1
ATOM 2824 C CA . HIS A 1 350 ? 2.019 1.427 -13.873 1.00 95.69 350 HIS A CA 1
ATOM 2825 C C . HIS A 1 350 ? 1.716 2.531 -12.847 1.00 95.69 350 HIS A C 1
ATOM 2827 O O . HIS A 1 350 ? 2.531 3.423 -12.600 1.00 95.69 350 HIS A O 1
ATOM 2833 N N . GLU A 1 351 ? 0.518 2.476 -12.257 1.00 94.94 351 GLU A N 1
ATOM 2834 C CA . GLU A 1 351 ? 0.087 3.398 -11.219 1.00 94.94 351 GLU A CA 1
ATOM 2835 C C . GLU A 1 351 ? 0.595 2.963 -9.850 1.00 94.94 351 GLU A C 1
ATOM 2837 O O . GLU A 1 351 ? 0.590 1.788 -9.486 1.00 94.94 351 GLU A O 1
ATOM 2842 N N . TYR A 1 352 ? 0.969 3.957 -9.060 1.00 93.88 352 TYR A N 1
ATOM 2843 C CA . TYR A 1 352 ? 1.329 3.814 -7.662 1.00 93.88 352 TYR A CA 1
ATOM 2844 C C . TYR A 1 352 ? 0.691 4.954 -6.871 1.00 93.88 352 TYR A C 1
ATOM 2846 O O . TYR A 1 352 ? 0.156 5.922 -7.425 1.00 93.88 352 TYR A O 1
ATOM 2854 N N . ALA A 1 353 ? 0.723 4.828 -5.557 1.00 92.00 353 ALA A N 1
ATOM 2855 C CA . ALA A 1 353 ? 0.181 5.799 -4.629 1.00 92.00 353 ALA A CA 1
ATOM 2856 C C . ALA A 1 353 ? 1.155 6.013 -3.475 1.00 92.00 353 ALA A C 1
ATOM 2858 O O . ALA A 1 353 ? 2.179 5.341 -3.387 1.00 92.00 353 ALA A O 1
ATOM 2859 N N . PHE A 1 354 ? 0.829 6.952 -2.591 1.00 81.88 354 PHE A N 1
ATOM 2860 C CA . PHE A 1 354 ? 1.636 7.232 -1.415 1.00 81.88 354 PHE A CA 1
ATOM 2861 C C . PHE A 1 354 ? 0.836 7.044 -0.135 1.00 81.88 354 PHE A C 1
ATOM 2863 O O . PHE A 1 354 ? -0.319 7.463 -0.025 1.00 81.88 354 PHE A O 1
ATOM 2870 N N . ILE A 1 355 ? 1.484 6.468 0.868 1.00 74.81 355 ILE A N 1
ATOM 2871 C CA . ILE A 1 355 ? 1.070 6.574 2.258 1.00 74.81 355 ILE A CA 1
ATOM 2872 C C . ILE A 1 355 ? 1.623 7.908 2.770 1.00 74.81 355 ILE A C 1
ATOM 2874 O O . ILE A 1 355 ? 2.841 8.095 2.839 1.00 74.81 355 ILE A O 1
ATOM 2878 N N . LYS A 1 356 ? 0.719 8.841 3.106 1.00 69.38 356 LYS A N 1
ATOM 2879 C CA . LYS A 1 356 ? 1.043 10.168 3.673 1.00 69.38 356 LYS A CA 1
ATOM 2880 C C . LYS A 1 356 ? 2.089 10.956 2.861 1.00 69.38 356 LYS A C 1
ATOM 2882 O O . LYS A 1 356 ? 2.926 11.630 3.446 1.00 69.38 356 LYS A O 1
ATOM 2887 N N . ASP A 1 357 ? 2.057 10.839 1.534 1.00 65.69 357 ASP A N 1
ATOM 2888 C CA . ASP A 1 357 ? 2.977 11.516 0.601 1.00 65.69 357 ASP A CA 1
ATOM 2889 C C . ASP A 1 357 ? 4.470 11.168 0.772 1.00 65.69 357 ASP A C 1
ATOM 2891 O O . ASP A 1 357 ? 5.326 11.846 0.207 1.00 65.69 357 ASP A O 1
ATOM 2895 N N . LYS A 1 358 ? 4.798 10.112 1.534 1.00 66.75 358 LYS A N 1
ATOM 2896 C CA . LYS A 1 358 ? 6.191 9.726 1.823 1.00 66.75 358 LYS A CA 1
ATOM 2897 C C . LYS A 1 358 ? 6.569 8.349 1.301 1.00 66.75 358 LYS A C 1
ATOM 2899 O O . LYS A 1 358 ? 7.634 8.198 0.719 1.00 66.75 358 LYS A O 1
ATOM 2904 N N . ILE A 1 359 ? 5.721 7.349 1.530 1.00 74.38 359 ILE A N 1
ATOM 2905 C CA . ILE A 1 359 ? 6.043 5.948 1.227 1.00 74.38 359 ILE A CA 1
ATOM 2906 C C . ILE A 1 359 ? 5.228 5.529 0.016 1.00 74.38 359 ILE A C 1
ATOM 2908 O O . ILE A 1 359 ? 3.996 5.531 0.084 1.00 74.38 359 ILE A O 1
ATOM 2912 N N . SER A 1 360 ? 5.896 5.205 -1.087 1.00 83.81 360 SER A N 1
ATOM 2913 C CA . SER A 1 360 ? 5.213 4.757 -2.293 1.00 83.81 360 SER A CA 1
ATOM 2914 C C . SER A 1 360 ? 4.763 3.301 -2.149 1.00 83.81 360 SER A C 1
ATOM 2916 O O . SER A 1 360 ? 5.387 2.485 -1.463 1.00 83.81 360 SER A O 1
ATOM 2918 N N . TYR A 1 361 ? 3.642 2.977 -2.783 1.00 90.00 361 TYR A N 1
ATOM 2919 C CA . TYR A 1 361 ? 3.179 1.607 -2.907 1.00 90.00 361 TYR A CA 1
ATOM 2920 C C . TYR A 1 361 ? 2.455 1.381 -4.228 1.00 90.00 361 TYR A C 1
ATOM 2922 O O . TYR A 1 361 ? 1.810 2.282 -4.774 1.00 90.00 361 TYR A O 1
ATOM 2930 N N . CYS A 1 362 ? 2.520 0.151 -4.715 1.00 94.69 362 CYS A N 1
ATOM 2931 C CA . CYS A 1 362 ? 1.660 -0.358 -5.772 1.00 94.69 362 CYS A CA 1
ATOM 2932 C C . CYS A 1 362 ? 1.030 -1.685 -5.335 1.00 94.69 362 CYS A C 1
ATOM 2934 O O . CYS A 1 362 ? 1.237 -2.140 -4.207 1.00 94.69 362 CYS A O 1
ATOM 2936 N N . ILE A 1 363 ? 0.187 -2.267 -6.184 1.00 96.56 363 ILE A N 1
ATOM 2937 C CA . ILE A 1 363 ? -0.556 -3.477 -5.838 1.00 96.56 363 ILE A CA 1
ATOM 2938 C 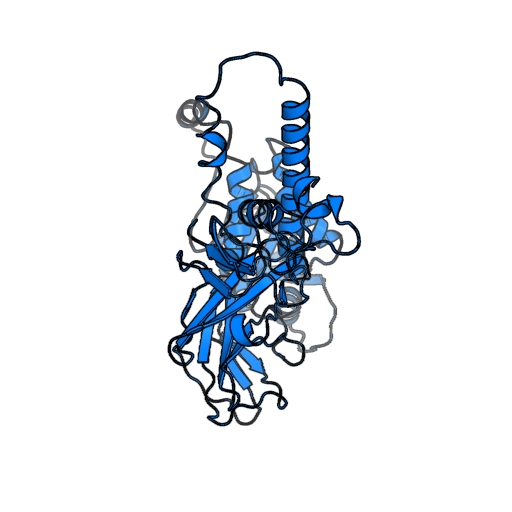C . ILE A 1 363 ? -0.550 -4.493 -6.973 1.00 96.56 363 ILE A C 1
ATOM 2940 O O . ILE A 1 363 ? -0.440 -4.129 -8.149 1.00 96.56 363 ILE A O 1
ATOM 2944 N N . THR A 1 364 ? -0.816 -5.738 -6.599 1.00 96.69 364 THR A N 1
ATOM 2945 C CA . THR A 1 364 ? -1.234 -6.802 -7.507 1.00 96.69 364 THR A CA 1
ATOM 2946 C C . THR A 1 364 ? -2.374 -7.591 -6.868 1.00 96.69 364 THR A C 1
ATOM 2948 O O . THR A 1 364 ? -2.329 -7.959 -5.697 1.00 96.69 364 THR A O 1
ATOM 2951 N N . VAL A 1 365 ? -3.431 -7.836 -7.634 1.00 97.94 365 VAL A N 1
ATOM 2952 C CA . VAL A 1 365 ? -4.587 -8.642 -7.249 1.00 97.94 365 VAL A CA 1
ATOM 2953 C C . VAL A 1 365 ? -4.462 -10.016 -7.894 1.00 97.94 365 VAL A C 1
ATOM 2955 O O . VAL A 1 365 ? -4.434 -10.157 -9.119 1.00 97.94 365 VAL A O 1
ATOM 2958 N N . HIS A 1 366 ? -4.435 -11.035 -7.047 1.00 96.31 366 HIS A N 1
ATOM 2959 C CA . HIS A 1 366 ? -4.285 -12.437 -7.404 1.00 96.31 366 HIS A CA 1
ATOM 2960 C C . HIS A 1 366 ? -5.577 -13.211 -7.127 1.00 96.31 366 HIS A C 1
ATOM 2962 O O . HIS A 1 366 ? -6.517 -12.715 -6.503 1.00 96.31 366 HIS A O 1
ATOM 2968 N N . GLU A 1 367 ? -5.623 -14.454 -7.608 1.00 96.19 367 GLU A N 1
ATOM 2969 C CA . GLU A 1 367 ? -6.634 -15.451 -7.220 1.00 96.19 367 GLU A CA 1
ATOM 2970 C C . GLU A 1 367 ? -8.094 -14.971 -7.327 1.00 96.19 367 GLU A C 1
ATOM 2972 O O . GLU A 1 367 ? -8.922 -15.254 -6.463 1.00 96.19 367 GLU A O 1
ATOM 2977 N N . ASN A 1 368 ? -8.422 -14.244 -8.401 1.00 96.31 368 ASN A N 1
ATOM 2978 C CA . ASN A 1 368 ? -9.753 -13.664 -8.621 1.00 96.31 368 ASN A CA 1
ATOM 2979 C C . ASN A 1 368 ? -10.230 -12.792 -7.444 1.00 96.31 368 ASN A C 1
ATOM 2981 O O . ASN A 1 368 ? -11.375 -12.907 -7.010 1.00 96.31 368 ASN A O 1
ATOM 2985 N N . GLY A 1 369 ? -9.343 -11.941 -6.924 1.00 96.94 369 GLY A N 1
ATOM 2986 C CA . GLY A 1 369 ? -9.667 -10.984 -5.867 1.00 96.94 369 GLY A CA 1
ATOM 2987 C C . GLY A 1 369 ? -9.543 -11.527 -4.449 1.00 96.94 369 GLY A C 1
ATOM 2988 O O . GLY A 1 369 ? -9.865 -10.802 -3.517 1.00 96.94 369 GLY A O 1
ATOM 2989 N N . ASN A 1 370 ? -9.104 -12.774 -4.265 1.00 98.00 370 ASN A N 1
ATOM 2990 C CA . ASN A 1 370 ? -8.966 -13.381 -2.936 1.00 98.00 370 ASN A CA 1
ATOM 2991 C C . ASN A 1 370 ? -7.622 -13.089 -2.264 1.00 98.00 370 ASN A C 1
ATOM 2993 O O . ASN A 1 370 ? -7.493 -13.263 -1.052 1.00 98.00 370 ASN A O 1
ATOM 2997 N N . LEU A 1 371 ? -6.636 -12.622 -3.026 1.00 97.62 371 LEU A N 1
ATOM 2998 C CA . LEU A 1 371 ? -5.334 -12.237 -2.508 1.00 97.62 371 LEU A CA 1
ATOM 2999 C C . LEU A 1 371 ? -4.938 -10.879 -3.086 1.00 97.62 371 LEU A C 1
ATOM 3001 O O . LEU A 1 371 ? -4.834 -10.716 -4.300 1.00 97.62 371 LEU A O 1
ATOM 3005 N N . LEU A 1 372 ? -4.699 -9.915 -2.202 1.00 97.94 372 LEU A N 1
ATOM 3006 C CA . LEU A 1 372 ? -4.105 -8.628 -2.540 1.00 97.94 372 LEU A CA 1
ATOM 3007 C C . LEU A 1 372 ? -2.653 -8.634 -2.070 1.00 97.94 372 LEU A C 1
ATOM 3009 O O . LEU A 1 372 ? -2.380 -8.835 -0.891 1.00 97.94 372 LEU A O 1
ATOM 3013 N N . GLU A 1 373 ? -1.732 -8.390 -2.985 1.00 95.12 373 GLU A N 1
ATOM 3014 C CA . GLU A 1 373 ? -0.320 -8.161 -2.705 1.00 95.12 373 GLU A CA 1
ATOM 3015 C C . GLU A 1 373 ? -0.064 -6.652 -2.754 1.00 95.12 373 GLU A C 1
ATOM 3017 O O . GLU A 1 373 ? -0.304 -6.008 -3.778 1.00 95.12 373 GLU A O 1
ATOM 3022 N N . ILE A 1 374 ? 0.375 -6.073 -1.636 1.00 92.50 374 ILE A N 1
ATOM 3023 C CA . ILE A 1 374 ? 0.723 -4.653 -1.534 1.00 92.50 374 ILE A CA 1
ATOM 3024 C C . ILE A 1 374 ? 2.240 -4.535 -1.547 1.00 92.50 374 ILE A C 1
ATOM 3026 O O . ILE A 1 374 ? 2.917 -4.941 -0.604 1.00 92.50 374 ILE A O 1
ATOM 3030 N N . PHE A 1 375 ? 2.771 -3.940 -2.603 1.00 89.19 375 PHE A N 1
ATOM 3031 C CA . PHE A 1 375 ? 4.199 -3.758 -2.778 1.00 89.19 375 PHE A CA 1
ATOM 3032 C C . PHE A 1 375 ? 4.604 -2.373 -2.277 1.00 89.19 375 PHE A C 1
ATOM 3034 O O . PHE A 1 375 ? 4.177 -1.365 -2.838 1.00 89.19 375 PHE A O 1
ATOM 3041 N N . ILE A 1 376 ? 5.390 -2.318 -1.201 1.00 81.56 376 ILE A N 1
ATOM 3042 C CA . ILE A 1 376 ? 5.740 -1.074 -0.503 1.00 81.56 376 ILE A CA 1
ATOM 3043 C C . ILE A 1 376 ? 7.221 -0.816 -0.617 1.00 81.56 376 ILE A C 1
ATOM 3045 O O . ILE A 1 376 ? 8.036 -1.665 -0.265 1.00 81.56 376 ILE A O 1
ATOM 3049 N N . SER A 1 377 ? 7.566 0.389 -1.046 1.00 74.06 377 SER A N 1
ATOM 3050 C CA . SER A 1 377 ? 8.952 0.785 -1.218 1.00 74.06 377 SER A CA 1
ATOM 3051 C C . SER A 1 377 ? 9.412 1.618 -0.030 1.00 74.06 377 SER A C 1
ATOM 3053 O O . SER A 1 377 ? 9.005 2.764 0.143 1.00 74.06 377 SER A O 1
ATOM 3055 N N . TYR A 1 378 ? 10.242 1.009 0.817 1.00 63.88 378 TYR A N 1
ATOM 3056 C CA . TYR A 1 378 ? 10.774 1.624 2.039 1.00 63.88 378 TYR A CA 1
ATOM 3057 C C . TYR A 1 378 ? 12.302 1.514 2.160 1.00 63.88 378 TYR A C 1
ATOM 3059 O O . TYR A 1 378 ? 12.862 2.099 3.085 1.00 63.88 378 TYR A O 1
ATOM 3067 N N . VAL A 1 379 ? 12.976 0.791 1.253 1.00 57.88 379 VAL A N 1
ATOM 3068 C CA . VAL A 1 379 ? 14.428 0.557 1.307 1.00 57.88 379 VAL A CA 1
ATOM 3069 C C . VAL A 1 379 ? 15.119 1.054 0.047 1.00 57.88 379 VAL A C 1
ATOM 3071 O O . VAL A 1 379 ? 14.591 0.999 -1.064 1.00 57.88 379 VAL A O 1
ATOM 3074 N N . GLU A 1 380 ? 16.326 1.569 0.240 1.00 60.94 380 GLU A N 1
ATOM 3075 C CA . GLU A 1 380 ? 17.100 2.209 -0.812 1.00 60.94 380 GLU A CA 1
ATOM 3076 C C . GLU A 1 380 ? 17.987 1.237 -1.603 1.00 60.94 380 GLU A C 1
ATOM 3078 O O . GLU A 1 380 ? 18.449 1.611 -2.680 1.00 60.94 380 GLU A O 1
ATOM 3083 N N . HIS A 1 381 ? 18.252 0.012 -1.128 1.00 68.62 381 HIS A N 1
ATOM 3084 C CA . HIS A 1 381 ? 19.323 -0.818 -1.693 1.00 68.62 381 HIS A CA 1
ATOM 3085 C C . HIS A 1 381 ? 18.979 -1.355 -3.091 1.00 68.62 381 HIS A C 1
ATOM 3087 O O . HIS A 1 381 ? 19.714 -1.097 -4.050 1.00 68.62 381 HIS A O 1
ATOM 3093 N N . GLY A 1 382 ? 17.829 -1.999 -3.260 1.00 73.62 382 GLY A N 1
ATOM 3094 C CA . GLY A 1 382 ? 17.323 -2.470 -4.548 1.00 73.62 382 GLY A CA 1
ATOM 3095 C C . GLY A 1 382 ? 17.057 -1.317 -5.511 1.00 73.62 382 GLY A C 1
ATOM 3096 O O . GLY A 1 382 ? 17.395 -1.407 -6.695 1.00 73.62 382 GLY A O 1
ATOM 3097 N N . THR A 1 383 ? 16.562 -0.184 -5.004 1.00 77.56 383 THR A N 1
ATOM 3098 C CA . THR A 1 383 ? 16.408 1.054 -5.786 1.00 77.56 383 THR A CA 1
ATOM 3099 C C . THR A 1 383 ? 17.753 1.562 -6.313 1.00 77.56 383 THR A C 1
ATOM 3101 O O . THR A 1 383 ? 17.891 1.833 -7.506 1.00 77.56 383 THR A O 1
ATOM 3104 N N . LEU A 1 384 ? 18.785 1.615 -5.471 1.00 73.69 384 LEU A N 1
ATOM 3105 C CA . LEU A 1 384 ? 20.133 2.023 -5.865 1.00 73.69 384 LEU A CA 1
ATOM 3106 C C . LEU A 1 384 ? 20.722 1.081 -6.921 1.00 73.69 384 LEU A C 1
ATOM 3108 O O . LEU A 1 384 ? 21.307 1.543 -7.907 1.00 73.69 384 LEU A O 1
ATOM 3112 N N . ILE A 1 385 ? 20.549 -0.233 -6.752 1.00 76.44 385 ILE A N 1
ATOM 3113 C CA . ILE A 1 385 ? 20.985 -1.224 -7.743 1.00 76.44 385 ILE A CA 1
ATOM 3114 C C . ILE A 1 385 ? 20.256 -0.995 -9.069 1.00 76.44 385 ILE A C 1
ATOM 3116 O O . ILE A 1 385 ? 20.900 -0.960 -10.122 1.00 76.44 385 ILE A O 1
ATOM 3120 N N . ALA A 1 386 ? 18.941 -0.776 -9.032 1.00 81.50 386 ALA A N 1
ATOM 3121 C CA . ALA A 1 386 ? 18.139 -0.453 -10.206 1.00 81.50 386 ALA A CA 1
ATOM 3122 C C . ALA A 1 386 ? 18.629 0.828 -10.907 1.00 81.50 386 ALA A C 1
ATOM 3124 O O . ALA A 1 386 ? 18.747 0.846 -12.138 1.00 81.50 386 ALA A O 1
ATOM 3125 N N . HIS A 1 387 ? 18.997 1.876 -10.159 1.00 82.19 387 HIS A N 1
ATOM 3126 C CA . HIS A 1 387 ? 19.595 3.096 -10.718 1.00 82.19 387 HIS A CA 1
ATOM 3127 C C . HIS A 1 387 ? 20.928 2.838 -11.393 1.00 82.19 387 HIS A C 1
ATOM 3129 O O . HIS A 1 387 ? 21.098 3.239 -12.545 1.00 82.19 387 HIS A O 1
ATOM 3135 N N . ILE A 1 388 ? 21.856 2.159 -10.715 1.00 78.19 388 ILE A N 1
ATOM 3136 C CA . ILE A 1 388 ? 23.175 1.835 -11.273 1.00 78.19 388 ILE A CA 1
ATOM 3137 C C . ILE A 1 388 ? 23.012 0.998 -12.544 1.00 78.19 388 ILE A C 1
ATOM 3139 O O . ILE A 1 388 ? 23.688 1.250 -13.546 1.00 78.19 388 ILE A O 1
ATOM 3143 N N . ALA A 1 389 ? 22.094 0.032 -12.533 1.00 79.75 389 ALA A N 1
ATOM 3144 C CA . ALA A 1 389 ? 21.843 -0.842 -13.665 1.00 79.75 389 ALA A CA 1
ATOM 3145 C C . ALA A 1 389 ? 21.205 -0.092 -14.840 1.00 79.75 389 ALA A C 1
ATOM 3147 O O . ALA A 1 389 ? 21.719 -0.163 -15.956 1.00 79.75 389 ALA A O 1
ATOM 3148 N N . ALA A 1 390 ? 20.102 0.627 -14.618 1.00 87.69 390 ALA A N 1
ATOM 3149 C CA . ALA A 1 390 ? 19.243 1.092 -15.705 1.00 87.69 390 ALA A CA 1
ATOM 3150 C C . ALA A 1 390 ? 18.492 2.409 -15.440 1.00 87.69 390 ALA A C 1
ATOM 3152 O O . ALA A 1 390 ? 17.574 2.727 -16.199 1.00 87.69 390 ALA A O 1
ATOM 3153 N N . GLY A 1 391 ? 18.869 3.206 -14.437 1.00 85.00 391 GLY A N 1
ATOM 3154 C CA . GLY A 1 391 ? 18.264 4.523 -14.209 1.00 85.00 391 GLY A CA 1
ATOM 3155 C C . GLY A 1 391 ? 18.349 5.431 -15.440 1.00 85.00 391 GLY A C 1
ATOM 3156 O O . GLY A 1 391 ? 19.366 5.441 -16.137 1.00 85.00 391 GLY A O 1
ATOM 3157 N N . ASN A 1 392 ? 17.278 6.171 -15.731 1.00 90.25 392 ASN A N 1
ATOM 3158 C CA . ASN A 1 392 ? 17.193 7.028 -16.915 1.00 90.25 392 ASN A CA 1
ATOM 3159 C C . ASN A 1 392 ? 16.781 8.464 -16.558 1.00 90.25 392 ASN A C 1
ATOM 3161 O O . ASN A 1 392 ? 15.649 8.715 -16.157 1.00 90.25 392 ASN A O 1
ATOM 3165 N N . PHE A 1 393 ? 17.689 9.403 -16.790 1.00 86.00 393 PHE A N 1
ATOM 3166 C CA . PHE A 1 393 ? 17.563 10.838 -16.572 1.00 86.00 393 PHE A CA 1
ATOM 3167 C C . PHE A 1 393 ? 17.791 11.565 -17.908 1.00 86.00 393 PHE A C 1
ATOM 3169 O O . PHE A 1 393 ? 18.929 11.894 -18.245 1.00 86.00 393 PHE A O 1
ATOM 3176 N N . PRO A 1 394 ? 16.731 11.803 -18.706 1.00 84.62 394 PRO A N 1
ATOM 3177 C CA . PRO A 1 394 ? 16.858 12.432 -20.023 1.00 84.62 394 PRO A CA 1
ATOM 3178 C C . PRO A 1 394 ? 17.492 13.828 -19.985 1.00 84.62 394 PRO A C 1
ATOM 3180 O O . PRO A 1 394 ? 18.296 14.153 -20.854 1.00 84.62 394 PRO A O 1
ATOM 3183 N N . GLU A 1 395 ? 17.161 14.614 -18.957 1.00 84.94 395 GLU A N 1
ATOM 3184 C CA . GLU A 1 395 ? 17.657 15.986 -18.774 1.00 84.94 395 GLU A CA 1
ATOM 3185 C C . GLU A 1 395 ? 19.061 16.040 -18.148 1.00 84.94 395 GLU A C 1
ATOM 3187 O O . GLU A 1 395 ? 19.774 17.025 -18.311 1.00 84.94 395 GLU A O 1
ATOM 3192 N N . GLU A 1 396 ? 19.484 14.964 -17.475 1.00 81.81 396 GLU A N 1
ATOM 3193 C CA . GLU A 1 396 ? 20.779 14.854 -16.785 1.00 81.81 396 GLU A CA 1
ATOM 3194 C C . GLU A 1 396 ? 21.473 13.516 -17.134 1.00 81.81 396 GLU A C 1
ATOM 3196 O O . GLU A 1 396 ? 21.623 12.639 -16.273 1.00 81.81 396 GLU A O 1
ATOM 3201 N N . PRO A 1 397 ? 21.887 13.285 -18.401 1.00 81.44 397 PRO A N 1
ATOM 3202 C CA . PRO A 1 397 ? 22.345 11.968 -18.861 1.00 81.44 397 PRO A CA 1
ATOM 3203 C C . PRO A 1 397 ? 23.597 11.424 -18.159 1.00 81.44 397 PRO A C 1
ATOM 3205 O O . PRO A 1 397 ? 23.906 10.236 -18.266 1.00 81.44 397 PRO A O 1
ATOM 3208 N N . GLU A 1 398 ? 24.358 12.271 -17.470 1.00 78.62 398 GLU A N 1
ATOM 3209 C CA . GLU A 1 398 ? 25.472 11.889 -16.600 1.00 78.62 398 GLU A CA 1
ATOM 3210 C C . GLU A 1 398 ? 25.038 11.106 -15.356 1.00 78.62 398 GLU A C 1
ATOM 3212 O O . GLU A 1 398 ? 25.862 10.383 -14.796 1.00 78.62 398 GLU A O 1
ATOM 3217 N N . ARG A 1 399 ? 23.760 11.201 -14.967 1.00 77.62 399 ARG A N 1
ATOM 3218 C CA . ARG A 1 399 ? 23.147 10.442 -13.868 1.00 77.62 399 ARG A CA 1
ATOM 3219 C C . ARG A 1 399 ? 22.560 9.102 -14.311 1.00 77.62 399 ARG A C 1
ATOM 3221 O O . ARG A 1 399 ? 22.069 8.352 -13.473 1.00 77.62 399 ARG A O 1
ATOM 3228 N N . ASN A 1 400 ? 22.593 8.793 -15.610 1.00 81.94 400 ASN A N 1
ATOM 3229 C CA . ASN A 1 400 ? 22.092 7.522 -16.126 1.00 81.94 400 ASN A CA 1
ATOM 3230 C C . ASN A 1 400 ? 22.832 6.323 -15.527 1.00 81.94 400 ASN A C 1
ATOM 3232 O O . ASN A 1 400 ? 24.054 6.343 -15.351 1.00 81.94 400 ASN A O 1
ATOM 3236 N N . GLY A 1 401 ? 22.079 5.243 -15.339 1.00 82.31 401 GLY A N 1
ATOM 3237 C CA . GLY A 1 401 ? 22.623 3.912 -15.132 1.00 82.31 401 GLY A CA 1
ATOM 3238 C C . GLY A 1 401 ? 23.373 3.394 -16.358 1.00 82.31 401 GLY A C 1
ATOM 3239 O O . GLY A 1 401 ? 23.483 4.047 -17.402 1.00 82.31 401 GLY A O 1
ATOM 3240 N N . LEU A 1 402 ? 23.888 2.175 -16.244 1.00 86.00 402 LEU A N 1
ATOM 3241 C CA . LEU A 1 402 ? 24.652 1.524 -17.306 1.00 86.00 402 LEU A CA 1
ATOM 3242 C C . LEU A 1 402 ? 23.812 1.212 -18.552 1.00 86.00 402 LEU A C 1
ATOM 3244 O O . LEU A 1 402 ? 24.364 1.211 -19.649 1.00 86.00 402 LEU A O 1
ATOM 3248 N N . ALA A 1 403 ? 22.512 0.963 -18.395 1.00 90.62 403 ALA A N 1
ATOM 3249 C CA . ALA A 1 403 ? 21.591 0.565 -19.456 1.00 90.62 403 ALA A CA 1
ATOM 3250 C C . ALA A 1 403 ? 20.240 1.315 -19.359 1.00 90.62 403 ALA A C 1
ATOM 3252 O O . ALA A 1 403 ? 19.206 0.712 -19.056 1.00 90.62 403 ALA A O 1
ATOM 3253 N N . PRO A 1 404 ? 20.194 2.637 -19.623 1.00 91.75 404 PRO A N 1
ATOM 3254 C CA . PRO A 1 404 ? 18.982 3.451 -19.469 1.00 91.75 404 PRO A CA 1
ATOM 3255 C C . PRO A 1 404 ? 17.839 3.064 -20.427 1.00 91.75 404 PRO A C 1
ATOM 3257 O O . PRO A 1 404 ? 16.698 3.487 -20.228 1.00 91.75 404 PRO A O 1
ATOM 3260 N N . GLY A 1 405 ? 18.092 2.240 -21.442 1.00 95.69 405 GLY A N 1
ATOM 3261 C CA . GLY A 1 405 ? 17.085 1.656 -22.330 1.00 95.69 405 GLY A CA 1
ATOM 3262 C C . GLY A 1 405 ? 16.452 0.357 -21.821 1.00 95.69 405 GLY A C 1
ATOM 3263 O O . GLY A 1 405 ? 15.401 -0.021 -22.334 1.00 95.69 405 GLY A O 1
ATOM 3264 N N . ALA A 1 406 ? 17.044 -0.313 -20.827 1.00 96.75 406 ALA A N 1
ATOM 3265 C CA . ALA A 1 406 ? 16.527 -1.577 -20.300 1.00 96.75 406 ALA A CA 1
ATOM 3266 C C . ALA A 1 406 ? 15.288 -1.369 -19.420 1.00 96.75 406 ALA A C 1
ATOM 3268 O O . ALA A 1 406 ? 15.162 -0.332 -18.764 1.00 96.75 406 ALA A O 1
ATOM 3269 N N . GLN A 1 407 ? 14.390 -2.350 -19.391 1.00 98.00 407 GLN A N 1
ATOM 3270 C CA . GLN A 1 407 ? 13.292 -2.418 -18.426 1.00 98.00 407 GLN A CA 1
ATOM 3271 C C . GLN A 1 407 ? 13.697 -3.251 -17.207 1.00 98.00 407 GLN A C 1
ATOM 3273 O O . GLN A 1 407 ? 14.659 -4.016 -17.261 1.00 98.00 407 GLN A O 1
ATOM 3278 N N . ILE A 1 408 ? 12.964 -3.098 -16.112 1.00 96.00 408 ILE A N 1
ATOM 3279 C CA . ILE A 1 408 ? 13.231 -3.718 -14.820 1.00 96.00 408 ILE A CA 1
ATOM 3280 C C . ILE A 1 408 ? 12.012 -4.526 -14.378 1.00 96.00 408 ILE A C 1
ATOM 3282 O O . ILE A 1 408 ? 10.885 -4.065 -14.523 1.00 96.00 408 ILE A O 1
ATOM 3286 N N . ILE A 1 409 ? 12.236 -5.704 -13.804 1.00 95.94 409 ILE A N 1
ATOM 3287 C CA . ILE A 1 409 ? 11.263 -6.384 -12.944 1.00 95.94 409 ILE A CA 1
ATOM 3288 C C . ILE A 1 409 ? 11.834 -6.358 -11.529 1.00 95.94 409 ILE A C 1
ATOM 3290 O O . ILE A 1 409 ? 12.961 -6.816 -11.321 1.00 95.94 409 ILE A O 1
ATOM 3294 N N . SER A 1 410 ? 11.082 -5.812 -10.575 1.00 92.56 410 SER A N 1
ATOM 3295 C CA . SER A 1 410 ? 11.474 -5.826 -9.165 1.00 92.56 410 SER A CA 1
ATOM 3296 C C . SER A 1 410 ? 10.959 -7.099 -8.506 1.00 92.56 410 SER A C 1
ATOM 3298 O O . SER A 1 410 ? 9.790 -7.451 -8.658 1.00 92.56 410 SER A O 1
ATOM 3300 N N . MET A 1 411 ? 11.839 -7.814 -7.813 1.00 90.88 411 MET A N 1
ATOM 3301 C CA . MET A 1 411 ? 11.517 -9.052 -7.114 1.00 90.88 411 MET A CA 1
ATOM 3302 C C . MET A 1 411 ? 12.052 -8.951 -5.692 1.00 90.88 411 MET A C 1
ATOM 3304 O O . MET A 1 411 ? 13.245 -9.161 -5.471 1.00 90.88 411 MET A O 1
ATOM 3308 N N . ASN A 1 412 ? 11.168 -8.645 -4.743 1.00 86.81 412 ASN A N 1
ATOM 3309 C CA . ASN A 1 412 ? 11.530 -8.658 -3.337 1.00 86.81 412 ASN A CA 1
ATOM 3310 C C . ASN A 1 412 ? 11.720 -10.104 -2.871 1.00 86.81 412 ASN A C 1
ATOM 3312 O O . ASN A 1 412 ? 10.793 -10.917 -2.931 1.00 86.81 412 ASN A O 1
ATOM 3316 N N . VAL A 1 413 ? 12.928 -10.419 -2.419 1.00 82.75 413 VAL A N 1
ATOM 3317 C CA . VAL A 1 413 ? 13.311 -11.733 -1.875 1.00 82.75 413 VAL A CA 1
ATOM 3318 C C . VAL A 1 413 ? 13.896 -11.626 -0.462 1.00 82.75 413 VAL A C 1
ATOM 3320 O O . VAL A 1 413 ? 14.367 -12.628 0.078 1.00 82.75 413 VAL A O 1
ATOM 3323 N N . ILE A 1 414 ? 13.870 -10.427 0.130 1.00 66.94 414 ILE A N 1
ATOM 3324 C CA . ILE A 1 414 ? 14.479 -10.096 1.423 1.00 66.94 414 ILE A CA 1
ATOM 3325 C C . ILE A 1 414 ? 13.371 -9.726 2.421 1.00 66.94 414 ILE A C 1
ATOM 3327 O O . ILE A 1 414 ? 12.568 -8.833 2.157 1.00 66.94 414 ILE A O 1
ATOM 3331 N N . SER A 1 415 ? 13.301 -10.455 3.544 1.00 56.00 415 SER A N 1
ATOM 3332 C CA . SER A 1 415 ? 12.187 -10.426 4.515 1.00 56.00 415 SER A CA 1
ATOM 3333 C C . SER A 1 415 ? 12.426 -9.583 5.761 1.00 56.00 415 SER A C 1
ATOM 3335 O O . SER A 1 415 ? 13.504 -9.786 6.367 1.00 56.00 415 SER A O 1
#